Protein AF-0000000086152468 (afdb_homodimer)

Foldseek 3Di:
DALQPFQQQPWDDQPPPQIFRGQEEADAAFAQQADQPQLAAAPLLLLQLLLQLLGSEYEYHEAELDLQQDAAGNHHYFPDDVNLQRLLSSLCSSVVSPGAYAYEYFRQAQNGFLQSHPVSAGEAQDQDHQDDDWGAHSVRDTDRGDRHHHDDPVCLVVVLVSLLNRLLSCVVSPHQAYEYELEARTRLVLLLAPVNHPDDDQSDDDLNNSNVSVVSSVVSNCVRPPQSRYEYEYELFFCHSNDHHLCSLVSVLVNLLVQLVRSHSEYEYAQDDDDPVVVGGPPNYDGHHLQSSCVRNVHAYEYEDDDDLVNQSVCVVVVSHVHYHDYQQCLLESPRSVCSNRVNDGDPTDDPCSRHDNVCNSVSRNPRDHDDDVVD/DALQPFQQQPWDDQPPPQIFRGQEEADAAFAQQADQPVLAAAPLLLLQLLLQLLGSEYEYHEAELDLQQDAAGNHHYFPDDRNLQRLLSSLCSSVVSPGAYAYEYFRQAQNGFLQSHPVSAGEAQDQDHQDDDWGAHSVRDTDRGDRHHHDDPVCLVVVLVSLLNRLLSCVVSPHQAYEYELEARTRLVLLLAPVNHPDDDQSDDDLNNSNVSVVSSVVSNCVRPPQSRYEYEYELFFCHSNDHHLCSLVSVLVNLLVQLVRSHSEYEYAQDPDDPVVVGGPPNYDGQHLQSSCVRNVHAYEYEDDDDLVNQSVCVVVVSHVHYHDYQQCLLESPRSVCSNRVNDGDPTDDPCSRHDNVCNSVSRNPRDHDDDVVD

Nearest PDB structures (foldseek):
  6s32-assembly3_C  TM=9.749E-01  e=6.928E-45  Chroococcidiopsis thermalis
  6s32-assembly1_A  TM=9.705E-01  e=8.797E-45  Chroococcidiopsis thermalis
  6s32-assembly4_D  TM=9.602E-01  e=5.274E-44  Chroococcidiopsis thermalis
  1ics-assembly1_A  TM=9.367E-01  e=3.624E-40  Solanum lycopersicum
  1icq-assembly2_B  TM=9.373E-01  e=9.420E-40  Solanum lycopersicum

Secondary structure (DSSP, 8-state):
--GGG-GGGS-EE-STT-EESSSEEE-------S-TTT----HHHHHHHHTTTTSSEEEEEEEESSTTT--STT--B-SSHHHHHHHHHHHHHHHTTT--EEEEEE--GGGS-GGGSTT---EESS-PPP-SS-EE-TTS-EEPPP-PEEPPGGGHHHHHHHHHHHHHHHHHHT-SEEEEEESTT-HHHHHHSTTT----STTSSSHHHHHHHHHHHHHHHTTTS-GGGEEEEE-TTB-GGG---TTHHHHHHHHHHHHHTTT-SEEEEE----TT-GGGB--SSPPP-HHHHHHHH-S-EEEESS--HHHHHHHHHTTS-SEEEESHHHHH-TTHHHHHHHTPPPPPPPPGGGSS-GGGTTTTTT-SPPP--TT-/--GGG-GGGS-EE-STT-EESSSEEE-------S-TTT----HHHHHHHHTTTTSSEEEEEEEESSTTT--STT--B-SSHHHHHHHHHHHHHHHTTT--EEEEEE--GGGS-GGGSTT---EESS-PPP-SS-EE-TTS-EEPPP-PEEPPGGGHHHHHHHHHHHHHHHHHHT-SEEEEEESTT-HHHHHHSTTT----STTSSSHHHHHHHHHHHHHHHTTTS-GGGEEEEE-TTB-GGG---TTHHHHHHHHHHHHHTTT-SEEEEE----TT-GGGB--SSPPP-HHHHHHHH-S-EEEESS--HHHHHHHHHTTS-SEEEESHHHHH-TTHHHHHHHTPPPPPPPPGGGSS-GGGTTTTTT-SPPP--TT-

Organism: Pythium oligandrum (NCBI:txid41045)

Solvent-accessible surface area (backbone atoms only — not comparable to full-atom values): 36466 Å² total; per-residue (Å²): 129,70,55,62,52,36,71,46,60,38,65,38,76,39,52,88,92,36,69,22,68,19,23,37,28,36,36,59,47,71,41,18,68,25,40,67,81,78,17,24,46,46,71,66,52,18,50,39,54,39,51,34,34,61,23,21,32,34,37,37,38,60,21,14,28,37,60,79,25,33,32,55,58,17,31,37,37,34,66,50,70,68,23,25,55,30,42,23,54,29,38,49,44,20,44,75,65,74,25,43,42,26,45,24,38,32,35,26,27,39,60,25,37,29,70,56,21,96,83,55,50,38,39,27,56,48,32,60,48,44,77,66,74,71,37,44,32,68,85,67,43,80,35,71,56,45,76,21,43,48,58,54,82,81,54,51,61,58,53,32,49,32,46,28,55,19,46,46,40,42,53,71,25,56,43,73,30,38,27,45,44,33,28,70,61,17,33,53,24,34,29,55,32,63,73,41,23,73,37,82,54,78,54,14,76,48,66,68,20,16,41,38,62,54,51,50,34,51,56,41,33,45,76,70,36,63,41,37,36,32,29,37,33,37,34,67,33,39,24,60,66,74,36,52,31,66,54,26,48,61,45,46,46,52,50,34,35,58,50,32,76,59,54,41,28,31,40,34,33,44,38,44,59,32,63,85,36,57,84,41,44,48,80,57,46,65,80,53,31,38,32,53,48,29,71,38,24,71,53,48,25,30,39,30,55,81,65,50,74,47,26,39,34,14,22,38,64,25,60,33,21,66,28,38,31,40,43,71,67,43,55,31,22,40,40,42,46,54,26,51,45,68,67,46,84,77,60,68,78,61,59,75,79,36,53,48,39,48,91,46,57,53,54,57,55,64,62,52,65,66,89,76,54,89,88,103,128,70,58,63,52,37,70,46,61,37,66,40,78,40,50,86,92,37,69,23,67,20,24,38,28,36,36,59,48,73,42,19,69,26,42,66,81,79,16,24,45,48,72,67,52,19,50,38,54,39,52,32,33,63,22,22,33,35,35,38,38,60,22,14,28,37,59,77,24,34,31,57,57,17,33,37,38,33,65,50,68,68,23,25,56,30,43,24,53,27,39,49,44,20,44,75,65,74,26,45,42,28,45,25,39,31,35,25,25,39,62,27,35,30,68,56,20,94,81,56,50,37,39,28,56,47,35,62,48,43,76,67,73,68,38,44,30,67,85,67,44,80,36,73,58,46,74,19,44,48,57,54,82,79,55,49,60,56,54,30,48,32,47,28,54,20,46,46,40,40,53,72,24,56,42,70,30,38,26,45,45,33,28,69,62,17,32,54,26,33,29,56,32,65,72,41,22,72,39,83,53,79,54,14,77,48,65,68,20,15,42,38,62,54,52,51,33,51,55,41,32,47,76,70,37,63,41,36,33,33,29,38,32,36,34,64,28,41,24,60,64,75,37,52,30,67,55,26,48,61,44,45,46,52,50,34,36,58,49,32,75,58,54,42,27,32,40,34,33,42,41,42,63,30,62,84,37,60,84,41,44,48,79,55,45,67,81,53,32,38,32,55,48,29,70,37,25,71,53,47,24,29,39,28,54,82,65,50,73,48,25,39,34,13,22,38,64,24,59,33,22,67,28,36,31,41,44,70,67,43,55,29,22,40,40,43,46,54,26,51,46,68,68,46,84,77,61,70,80,61,61,76,79,35,52,49,40,49,90,44,56,52,54,55,53,63,62,52,65,67,90,75,55,87,90,104

InterPro domains:
  IPR001155 NADH:flavin oxidoreductase/NADH oxidase, N-terminal [PF00724] (7-344)
  IPR013785 Aldolase-type TIM barrel [G3DSA:3.20.20.70] (6-376)
  IPR045247 Oxidoreductase Oye-like [PTHR22893] (5-369)

Sequence (752 aa):
MTTASYKLFTPLALGEGLTLKNRVILSPLTRARCDPVTRKADDLTATYYAQRVGAGLIISEGCAMSEQGYGWYATPALYNREQMEAWKKVVDAVHSKDGKIFLQMVHWGRQGHSSFNSKNELVSPSGIPAINGRIRNAQGEHSPHEVPRALETDEIAGIVEDYRKSAALAKEAGFDGIEVHASGIALLNEFLQSVTNKRNDKYGGSFENRARFLFEVLEAVQTVWPADRIGVRVSPNHSYSDMGSEDNDEMFTYVMEELGKLKLSYLAILDGLATGYEDKYHGKCRVLTILDAKNAFKGPVFATASYTRDIAEGAIRSGAADAVGFGLLYIANPDLAERFENDWPLAPHAEYDVWYNPAKGAEGYTTFPPYKTSEEMTTASYKLFTPLALGEGLTLKNRVILSPLTRARCDPVTRKADDLTATYYAQRVGAGLIISEGCAMSEQGYGWYATPALYNREQMEAWKKVVDAVHSKDGKIFLQMVHWGRQGHSSFNSKNELVSPSGIPAINGRIRNAQGEHSPHEVPRALETDEIAGIVEDYRKSAALAKEAGFDGIEVHASGIALLNEFLQSVTNKRNDKYGGSFENRARFLFEVLEAVQTVWPADRIGVRVSPNHSYSDMGSEDNDEMFTYVMEELGKLKLSYLAILDGLATGYEDKYHGKCRVLTILDAKNAFKGPVFATASYTRDIAEGAIRSGAADAVGFGLLYIANPDLAERFENDWPLAPHAEYDVWYNPAKGAEGYTTFPPYKTSEE

pLDDT: mean 94.54, std 8.95, range [41.25, 98.94]

Radius of gyration: 29.33 Å; Cα contacts (8 Å, |Δi|>4): 1870; chains: 2; bounding box: 45×85×67 Å

Structure (mmCIF, N/CA/C/O backbone):
data_AF-0000000086152468-model_v1
#
loop_
_entity.id
_entity.type
_entity.pdbx_description
1 polymer 'NADH:flavin oxidoreductase/NADH oxidase N-terminal domain-containing protein'
#
loop_
_atom_site.group_PDB
_atom_site.id
_atom_site.type_symbol
_atom_site.label_atom_id
_atom_site.label_alt_id
_atom_site.label_comp_id
_atom_site.label_asym_id
_atom_site.label_entity_id
_atom_site.label_seq_id
_atom_site.pdbx_PDB_ins_code
_atom_site.Cartn_x
_atom_site.Cartn_y
_atom_site.Cartn_z
_atom_site.occupancy
_atom_site.B_iso_or_equiv
_atom_site.auth_seq_id
_atom_site.auth_comp_id
_atom_site.auth_asym_id
_atom_site.auth_atom_id
_atom_site.pdbx_PDB_model_num
ATOM 1 N N . MET A 1 1 ? -6.117 -1.901 18.375 1 50 1 MET A N 1
ATOM 2 C CA . MET A 1 1 ? -7.055 -2.027 17.25 1 50 1 MET A CA 1
ATOM 3 C C . MET A 1 1 ? -7.25 -3.49 16.875 1 50 1 MET A C 1
ATOM 5 O O . MET A 1 1 ? -6.293 -4.262 16.844 1 50 1 MET A O 1
ATOM 9 N N . THR A 1 2 ? -8.477 -3.879 16.969 1 66.5 2 THR A N 1
ATOM 10 C CA . THR A 1 2 ? -8.742 -5.281 16.672 1 66.5 2 THR A CA 1
ATOM 11 C C . THR A 1 2 ? -8.523 -5.559 15.18 1 66.5 2 THR A C 1
ATOM 13 O O . THR A 1 2 ? -8.766 -4.684 14.344 1 66.5 2 THR A O 1
ATOM 16 N N . THR A 1 3 ? -7.672 -6.551 14.812 1 80.12 3 THR A N 1
ATOM 17 C CA . THR A 1 3 ? -7.316 -6.906 13.445 1 80.12 3 THR A CA 1
ATOM 18 C C . THR A 1 3 ? -8.562 -7.227 12.625 1 80.12 3 THR A C 1
ATOM 20 O O . THR A 1 3 ? -8.531 -7.184 11.398 1 80.12 3 THR A O 1
ATOM 23 N N . ALA A 1 4 ? -9.711 -7.301 13.344 1 77 4 ALA A N 1
ATOM 24 C CA . ALA A 1 4 ? -10.945 -7.691 12.664 1 77 4 ALA A CA 1
ATOM 25 C C . ALA A 1 4 ? -11.469 -6.559 11.781 1 77 4 ALA A C 1
ATOM 27 O O . ALA A 1 4 ? -12.242 -6.797 10.852 1 77 4 ALA A O 1
ATOM 28 N N . SER A 1 5 ? -11.039 -5.398 12.023 1 83.5 5 SER A N 1
ATOM 29 C CA . SER A 1 5 ? -11.531 -4.246 11.273 1 83.5 5 SER A CA 1
ATOM 30 C C . SER A 1 5 ? -10.703 -4.008 10.016 1 83.5 5 SER A C 1
ATOM 32 O O . SER A 1 5 ? -11 -3.107 9.234 1 83.5 5 SER A O 1
ATOM 34 N N . TYR A 1 6 ? -9.727 -4.902 9.836 1 91.19 6 TYR A N 1
ATOM 35 C CA . TYR A 1 6 ? -8.859 -4.754 8.672 1 91.19 6 TYR A CA 1
ATOM 36 C C . TYR A 1 6 ? -9.641 -4.973 7.379 1 91.19 6 TYR A C 1
ATOM 38 O O . TYR A 1 6 ? -10.508 -5.848 7.312 1 91.19 6 TYR A O 1
ATOM 46 N N . LYS A 1 7 ? -9.32 -4.203 6.34 1 92.94 7 LYS A N 1
ATOM 47 C CA . LYS A 1 7 ? -9.867 -4.426 5.004 1 92.94 7 LYS A CA 1
ATOM 48 C C . LYS A 1 7 ? -9.477 -5.809 4.477 1 92.94 7 LYS A C 1
ATOM 50 O O . LYS A 1 7 ? -10.211 -6.406 3.688 1 92.94 7 LYS A O 1
ATOM 55 N N . LEU A 1 8 ? -8.391 -6.352 4.957 1 96.56 8 LEU A N 1
ATOM 56 C CA . LEU A 1 8 ? -7.887 -7.676 4.602 1 96.56 8 LEU A CA 1
ATOM 57 C C . LEU A 1 8 ? -8.969 -8.734 4.785 1 96.56 8 LEU A C 1
ATOM 59 O O . LEU A 1 8 ? -8.984 -9.734 4.066 1 96.56 8 LEU A O 1
ATOM 63 N N . PHE A 1 9 ? -9.93 -8.445 5.695 1 96.75 9 PHE A N 1
ATOM 64 C CA . PHE A 1 9 ? -10.906 -9.469 6.043 1 96.75 9 PHE A CA 1
ATOM 65 C C . PHE A 1 9 ? -12.273 -9.141 5.465 1 96.75 9 PHE A C 1
ATOM 67 O O . PHE A 1 9 ? -13.273 -9.781 5.805 1 96.75 9 PHE A O 1
ATOM 74 N N . THR A 1 10 ? -12.375 -8.164 4.586 1 96.06 10 THR A N 1
ATOM 75 C CA . THR A 1 10 ? -13.617 -7.816 3.912 1 96.06 10 THR A CA 1
ATOM 76 C C . THR A 1 10 ? -13.75 -8.57 2.59 1 96.06 10 THR A C 1
ATOM 78 O O . THR A 1 10 ? -12.75 -8.961 1.993 1 96.06 10 THR A O 1
ATOM 81 N N . PRO A 1 11 ? -14.945 -8.773 2.1 1 97.5 11 PRO A N 1
ATOM 82 C CA . PRO A 1 11 ? -15.156 -9.508 0.851 1 97.5 11 PRO A CA 1
ATOM 83 C C . PRO A 1 11 ? -14.594 -8.781 -0.366 1 97.5 11 PRO A C 1
ATOM 85 O O . PRO A 1 11 ? -14.406 -7.559 -0.327 1 97.5 11 PRO A O 1
ATOM 88 N N . LEU A 1 12 ? -14.273 -9.508 -1.362 1 98 12 LEU A N 1
ATOM 89 C CA . LEU A 1 12 ? -13.797 -8.984 -2.639 1 98 12 LEU A CA 1
ATOM 90 C C . LEU A 1 12 ? -14.578 -9.594 -3.799 1 98 12 LEU A C 1
ATOM 92 O O . LEU A 1 12 ? -14.578 -10.812 -3.975 1 98 12 LEU A O 1
ATOM 96 N N . ALA A 1 13 ? -15.211 -8.805 -4.539 1 96.5 13 ALA A N 1
ATOM 97 C CA . ALA A 1 13 ? -15.844 -9.266 -5.773 1 96.5 13 ALA A CA 1
ATOM 98 C C . ALA A 1 13 ? -14.805 -9.477 -6.871 1 96.5 13 ALA A C 1
ATOM 100 O O . ALA A 1 13 ? -14.008 -8.578 -7.16 1 96.5 13 ALA A O 1
ATOM 101 N N . LEU A 1 14 ? -14.773 -10.648 -7.43 1 94.94 14 LEU A N 1
ATOM 102 C CA . LEU A 1 14 ? -13.883 -11 -8.531 1 94.94 14 LEU A CA 1
ATOM 103 C C . LEU A 1 14 ? -14.68 -11.383 -9.773 1 94.94 14 LEU A C 1
ATOM 105 O O . LEU A 1 14 ? -14.953 -12.562 -10.008 1 94.94 14 LEU A O 1
ATOM 109 N N . GLY A 1 15 ? -14.984 -10.453 -10.648 1 90.19 15 GLY A N 1
ATOM 110 C CA . GLY A 1 15 ? -15.844 -10.695 -11.797 1 90.19 15 GLY A CA 1
ATOM 111 C C . GLY A 1 15 ? -17.297 -10.883 -11.414 1 90.19 15 GLY A C 1
ATOM 112 O O . GLY A 1 15 ? -17.719 -10.516 -10.312 1 90.19 15 GLY A O 1
ATOM 113 N N . GLU A 1 16 ? -18.031 -11.391 -12.383 1 89.75 16 GLU A N 1
ATOM 114 C CA . GLU A 1 16 ? -19.453 -11.594 -12.164 1 89.75 16 GLU A CA 1
ATOM 115 C C . GLU A 1 16 ? -19.719 -12.938 -11.484 1 89.75 16 GLU A C 1
ATOM 117 O O . GLU A 1 16 ? -19.25 -13.977 -11.945 1 89.75 16 GLU A O 1
ATOM 122 N N . GLY A 1 17 ? -20.281 -12.852 -10.312 1 92.19 17 GLY A N 1
ATOM 123 C CA . GLY A 1 17 ? -20.781 -14.07 -9.695 1 92.19 17 GLY A CA 1
ATOM 124 C C . GLY A 1 17 ? -19.781 -14.711 -8.758 1 92.19 17 GLY A C 1
ATOM 125 O O . GLY A 1 17 ? -20.016 -15.812 -8.25 1 92.19 17 GLY A O 1
ATOM 126 N N . LEU A 1 18 ? -18.641 -14.156 -8.578 1 96.81 18 LEU A N 1
ATOM 127 C CA . LEU A 1 18 ? -17.656 -14.711 -7.652 1 96.81 18 LEU A CA 1
ATOM 128 C C . LEU A 1 18 ? -17.25 -13.68 -6.609 1 96.81 18 LEU A C 1
ATOM 130 O O . LEU A 1 18 ? -16.719 -12.625 -6.949 1 96.81 18 LEU A O 1
ATOM 134 N N . THR A 1 19 ? -17.562 -13.961 -5.387 1 97.94 19 THR A N 1
ATOM 135 C CA . THR A 1 19 ? -17.172 -13.109 -4.266 1 97.94 19 THR A CA 1
ATOM 136 C C . THR A 1 19 ? -16.297 -13.891 -3.281 1 97.94 19 THR A C 1
ATOM 138 O O . THR A 1 19 ? -16.688 -14.969 -2.824 1 97.94 19 THR A O 1
ATOM 141 N N . LEU A 1 20 ? -15.172 -13.406 -3.035 1 98.56 20 LEU A N 1
ATOM 142 C CA . LEU A 1 20 ? -14.297 -13.969 -2.012 1 98.56 20 LEU A CA 1
ATOM 143 C C . LEU A 1 20 ? -14.695 -13.469 -0.625 1 98.56 20 LEU A C 1
ATOM 145 O O . LEU A 1 20 ? -15.047 -12.305 -0.457 1 98.56 20 LEU A O 1
ATOM 149 N N . LYS A 1 21 ? -14.578 -14.289 0.354 1 98.25 21 LYS A N 1
ATOM 150 C CA . LYS A 1 21 ? -15.031 -13.945 1.698 1 98.25 21 LYS A CA 1
ATOM 151 C C . LYS A 1 21 ? -14.031 -13.016 2.391 1 98.25 21 LYS A C 1
ATOM 153 O O . LYS A 1 21 ? -14.367 -12.367 3.385 1 98.25 21 LYS A O 1
ATOM 158 N N . ASN A 1 22 ? -12.844 -13.016 1.939 1 98.31 22 ASN A N 1
ATOM 159 C CA . ASN A 1 22 ? -11.789 -12.109 2.398 1 98.31 22 ASN A CA 1
ATOM 160 C C . ASN A 1 22 ? -10.719 -11.914 1.333 1 98.31 22 ASN A C 1
ATOM 162 O O . ASN A 1 22 ? -10.836 -12.43 0.22 1 98.31 22 ASN A O 1
ATOM 166 N N . ARG A 1 23 ? -9.727 -11.18 1.664 1 98.62 23 ARG A N 1
ATOM 167 C CA . ARG A 1 23 ? -8.711 -10.781 0.697 1 98.62 23 ARG A CA 1
ATOM 168 C C . ARG A 1 23 ? -7.387 -11.477 0.967 1 98.62 23 ARG A C 1
ATOM 170 O O . ARG A 1 23 ? -6.324 -10.977 0.6 1 98.62 23 ARG A O 1
ATOM 177 N N . VAL A 1 24 ? -7.434 -12.617 1.655 1 98.81 24 VAL A N 1
ATOM 178 C CA . VAL A 1 24 ? -6.305 -13.5 1.917 1 98.81 24 VAL A CA 1
ATOM 179 C C . VAL A 1 24 ? -6.285 -14.633 0.89 1 98.81 24 VAL A C 1
ATOM 181 O O . VAL A 1 24 ? -7.234 -15.414 0.8 1 98.81 24 VAL A O 1
ATOM 184 N N . ILE A 1 25 ? -5.184 -14.719 0.142 1 98.88 25 ILE A N 1
ATOM 185 C CA . ILE A 1 25 ? -5.07 -15.719 -0.91 1 98.88 25 ILE A CA 1
ATOM 186 C C . ILE A 1 25 ? -4.027 -16.766 -0.519 1 98.88 25 ILE A C 1
ATOM 188 O O . ILE A 1 25 ? -2.943 -16.422 -0.041 1 98.88 25 ILE A O 1
ATOM 192 N N . LEU A 1 26 ? -4.391 -18.047 -0.615 1 98.81 26 LEU A N 1
ATOM 193 C CA . LEU A 1 26 ? -3.344 -19.062 -0.643 1 98.81 26 LEU A CA 1
ATOM 194 C C . LEU A 1 26 ? -2.625 -19.062 -1.988 1 98.81 26 LEU A C 1
ATOM 196 O O . LEU A 1 26 ? -3.186 -19.5 -2.994 1 98.81 26 LEU A O 1
ATOM 200 N N . SER A 1 27 ? -1.436 -18.531 -1.964 1 97.44 27 SER A N 1
ATOM 201 C CA . SER A 1 27 ? -0.628 -18.516 -3.18 1 97.44 27 SER A CA 1
ATOM 202 C C . SER A 1 27 ? -0.226 -19.938 -3.586 1 97.44 27 SER A C 1
ATOM 204 O O . SER A 1 27 ? -0.128 -20.828 -2.74 1 97.44 27 SER A O 1
ATOM 206 N N . PRO A 1 28 ? -0.061 -20.094 -4.902 1 97.12 28 PRO A N 1
ATOM 207 C CA . PRO A 1 28 ? 0.403 -21.422 -5.312 1 97.12 28 PRO A CA 1
ATOM 208 C C . PRO A 1 28 ? 1.746 -21.797 -4.691 1 97.12 28 PRO A C 1
ATOM 210 O O . PRO A 1 28 ? 2.66 -20.969 -4.641 1 97.12 28 PRO A O 1
ATOM 213 N N . LEU A 1 29 ? 1.799 -23.016 -4.168 1 95.88 29 LEU A N 1
ATOM 214 C CA . LEU A 1 29 ? 2.994 -23.594 -3.578 1 95.88 29 LEU A CA 1
ATOM 215 C C . LEU A 1 29 ? 3.223 -25.016 -4.109 1 95.88 29 LEU A C 1
ATOM 217 O O . LEU A 1 29 ? 2.336 -25.859 -4.02 1 95.88 29 LEU A O 1
ATOM 221 N N . THR A 1 30 ? 4.387 -25.156 -4.648 1 94.5 30 THR A N 1
ATOM 222 C CA . THR A 1 30 ? 4.73 -26.531 -4.988 1 94.5 30 THR A CA 1
ATOM 223 C C . THR A 1 30 ? 4.914 -27.375 -3.727 1 94.5 30 THR A C 1
ATOM 225 O O . THR A 1 30 ? 5.793 -27.094 -2.91 1 94.5 30 THR A O 1
ATOM 228 N N . ARG A 1 31 ? 4.121 -28.359 -3.629 1 96.94 31 ARG A N 1
ATOM 229 C CA . ARG A 1 31 ? 4.18 -29.188 -2.434 1 96.94 31 ARG A CA 1
ATOM 230 C C . ARG A 1 31 ? 4.656 -30.594 -2.775 1 96.94 31 ARG A C 1
ATOM 232 O O . ARG A 1 31 ? 5.16 -31.312 -1.907 1 96.94 31 ARG A O 1
ATOM 239 N N . ALA A 1 32 ? 4.453 -31.109 -3.924 1 96.5 32 ALA A N 1
ATOM 240 C CA . ALA A 1 32 ? 5.004 -32.344 -4.484 1 96.5 32 ALA A CA 1
ATOM 241 C C . ALA A 1 32 ? 4.59 -33.531 -3.652 1 96.5 32 ALA A C 1
ATOM 243 O O . ALA A 1 32 ? 5.438 -34.344 -3.232 1 96.5 32 ALA A O 1
ATOM 244 N N . ARG A 1 33 ? 3.264 -33.781 -3.543 1 97.19 33 ARG A N 1
ATOM 245 C CA . ARG A 1 33 ? 2.791 -34.906 -2.77 1 97.19 33 ARG A CA 1
ATOM 246 C C . ARG A 1 33 ? 1.868 -35.812 -3.604 1 97.19 33 ARG A C 1
ATOM 248 O O . ARG A 1 33 ? 1.223 -36.719 -3.076 1 97.19 33 ARG A O 1
ATOM 255 N N . CYS A 1 34 ? 1.793 -35.562 -4.895 1 96.75 34 CYS A N 1
ATOM 256 C CA . CYS A 1 34 ? 0.95 -36.375 -5.77 1 96.75 34 CYS A CA 1
ATOM 257 C C . CYS A 1 34 ? 1.686 -37.625 -6.23 1 96.75 34 CYS A C 1
ATOM 259 O O . CYS A 1 34 ? 2.885 -37.75 -5.988 1 96.75 34 CYS A O 1
ATOM 261 N N . ASP A 1 35 ? 0.884 -38.5 -6.812 1 95.38 35 ASP A N 1
ATOM 262 C CA . ASP A 1 35 ? 1.48 -39.719 -7.363 1 95.38 35 ASP A CA 1
ATOM 263 C C . ASP A 1 35 ? 2.475 -39.375 -8.477 1 95.38 35 ASP A C 1
ATOM 265 O O . ASP A 1 35 ? 2.117 -38.719 -9.461 1 95.38 35 ASP A O 1
ATOM 269 N N . PRO A 1 36 ? 3.732 -39.844 -8.336 1 94.75 36 PRO A N 1
ATOM 270 C CA . PRO A 1 36 ? 4.742 -39.438 -9.305 1 94.75 36 PRO A CA 1
ATOM 271 C C . PRO A 1 36 ? 4.578 -40.094 -10.664 1 94.75 36 PRO A C 1
ATOM 273 O O . PRO A 1 36 ? 5.195 -39.688 -11.648 1 94.75 36 PRO A O 1
ATOM 276 N N . VAL A 1 37 ? 3.768 -41.125 -10.711 1 93.94 37 VAL A N 1
ATOM 277 C CA . VAL A 1 37 ? 3.602 -41.875 -11.961 1 93.94 37 VAL A CA 1
ATOM 278 C C . VAL A 1 37 ? 2.344 -41.406 -12.68 1 93.94 37 VAL A C 1
ATOM 280 O O . VAL A 1 37 ? 2.416 -40.906 -13.812 1 93.94 37 VAL A O 1
ATOM 283 N N . THR A 1 38 ? 1.234 -41.438 -11.977 1 96.62 38 THR A N 1
ATOM 284 C CA . THR A 1 38 ? -0.033 -41.062 -12.602 1 96.62 38 THR A CA 1
ATOM 285 C C . THR A 1 38 ? -0.233 -39.562 -12.57 1 96.62 38 THR A C 1
ATOM 287 O O . THR A 1 38 ? -1.078 -39.031 -13.289 1 96.62 38 THR A O 1
ATOM 290 N N . ARG A 1 39 ? 0.522 -38.906 -11.695 1 97.69 39 ARG A N 1
ATOM 291 C CA . ARG A 1 39 ? 0.485 -37.469 -11.531 1 97.69 39 ARG A CA 1
ATOM 292 C C . ARG A 1 39 ? -0.905 -37 -11.117 1 97.69 39 ARG A C 1
ATOM 294 O O . ARG A 1 39 ? -1.308 -35.875 -11.43 1 97.69 39 ARG A O 1
ATOM 301 N N . LYS A 1 40 ? -1.696 -37.875 -10.453 1 98.25 40 LYS A N 1
ATOM 302 C CA . LYS A 1 40 ? -3.037 -37.562 -9.961 1 98.25 40 LYS A CA 1
ATOM 303 C C . LYS A 1 40 ? -2.984 -36.969 -8.555 1 98.25 40 LYS A C 1
ATOM 305 O O . LYS A 1 40 ? -2.18 -37.406 -7.723 1 98.25 40 LYS A O 1
ATOM 310 N N . ALA A 1 41 ? -3.826 -35.969 -8.406 1 97.5 41 ALA A N 1
ATOM 311 C CA . ALA A 1 41 ? -4.145 -35.625 -7.023 1 97.5 41 ALA A CA 1
ATOM 312 C C . ALA A 1 41 ? -4.812 -36.781 -6.293 1 97.5 41 ALA A C 1
ATOM 314 O O . ALA A 1 41 ? -5.305 -37.719 -6.922 1 97.5 41 ALA A O 1
ATOM 315 N N . ASP A 1 42 ? -4.754 -36.719 -4.965 1 95.94 42 ASP A N 1
ATOM 316 C CA . ASP A 1 42 ? -5.336 -37.812 -4.207 1 95.94 42 ASP A CA 1
ATOM 317 C C . ASP A 1 42 ? -6.039 -37.312 -2.949 1 95.94 42 ASP A C 1
ATOM 319 O O . ASP A 1 42 ? -6.363 -36.125 -2.854 1 95.94 42 ASP A O 1
ATOM 323 N N . ASP A 1 43 ? -6.32 -38.219 -2.057 1 97.06 43 ASP A N 1
ATOM 324 C CA . ASP A 1 43 ? -7.078 -37.875 -0.86 1 97.06 43 ASP A CA 1
ATOM 325 C C . ASP A 1 43 ? -6.293 -36.906 0.023 1 97.06 43 ASP A C 1
ATOM 327 O O . ASP A 1 43 ? -6.875 -36.062 0.685 1 97.06 43 ASP A O 1
ATOM 331 N N . LEU A 1 44 ? -5.02 -37.094 0.015 1 97.5 44 LEU A N 1
ATOM 332 C CA . LEU A 1 44 ? -4.176 -36.156 0.776 1 97.5 44 LEU A CA 1
ATOM 333 C C . LEU A 1 44 ? -4.27 -34.75 0.219 1 97.5 44 LEU A C 1
ATOM 335 O O . LEU A 1 44 ? -4.309 -33.781 0.979 1 97.5 44 LEU A O 1
ATOM 339 N N . THR A 1 45 ? -4.25 -34.688 -1.064 1 98.38 45 THR A N 1
ATOM 340 C CA . THR A 1 45 ? -4.387 -33.406 -1.723 1 98.38 45 THR A CA 1
ATOM 341 C C . THR A 1 45 ? -5.723 -32.75 -1.362 1 98.38 45 THR A C 1
ATOM 343 O O . THR A 1 45 ? -5.777 -31.547 -1.082 1 98.38 45 THR A O 1
ATOM 346 N N . ALA A 1 46 ? -6.793 -33.5 -1.375 1 98.69 46 ALA A N 1
ATOM 347 C CA . ALA A 1 46 ? -8.117 -33 -1.016 1 98.69 46 ALA A CA 1
ATOM 348 C C . ALA A 1 46 ? -8.133 -32.469 0.413 1 98.69 46 ALA A C 1
ATOM 350 O O . ALA A 1 46 ? -8.664 -31.391 0.67 1 98.69 46 ALA A O 1
ATOM 351 N N . THR A 1 47 ? -7.543 -33.25 1.289 1 98.56 47 THR A N 1
ATOM 352 C CA . THR A 1 47 ? -7.469 -32.812 2.684 1 98.56 47 THR A CA 1
ATOM 353 C C . THR A 1 47 ? -6.668 -31.531 2.814 1 98.56 47 THR A C 1
ATOM 355 O O . THR A 1 47 ? -7.07 -30.625 3.539 1 98.56 47 THR A O 1
ATOM 358 N N . TYR A 1 48 ? -5.586 -31.469 2.123 1 98.62 48 TYR A N 1
ATOM 359 C CA . TYR A 1 48 ? -4.688 -30.312 2.178 1 98.62 48 TYR A CA 1
ATOM 360 C C . TYR A 1 48 ? -5.422 -29.031 1.827 1 98.62 48 TYR A C 1
ATOM 362 O O . TYR A 1 48 ? -5.398 -28.062 2.594 1 98.62 48 TYR A O 1
ATOM 370 N N . TYR A 1 49 ? -6.07 -28.984 0.723 1 98.81 49 TYR A N 1
ATOM 371 C CA . TYR A 1 49 ? -6.727 -27.766 0.28 1 98.81 49 TYR A CA 1
ATOM 372 C C . TYR A 1 49 ? -7.977 -27.484 1.11 1 98.81 49 TYR A C 1
ATOM 374 O O . TYR A 1 49 ? -8.289 -26.328 1.403 1 98.81 49 TYR A O 1
ATOM 382 N N . ALA A 1 50 ? -8.68 -28.516 1.564 1 98.69 50 ALA A N 1
ATOM 383 C CA . ALA A 1 50 ? -9.875 -28.328 2.383 1 98.69 50 ALA A CA 1
ATOM 384 C C . ALA A 1 50 ? -9.516 -27.734 3.738 1 98.69 50 ALA A C 1
ATOM 386 O O . ALA A 1 50 ? -10.32 -27 4.332 1 98.69 50 ALA A O 1
ATOM 387 N N . GLN A 1 51 ? -8.328 -28.016 4.207 1 98.44 51 GLN A N 1
ATOM 388 C CA . GLN A 1 51 ? -7.859 -27.453 5.473 1 98.44 51 GLN A CA 1
ATOM 389 C C . GLN A 1 51 ? -7.648 -25.953 5.371 1 98.44 51 GLN A C 1
ATOM 391 O O . GLN A 1 51 ? -7.562 -25.25 6.387 1 98.44 51 GLN A O 1
ATOM 396 N N . ARG A 1 52 ? -7.617 -25.453 4.184 1 98.69 52 ARG A N 1
ATOM 397 C CA . ARG A 1 52 ? -7.129 -24.094 3.992 1 98.69 52 ARG A CA 1
ATOM 398 C C . ARG A 1 52 ? -8.203 -23.203 3.377 1 98.69 52 ARG A C 1
ATOM 400 O O . ARG A 1 52 ? -7.902 -22.141 2.838 1 98.69 52 ARG A O 1
ATOM 407 N N . VAL A 1 53 ? -9.461 -23.594 3.529 1 98.5 53 VAL A N 1
ATOM 408 C CA . VAL A 1 53 ? -10.594 -22.922 2.908 1 98.5 53 VAL A CA 1
ATOM 409 C C . VAL A 1 53 ? -10.859 -21.594 3.613 1 98.5 53 VAL A C 1
ATOM 411 O O . VAL A 1 53 ? -11.688 -20.797 3.156 1 98.5 53 VAL A O 1
ATOM 414 N N . GLY A 1 54 ? -10.125 -21.328 4.727 1 98.44 54 GLY A N 1
ATOM 415 C CA . GLY A 1 54 ? -10.242 -20.016 5.336 1 98.44 54 GLY A CA 1
ATOM 416 C C . GLY A 1 54 ? -9.789 -18.891 4.426 1 98.44 54 GLY A C 1
ATOM 417 O O . GLY A 1 54 ? -10.203 -17.734 4.594 1 98.44 54 GLY A O 1
ATOM 418 N N . ALA A 1 55 ? -8.906 -19.172 3.469 1 98.81 55 ALA A N 1
ATOM 419 C CA . ALA A 1 55 ? -8.492 -18.219 2.449 1 98.81 55 ALA A CA 1
ATOM 420 C C . ALA A 1 55 ? -9.672 -17.797 1.572 1 98.81 55 ALA A C 1
ATOM 422 O O . ALA A 1 55 ? -10.555 -18.609 1.292 1 98.81 55 ALA A O 1
ATOM 423 N N . GLY A 1 56 ? -9.703 -16.516 1.149 1 98.81 56 GLY A N 1
ATOM 424 C CA . GLY A 1 56 ? -10.711 -16.078 0.202 1 98.81 56 GLY A CA 1
ATOM 425 C C . GLY A 1 56 ? -10.648 -16.828 -1.121 1 98.81 56 GLY A C 1
ATOM 426 O O . GLY A 1 56 ? -11.68 -17.047 -1.763 1 98.81 56 GLY A O 1
ATOM 427 N N . LEU A 1 57 ? -9.438 -17.172 -1.479 1 98.88 57 LEU A N 1
ATOM 428 C CA . LEU A 1 57 ? -9.195 -17.938 -2.693 1 98.88 57 LEU A CA 1
ATOM 429 C C . LEU A 1 57 ? -7.98 -18.859 -2.523 1 98.88 57 LEU A C 1
ATOM 431 O O . LEU A 1 57 ? -6.953 -18.438 -1.98 1 98.88 57 LEU A O 1
ATOM 435 N N . ILE A 1 58 ? -8.188 -20.062 -2.898 1 98.94 58 ILE A N 1
ATOM 436 C CA . ILE A 1 58 ? -7.09 -21.016 -2.99 1 98.94 58 ILE A CA 1
ATOM 437 C C . ILE A 1 58 ? -6.621 -21.125 -4.438 1 98.94 58 ILE A C 1
ATOM 439 O O . ILE A 1 58 ? -7.434 -21.312 -5.348 1 98.94 58 ILE A O 1
ATOM 443 N N . ILE A 1 59 ? -5.352 -20.938 -4.652 1 98.88 59 ILE A N 1
ATOM 444 C CA . ILE A 1 59 ? -4.754 -21.266 -5.941 1 98.88 59 ILE A CA 1
ATOM 445 C C . ILE A 1 59 ? -3.92 -22.547 -5.809 1 98.88 59 ILE A C 1
ATOM 447 O O . ILE A 1 59 ? -3.031 -22.625 -4.957 1 98.88 59 ILE A O 1
ATOM 451 N N . SER A 1 60 ? -4.172 -23.5 -6.574 1 98.75 60 SER A N 1
ATOM 452 C CA . SER A 1 60 ? -3.5 -24.797 -6.48 1 98.75 60 SER A CA 1
ATOM 453 C C . SER A 1 60 ? -2.01 -24.672 -6.785 1 98.75 60 SER A C 1
ATOM 455 O O . SER A 1 60 ? -1.563 -23.641 -7.309 1 98.75 60 SER A O 1
ATOM 457 N N . GLU A 1 61 ? -1.277 -25.734 -6.375 1 98.12 61 GLU A N 1
ATOM 458 C CA . GLU A 1 61 ? 0.084 -25.828 -6.895 1 98.12 61 GLU A CA 1
ATOM 459 C C . GLU A 1 61 ? 0.086 -25.953 -8.414 1 98.12 61 GLU A C 1
ATOM 461 O O . GLU A 1 61 ? -0.95 -26.234 -9.023 1 98.12 61 GLU A O 1
ATOM 466 N N . GLY A 1 62 ? 1.191 -25.641 -9 1 97.88 62 GLY A N 1
ATOM 467 C CA . GLY A 1 62 ? 1.307 -25.719 -10.445 1 97.88 62 GLY A CA 1
ATOM 468 C C . GLY A 1 62 ? 0.938 -27.078 -11.008 1 97.88 62 GLY A C 1
ATOM 469 O O . GLY A 1 62 ? 1.459 -28.094 -10.555 1 97.88 62 GLY A O 1
ATOM 470 N N . CYS A 1 63 ? 0.028 -27.047 -11.945 1 98.06 63 CYS A N 1
ATOM 471 C CA . CYS A 1 63 ? -0.464 -28.25 -12.586 1 98.06 63 CYS A CA 1
ATOM 472 C C . CYS A 1 63 ? -0.096 -28.281 -14.062 1 98.06 63 CYS A C 1
ATOM 474 O O . CYS A 1 63 ? -0.496 -27.391 -14.82 1 98.06 63 CYS A O 1
ATOM 476 N N . ALA A 1 64 ? 0.67 -29.297 -14.438 1 97.94 64 ALA A N 1
ATOM 477 C CA . ALA A 1 64 ? 1.103 -29.391 -15.828 1 97.94 64 ALA A CA 1
ATOM 478 C C . ALA A 1 64 ? -0.068 -29.75 -16.75 1 97.94 64 ALA A C 1
ATOM 480 O O . ALA A 1 64 ? -0.917 -30.562 -16.391 1 97.94 64 ALA A O 1
ATOM 481 N N . MET A 1 65 ? -0.088 -29.203 -17.906 1 97.25 65 MET A N 1
ATOM 482 C CA . MET A 1 65 ? -1.218 -29.344 -18.812 1 97.25 65 MET A CA 1
ATOM 483 C C . MET A 1 65 ? -0.934 -30.406 -19.875 1 97.25 65 MET A C 1
ATOM 485 O O . MET A 1 65 ? -1.809 -30.734 -20.672 1 97.25 65 MET A O 1
ATOM 489 N N . SER A 1 66 ? 0.228 -30.906 -19.906 1 97.5 66 SER A N 1
ATOM 490 C CA . SER A 1 66 ? 0.677 -31.922 -20.844 1 97.5 66 SER A CA 1
ATOM 491 C C . SER A 1 66 ? 1.899 -32.656 -20.312 1 97.5 66 SER A C 1
ATOM 493 O O . SER A 1 66 ? 2.527 -32.219 -19.344 1 97.5 66 SER A O 1
ATOM 495 N N . GLU A 1 67 ? 2.092 -33.812 -20.938 1 96.44 67 GLU A N 1
ATOM 496 C CA . GLU A 1 67 ? 3.309 -34.531 -20.594 1 96.44 67 GLU A CA 1
ATOM 497 C C . GLU A 1 67 ? 4.551 -33.688 -20.859 1 96.44 67 GLU A C 1
ATOM 499 O O . GLU A 1 67 ? 5.492 -33.688 -20.062 1 96.44 67 GLU A O 1
ATOM 504 N N . GLN A 1 68 ? 4.57 -32.969 -21.922 1 96.38 68 GLN A N 1
ATOM 505 C CA . GLN A 1 68 ? 5.711 -32.125 -22.266 1 96.38 68 GLN A CA 1
ATOM 506 C C . GLN A 1 68 ? 5.914 -31.016 -21.234 1 96.38 68 GLN A C 1
ATOM 508 O O . GLN A 1 68 ? 7.047 -30.656 -20.906 1 96.38 68 GLN A O 1
ATOM 513 N N . GLY A 1 69 ? 4.832 -30.469 -20.75 1 97 69 GLY A N 1
ATOM 514 C CA . GLY A 1 69 ? 4.895 -29.359 -19.812 1 97 69 GLY A CA 1
ATOM 515 C C . GLY A 1 69 ? 5.188 -29.797 -18.391 1 97 69 G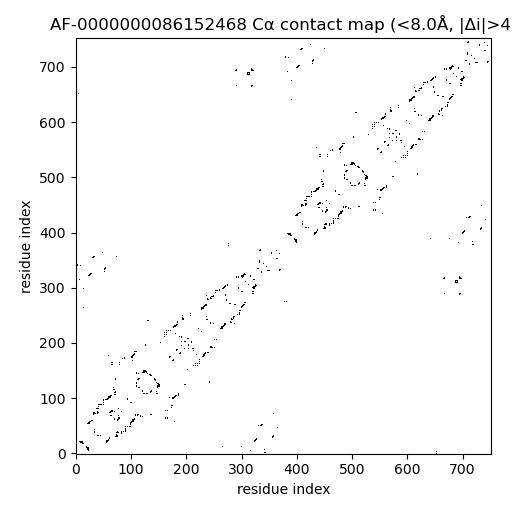LY A C 1
ATOM 516 O O . GLY A 1 69 ? 5.434 -28.953 -17.516 1 97 69 GLY A O 1
ATOM 517 N N . TYR A 1 70 ? 5.141 -31.125 -18.125 1 97.12 70 TYR A N 1
ATOM 518 C CA . TYR A 1 70 ? 5.422 -31.656 -16.797 1 97.12 70 TYR A CA 1
ATOM 519 C C . TYR A 1 70 ? 6.906 -31.547 -16.469 1 97.12 70 TYR A C 1
ATOM 521 O O . TYR A 1 70 ? 7.758 -31.859 -17.312 1 97.12 70 TYR A O 1
ATOM 529 N N . GLY A 1 71 ? 7.223 -31.094 -15.234 1 94.31 71 GLY A N 1
ATOM 530 C CA . GLY A 1 71 ? 8.641 -30.844 -15.008 1 94.31 71 GLY A CA 1
ATOM 531 C C . GLY A 1 71 ? 9.039 -30.938 -13.547 1 94.31 71 GLY A C 1
ATOM 532 O O . GLY A 1 71 ? 10.211 -30.766 -13.211 1 94.31 71 GLY A O 1
ATOM 533 N N . TRP A 1 72 ? 8.125 -31.281 -12.68 1 94.12 72 TRP A N 1
ATOM 534 C CA . TRP A 1 72 ? 8.422 -31.359 -11.25 1 94.12 72 TRP A CA 1
ATOM 535 C C . TRP A 1 72 ? 7.918 -32.656 -10.648 1 94.12 72 TRP A C 1
ATOM 537 O O . TRP A 1 72 ? 6.715 -32.906 -10.633 1 94.12 72 TRP A O 1
ATOM 547 N N . TYR A 1 73 ? 8.859 -33.406 -10.078 1 96 73 TYR A N 1
ATOM 548 C CA . TYR A 1 73 ? 8.594 -34.719 -9.547 1 96 73 TYR A CA 1
ATOM 549 C C . TYR A 1 73 ? 7.492 -34.688 -8.492 1 96 73 TYR A C 1
ATOM 551 O O . TYR A 1 73 ? 7.535 -33.875 -7.574 1 96 73 TYR A O 1
ATOM 559 N N . ALA A 1 74 ? 6.441 -35.5 -8.68 1 97.38 74 ALA A N 1
ATOM 560 C CA . ALA A 1 74 ? 5.367 -35.75 -7.719 1 97.38 74 ALA A CA 1
ATOM 561 C C . ALA A 1 74 ? 4.41 -34.562 -7.641 1 97.38 74 ALA A C 1
ATOM 563 O O . ALA A 1 74 ? 3.684 -34.406 -6.656 1 97.38 74 ALA A O 1
ATOM 564 N N . THR A 1 75 ? 4.434 -33.688 -8.617 1 97.31 75 THR A N 1
ATOM 565 C CA . THR A 1 75 ? 3.434 -32.625 -8.727 1 97.31 75 THR A CA 1
ATOM 566 C C . THR A 1 75 ? 2.26 -33.062 -9.594 1 97.31 75 THR A C 1
ATOM 568 O O . THR A 1 75 ? 2.363 -34.062 -10.32 1 97.31 75 THR A O 1
ATOM 571 N N . PRO A 1 76 ? 1.132 -32.375 -9.477 1 98.25 76 PRO A N 1
ATOM 572 C CA . PRO A 1 76 ? -0.046 -32.844 -10.219 1 98.25 76 PRO A CA 1
ATOM 573 C C . PRO A 1 76 ? -0.038 -32.344 -11.672 1 98.25 76 PRO A C 1
ATOM 575 O O . PRO A 1 76 ? 0.705 -31.438 -12.016 1 98.25 76 PRO A O 1
ATOM 578 N N . ALA A 1 77 ? -0.835 -33.062 -12.453 1 98.56 77 ALA A N 1
ATOM 579 C CA . ALA A 1 77 ? -1.116 -32.688 -13.836 1 98.56 77 ALA A CA 1
ATOM 580 C C . ALA A 1 77 ? -2.611 -32.75 -14.133 1 98.56 77 ALA A C 1
ATOM 582 O O . ALA A 1 77 ? -3.385 -33.281 -13.32 1 98.56 77 ALA A O 1
ATOM 583 N N . LEU A 1 78 ? -3.002 -32.188 -15.219 1 98.81 78 LEU A N 1
ATOM 584 C CA . LEU A 1 78 ? -4.383 -32.25 -15.688 1 98.81 78 LEU A CA 1
ATOM 585 C C . LEU A 1 78 ? -4.445 -32.219 -17.203 1 98.81 78 LEU A C 1
ATOM 587 O O . LEU A 1 78 ? -4.727 -31.188 -17.812 1 98.81 78 LEU A O 1
ATOM 591 N N . TYR A 1 79 ? -4.262 -33.406 -17.812 1 98.38 79 TYR A N 1
ATOM 592 C CA . TYR A 1 79 ? -4.305 -33.469 -19.266 1 98.38 79 TYR A CA 1
ATOM 593 C C . TYR A 1 79 ? -4.996 -34.75 -19.734 1 98.38 79 TYR A C 1
ATOM 595 O O . TYR A 1 79 ? -4.941 -35.125 -20.906 1 98.38 79 TYR A O 1
ATOM 603 N N . ASN A 1 80 ? -5.625 -35.5 -18.734 1 98.06 80 ASN A N 1
ATOM 604 C CA . ASN A 1 80 ? -6.453 -36.656 -19.094 1 98.06 80 ASN A CA 1
ATOM 605 C C . ASN A 1 80 ? -7.621 -36.812 -18.125 1 98.06 80 ASN A C 1
ATOM 607 O O . ASN A 1 80 ? -7.719 -36.094 -17.125 1 98.06 80 ASN A O 1
ATOM 611 N N . ARG A 1 81 ? -8.5 -37.719 -18.422 1 98.38 81 ARG A N 1
ATOM 612 C CA . ARG A 1 81 ? -9.758 -37.875 -17.688 1 98.38 81 ARG A CA 1
ATOM 613 C C . ARG A 1 81 ? -9.508 -38.375 -16.266 1 98.38 81 ARG A C 1
ATOM 615 O O . ARG A 1 81 ? -10.18 -37.969 -15.328 1 98.38 81 ARG A O 1
ATOM 622 N N . GLU A 1 82 ? -8.578 -39.25 -16.078 1 98.31 82 GLU A N 1
ATOM 623 C CA . GLU A 1 82 ? -8.289 -39.781 -14.75 1 98.31 82 GLU A CA 1
ATOM 624 C C . GLU A 1 82 ? -7.801 -38.656 -13.812 1 98.31 82 GLU A C 1
ATOM 626 O O . GLU A 1 82 ? -8.203 -38.625 -12.648 1 98.31 82 GLU A O 1
ATOM 631 N N . GLN A 1 83 ? -6.977 -37.875 -14.367 1 98.75 83 GLN A N 1
ATOM 632 C CA . GLN A 1 83 ? -6.496 -36.75 -13.609 1 98.75 83 GLN A CA 1
ATOM 633 C C . GLN A 1 83 ? -7.633 -35.781 -13.297 1 98.75 83 GLN A C 1
ATOM 635 O O . GLN A 1 83 ? -7.719 -35.25 -12.188 1 98.75 83 GLN A O 1
ATOM 640 N N . MET A 1 84 ? -8.508 -35.562 -14.227 1 98.81 84 MET A N 1
ATOM 641 C CA . MET A 1 84 ? -9.68 -34.719 -14.023 1 98.81 84 MET A CA 1
ATOM 642 C C . MET A 1 84 ? -10.555 -35.25 -12.891 1 98.81 84 MET A C 1
ATOM 644 O O . MET A 1 84 ? -10.961 -34.5 -12.008 1 98.81 84 MET A O 1
ATOM 648 N N . GLU A 1 85 ? -10.773 -36.5 -12.875 1 98.75 85 GLU A N 1
ATOM 649 C CA . GLU A 1 85 ? -11.594 -37.125 -11.836 1 98.75 85 GLU A CA 1
ATOM 650 C C . GLU A 1 85 ? -10.938 -36.969 -10.461 1 98.75 85 GLU A C 1
ATOM 652 O O . GLU A 1 85 ? -11.633 -36.781 -9.461 1 98.75 85 GLU A O 1
ATOM 657 N N . ALA A 1 86 ? -9.664 -37.062 -10.43 1 98.75 86 ALA A N 1
ATOM 658 C CA . ALA A 1 86 ? -8.93 -36.906 -9.18 1 98.75 86 ALA A CA 1
ATOM 659 C C . ALA A 1 86 ? -9.078 -35.469 -8.664 1 98.75 86 ALA A C 1
ATOM 661 O O . ALA A 1 86 ? -9.336 -35.25 -7.473 1 98.75 86 ALA A O 1
ATOM 662 N N . TRP A 1 87 ? -8.945 -34.5 -9.508 1 98.88 87 TRP A N 1
ATOM 663 C CA . TRP A 1 87 ? -9.086 -33.094 -9.109 1 98.88 87 TRP A CA 1
ATOM 664 C C . TRP A 1 87 ? -10.523 -32.781 -8.703 1 98.88 87 TRP A C 1
ATOM 666 O O . TRP A 1 87 ? -10.758 -31.969 -7.82 1 98.88 87 TRP A O 1
ATOM 676 N N . LYS A 1 88 ? -11.492 -33.438 -9.375 1 98.88 88 LYS A N 1
ATOM 677 C CA . LYS A 1 88 ? -12.891 -33.219 -9 1 98.88 88 LYS A CA 1
ATOM 678 C C . LYS A 1 88 ? -13.102 -33.5 -7.516 1 98.88 88 LYS A C 1
ATOM 680 O O . LYS A 1 88 ? -13.836 -32.781 -6.844 1 98.88 88 LYS A O 1
ATOM 685 N N . LYS A 1 89 ? -12.438 -34.531 -7.031 1 98.75 89 LYS A N 1
ATOM 686 C CA . LYS A 1 89 ? -12.547 -34.844 -5.613 1 98.75 89 LYS A CA 1
ATOM 687 C C . LYS A 1 89 ? -11.984 -33.719 -4.742 1 98.75 89 LYS A C 1
ATOM 689 O O . LYS A 1 89 ? -12.531 -33.438 -3.68 1 98.75 89 LYS A O 1
ATOM 694 N N . VAL A 1 90 ? -10.922 -33.156 -5.152 1 98.88 90 VAL A N 1
ATOM 695 C CA . VAL A 1 90 ? -10.297 -32.062 -4.418 1 98.88 90 VAL A CA 1
ATOM 696 C C . VAL A 1 90 ? -11.227 -30.859 -4.418 1 98.88 90 VAL A C 1
ATOM 698 O O . VAL A 1 90 ? -11.477 -30.266 -3.367 1 98.88 90 VAL A O 1
ATOM 701 N N . VAL A 1 91 ? -11.789 -30.5 -5.574 1 98.94 91 VAL A N 1
ATOM 702 C CA . VAL A 1 91 ? -12.68 -29.344 -5.719 1 98.94 91 VAL A CA 1
ATOM 703 C C . VAL A 1 91 ? -13.93 -29.547 -4.863 1 98.94 91 VAL A C 1
ATOM 705 O O . VAL A 1 91 ? -14.359 -28.625 -4.164 1 98.94 91 VAL A O 1
ATOM 708 N N . ASP A 1 92 ? -14.453 -30.75 -4.914 1 98.88 92 ASP A N 1
ATOM 709 C CA . ASP A 1 92 ? -15.625 -31.062 -4.109 1 98.88 92 ASP A CA 1
ATOM 710 C C . ASP A 1 92 ? -15.344 -30.875 -2.621 1 98.88 92 ASP A C 1
ATOM 712 O O . ASP A 1 92 ? -16.188 -30.359 -1.884 1 98.88 92 ASP A O 1
ATOM 716 N N . ALA A 1 93 ? -14.188 -31.312 -2.193 1 98.88 93 ALA A N 1
ATOM 717 C CA . ALA A 1 93 ? -13.805 -31.188 -0.79 1 98.88 93 ALA A CA 1
ATOM 718 C C . ALA A 1 93 ? -13.719 -29.719 -0.385 1 98.88 93 ALA A C 1
ATOM 720 O O . ALA A 1 93 ? -14.18 -29.328 0.694 1 98.88 93 ALA A O 1
ATOM 721 N N . VAL A 1 94 ? -13.164 -28.891 -1.208 1 98.88 94 VAL A N 1
ATOM 722 C CA . VAL A 1 94 ? -13.031 -27.453 -0.949 1 98.88 94 VAL A CA 1
ATOM 723 C C . VAL A 1 94 ? -14.414 -26.797 -0.943 1 98.88 94 VAL A C 1
ATOM 725 O O . VAL A 1 94 ? -14.742 -26.031 -0.032 1 98.88 94 VAL A O 1
ATOM 728 N N . HIS A 1 95 ? -15.266 -27.156 -1.931 1 98.81 95 HIS A N 1
ATOM 729 C CA . HIS A 1 95 ? -16.594 -26.578 -2.064 1 98.81 95 HIS A CA 1
ATOM 730 C C . HIS A 1 95 ? -17.5 -26.984 -0.904 1 98.81 95 HIS A C 1
ATOM 732 O O . HIS A 1 95 ? -18.359 -26.219 -0.469 1 98.81 95 HIS A O 1
ATOM 738 N N . SER A 1 96 ? -17.312 -28.156 -0.453 1 98.69 96 SER A N 1
ATOM 739 C CA . SER A 1 96 ? -18.125 -28.656 0.65 1 98.69 96 SER A CA 1
ATOM 740 C C . SER A 1 96 ? -17.938 -27.797 1.903 1 98.69 96 SER A C 1
ATOM 742 O O . SER A 1 96 ? -18.781 -27.812 2.803 1 98.69 96 SER A O 1
ATOM 744 N N . LYS A 1 97 ? -16.844 -27.125 1.904 1 98.38 97 LYS A N 1
ATOM 745 C CA . LYS A 1 97 ? -16.562 -26.25 3.039 1 98.38 97 LYS A CA 1
ATOM 746 C C . LYS A 1 97 ? -16.656 -24.781 2.641 1 98.38 97 LYS A C 1
ATOM 748 O O . LYS A 1 97 ? -16.047 -23.922 3.273 1 98.38 97 LYS A O 1
ATOM 753 N N . ASP A 1 98 ? -17.281 -24.5 1.499 1 97.62 98 ASP A N 1
ATOM 754 C CA . ASP A 1 98 ? -17.625 -23.172 0.986 1 97.62 98 ASP A CA 1
ATOM 755 C C . ASP A 1 98 ? -16.359 -22.422 0.556 1 97.62 98 ASP A C 1
ATOM 757 O O . ASP A 1 98 ? -16.297 -21.203 0.657 1 97.62 98 ASP A O 1
ATOM 761 N N . GLY A 1 99 ? -15.312 -23.188 0.191 1 98.62 99 GLY A N 1
ATOM 762 C CA . GLY A 1 99 ? -14.094 -22.578 -0.344 1 98.62 99 GLY A CA 1
ATOM 763 C C . GLY A 1 99 ? -14.156 -22.344 -1.841 1 98.62 99 GLY A C 1
ATOM 764 O O . GLY A 1 99 ? -15.047 -22.859 -2.52 1 98.62 99 GLY A O 1
ATOM 765 N N . LYS A 1 100 ? -13.305 -21.422 -2.312 1 98.88 100 LYS A N 1
ATOM 766 C CA . LYS A 1 100 ? -13.094 -21.172 -3.736 1 98.88 100 LYS A CA 1
ATOM 767 C C . LYS A 1 100 ? -11.68 -21.578 -4.16 1 98.88 100 LYS A C 1
ATOM 769 O O . LYS A 1 100 ? -10.719 -21.312 -3.436 1 98.88 100 LYS A O 1
ATOM 774 N N . ILE A 1 101 ? -11.57 -22.234 -5.328 1 98.94 101 ILE A N 1
ATOM 775 C CA . ILE A 1 101 ? -10.266 -22.734 -5.723 1 98.94 101 ILE A CA 1
ATOM 776 C C . ILE A 1 101 ? -10.07 -22.562 -7.227 1 98.94 101 ILE A C 1
ATOM 778 O O . ILE A 1 101 ? -10.961 -22.875 -8.016 1 98.94 101 ILE A O 1
ATOM 782 N N . PHE A 1 102 ? -8.953 -21.938 -7.617 1 98.94 102 PHE A N 1
ATOM 783 C CA . PHE A 1 102 ? -8.484 -21.844 -8.992 1 98.94 102 PHE A CA 1
ATOM 784 C C . PHE A 1 102 ? -7.371 -22.844 -9.258 1 98.94 102 PHE A C 1
ATOM 786 O O . PHE A 1 102 ? -6.551 -23.109 -8.375 1 98.94 102 PHE A O 1
ATOM 793 N N . LEU A 1 103 ? -7.305 -23.359 -10.477 1 98.94 103 LEU A N 1
ATOM 794 C CA . LEU A 1 103 ? -6.211 -24.219 -10.914 1 98.94 103 LEU A CA 1
ATOM 795 C C . LEU A 1 103 ? -5.082 -23.391 -11.523 1 98.94 103 LEU A C 1
ATOM 797 O O . LEU A 1 103 ? -5.309 -22.609 -12.453 1 98.94 103 LEU A O 1
ATOM 801 N N . GLN A 1 104 ? -3.906 -23.547 -11.008 1 98.88 104 GLN A N 1
ATOM 802 C CA . GLN A 1 104 ? -2.771 -22.938 -11.68 1 98.88 104 GLN A CA 1
ATOM 803 C C . GLN A 1 104 ? -2.229 -23.828 -12.781 1 98.88 104 GLN A C 1
ATOM 805 O O . GLN A 1 104 ? -1.834 -24.969 -12.523 1 98.88 104 GLN A O 1
ATOM 810 N N . MET A 1 105 ? -2.176 -23.312 -13.977 1 98.81 105 MET A N 1
ATOM 811 C CA . MET A 1 105 ? -1.685 -24.031 -15.141 1 98.81 105 MET A CA 1
ATOM 812 C C . MET A 1 105 ? -0.243 -23.656 -15.453 1 98.81 105 MET A C 1
ATOM 814 O O . MET A 1 105 ? 0.074 -22.469 -15.578 1 98.81 105 MET A O 1
ATOM 818 N N . VAL A 1 106 ? 0.586 -24.734 -15.695 1 98.38 106 VAL A N 1
ATOM 819 C CA . VAL A 1 106 ? 1.988 -24.375 -15.875 1 98.38 106 VAL A CA 1
ATOM 820 C C . VAL A 1 106 ? 2.639 -25.297 -16.891 1 98.38 106 VAL A C 1
ATOM 822 O O . VAL A 1 106 ? 2.246 -26.469 -17.031 1 98.38 106 VAL A O 1
ATOM 825 N N . HIS A 1 107 ? 3.467 -24.797 -17.719 1 98.44 107 HIS A N 1
ATOM 826 C CA . HIS A 1 107 ? 4.531 -25.469 -18.453 1 98.44 107 HIS A CA 1
ATOM 827 C C . HIS A 1 107 ? 5.902 -25.125 -17.891 1 98.44 107 HIS A C 1
ATOM 829 O O . HIS A 1 107 ? 6.293 -23.953 -17.891 1 98.44 107 HIS A O 1
ATOM 835 N N . TRP A 1 108 ? 6.715 -26.109 -17.469 1 96.19 108 TRP A N 1
ATOM 836 C CA . TRP A 1 108 ? 7.895 -25.844 -16.656 1 96.19 108 TRP A CA 1
ATOM 837 C C . TRP A 1 108 ? 9.094 -25.516 -17.531 1 96.19 108 TRP A C 1
ATOM 839 O O . TRP A 1 108 ? 10.125 -25.047 -17.047 1 96.19 108 TRP A O 1
ATOM 849 N N . GLY A 1 109 ? 9.016 -25.703 -18.828 1 95.88 109 GLY A N 1
ATOM 850 C CA . GLY A 1 109 ? 10.078 -25.312 -19.734 1 95.88 109 GLY A CA 1
ATOM 851 C C . GLY A 1 109 ? 11.438 -25.859 -19.344 1 95.88 109 GLY A C 1
ATOM 852 O O . GLY A 1 109 ? 11.586 -27.062 -19.094 1 95.88 109 GLY A O 1
ATOM 853 N N . ARG A 1 110 ? 12.383 -25.016 -19.266 1 94.19 110 ARG A N 1
ATOM 854 C CA . ARG A 1 110 ? 13.773 -25.422 -19.078 1 94.19 110 ARG A CA 1
ATOM 855 C C . ARG A 1 110 ? 14.008 -25.938 -17.656 1 94.19 110 ARG A C 1
ATOM 857 O O . ARG A 1 110 ? 15.07 -26.484 -17.359 1 94.19 110 ARG A O 1
ATOM 864 N N . GLN A 1 111 ? 13.094 -25.75 -16.766 1 90.38 111 GLN A N 1
ATOM 865 C CA . GLN A 1 111 ? 13.211 -26.219 -15.383 1 90.38 111 GLN A CA 1
ATOM 866 C C . GLN A 1 111 ? 12.766 -27.656 -15.242 1 90.38 111 GLN A C 1
ATOM 868 O O . GLN A 1 111 ? 12.891 -28.266 -14.172 1 90.38 111 GLN A O 1
ATOM 873 N N . GLY A 1 112 ? 12.398 -28.328 -16.172 1 92.88 112 GLY A N 1
ATOM 874 C CA . GLY A 1 112 ? 12 -29.719 -16.141 1 92.88 112 GLY A CA 1
ATOM 875 C C . GLY A 1 112 ? 13.148 -30.672 -16.406 1 92.88 112 GLY A C 1
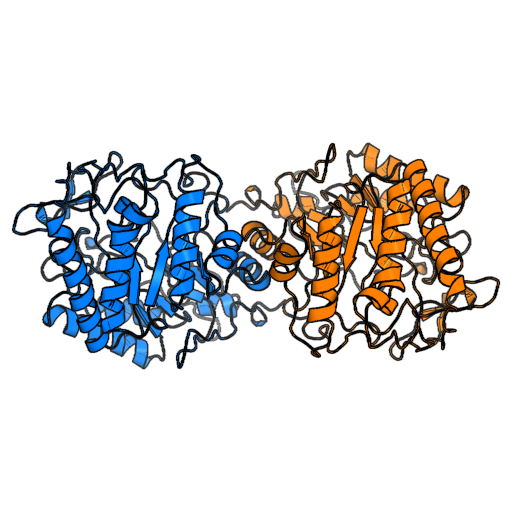ATOM 876 O O . GLY A 1 112 ? 14.312 -30.328 -16.219 1 92.88 112 GLY A O 1
ATOM 877 N N . HIS A 1 113 ? 12.828 -31.875 -16.578 1 95.19 113 HIS A N 1
ATOM 878 C CA . HIS A 1 113 ? 13.75 -32.938 -16.922 1 95.19 113 HIS A CA 1
ATOM 879 C C . HIS A 1 113 ? 13.195 -33.812 -18.031 1 95.19 113 HIS A C 1
ATOM 881 O O . HIS A 1 113 ? 12 -34.125 -18.047 1 95.19 113 HIS A O 1
ATOM 887 N N . SER A 1 114 ? 14.102 -34.219 -18.906 1 96.25 114 SER A N 1
ATOM 888 C CA . SER A 1 114 ? 13.68 -34.969 -20.094 1 96.25 114 SER A CA 1
ATOM 889 C C . SER A 1 114 ? 13.07 -36.312 -19.719 1 96.25 114 SER A C 1
ATOM 891 O O . SER A 1 114 ? 12.242 -36.844 -20.453 1 96.25 114 SER A O 1
ATOM 893 N N . SER A 1 115 ? 13.414 -36.844 -18.547 1 95.94 115 SER A N 1
ATOM 894 C CA . SER A 1 115 ? 12.977 -38.156 -18.109 1 95.94 115 SER A CA 1
ATOM 895 C C . SER A 1 115 ? 11.469 -38.188 -17.844 1 95.94 115 SER A C 1
ATOM 897 O O . SER A 1 115 ? 10.875 -39.25 -17.719 1 95.94 115 SER A O 1
ATOM 899 N N . PHE A 1 116 ? 10.797 -37.031 -17.734 1 95.44 116 PHE A N 1
ATOM 900 C CA . PHE A 1 116 ? 9.367 -36.969 -17.469 1 95.44 116 PHE A CA 1
ATOM 901 C C . PHE A 1 116 ? 8.57 -37.188 -18.75 1 95.44 116 PHE A C 1
ATOM 903 O O . PHE A 1 116 ? 7.355 -37.406 -18.703 1 95.44 116 PHE A O 1
ATOM 910 N N . ASN A 1 117 ? 9.234 -37.094 -19.812 1 92.19 117 ASN A N 1
ATOM 911 C CA . ASN A 1 117 ? 8.617 -37.125 -21.125 1 92.19 117 ASN A CA 1
ATOM 912 C C . ASN A 1 117 ? 8.945 -38.438 -21.859 1 92.19 117 ASN A C 1
ATOM 914 O O . ASN A 1 117 ? 10.109 -38.844 -21.891 1 92.19 117 ASN A O 1
ATOM 918 N N . SER A 1 118 ? 7.953 -39 -22.484 1 92.62 118 SER A N 1
ATOM 919 C CA . SER A 1 118 ? 8.141 -40.25 -23.188 1 92.62 118 SER A CA 1
ATOM 920 C C . SER A 1 118 ? 9.109 -40.094 -24.359 1 92.62 118 SER A C 1
ATOM 922 O O . SER A 1 118 ? 9.75 -41.062 -24.781 1 92.62 118 SER A O 1
ATOM 924 N N . LYS A 1 119 ? 9.227 -38.938 -24.922 1 93.81 119 LYS A N 1
ATOM 925 C CA . LYS A 1 119 ? 10.141 -38.688 -26.031 1 93.81 119 LYS A CA 1
ATOM 926 C C . LYS A 1 119 ? 11.508 -38.219 -25.531 1 93.81 119 LYS A C 1
ATOM 928 O O . LYS A 1 119 ? 12.383 -37.875 -26.312 1 93.81 119 LYS A O 1
ATOM 933 N N . ASN A 1 120 ? 11.633 -38.188 -24.25 1 94.31 120 ASN A N 1
ATOM 934 C CA . ASN A 1 120 ? 12.859 -37.75 -23.609 1 94.31 120 ASN A CA 1
ATOM 935 C C . ASN A 1 120 ? 13.273 -36.344 -24.062 1 94.31 120 ASN A C 1
ATOM 937 O O . ASN A 1 120 ? 14.422 -36.125 -24.453 1 94.31 120 ASN A O 1
ATOM 941 N N . GLU A 1 121 ? 12.305 -35.469 -24 1 93.94 121 GLU A N 1
ATOM 942 C CA . GLU A 1 121 ? 12.594 -34.094 -24.484 1 93.94 121 GLU A CA 1
ATOM 943 C C . GLU A 1 121 ? 12.375 -33.062 -23.391 1 93.94 121 GLU A C 1
ATOM 945 O O . GLU A 1 121 ? 11.523 -33.25 -22.516 1 93.94 121 GLU A O 1
ATOM 950 N N . LEU A 1 122 ? 13.148 -32.094 -23.391 1 96.06 122 LEU A N 1
ATOM 951 C CA . LEU A 1 122 ? 13.055 -30.844 -22.641 1 96.06 122 LEU A CA 1
ATOM 952 C C . LEU A 1 122 ? 13.125 -29.641 -23.578 1 96.06 122 LEU A C 1
ATOM 954 O O . LEU A 1 122 ? 14.016 -29.562 -24.438 1 96.06 122 LEU A O 1
ATOM 958 N N . VAL A 1 123 ? 12.164 -28.672 -23.438 1 97.75 123 VAL A N 1
ATOM 959 C CA . VAL A 1 123 ? 12.102 -27.625 -24.453 1 97.75 123 VAL A CA 1
ATOM 960 C C . VAL A 1 123 ? 12.188 -26.25 -23.797 1 97.75 123 VAL A C 1
ATOM 962 O O . VAL A 1 123 ? 11.93 -26.109 -22.594 1 97.75 123 VAL A O 1
ATOM 965 N N . SER A 1 124 ? 12.609 -25.297 -24.531 1 98 124 SER A N 1
ATOM 966 C CA . SER A 1 124 ? 12.695 -23.891 -24.141 1 98 124 SER A CA 1
ATOM 967 C C . SER A 1 124 ? 12.617 -22.969 -25.359 1 98 124 SER A C 1
ATOM 969 O O . SER A 1 124 ? 12.555 -23.438 -26.484 1 98 124 SER A O 1
ATOM 971 N N . PRO A 1 125 ? 12.539 -21.656 -25.109 1 98.44 125 PRO A N 1
ATOM 972 C CA . PRO A 1 125 ? 12.461 -20.734 -26.25 1 98.44 125 PRO A CA 1
ATOM 973 C C . PRO A 1 125 ? 13.719 -20.781 -27.125 1 98.44 125 PRO A C 1
ATOM 975 O O . PRO A 1 125 ? 13.633 -20.719 -28.344 1 98.44 125 PRO A O 1
ATOM 978 N N . SER A 1 126 ? 14.914 -20.891 -26.469 1 98.12 126 SER A N 1
ATOM 979 C CA . SER A 1 126 ? 16.125 -20.672 -27.25 1 98.12 126 SER A CA 1
ATOM 980 C C . SER A 1 126 ? 17.234 -21.641 -26.844 1 98.12 126 SER A C 1
ATOM 982 O O . SER A 1 126 ? 18.422 -21.375 -27.062 1 98.12 126 SER A O 1
ATOM 984 N N . GLY A 1 127 ? 16.906 -22.688 -26.172 1 97.31 127 GLY A N 1
ATOM 985 C CA . GLY A 1 127 ? 17.875 -23.719 -25.844 1 97.31 127 GLY A CA 1
ATOM 986 C C . GLY A 1 127 ? 18.875 -23.281 -24.797 1 97.31 127 GLY A C 1
ATOM 987 O O . GLY A 1 127 ? 19.984 -23.812 -24.734 1 97.31 127 GLY A O 1
ATOM 988 N N . ILE A 1 128 ? 18.578 -22.375 -23.969 1 96.12 128 ILE A N 1
ATOM 989 C CA . ILE A 1 128 ? 19.438 -21.875 -22.906 1 96.12 128 ILE A CA 1
ATOM 990 C C . ILE A 1 128 ? 19.141 -22.625 -21.609 1 96.12 128 ILE A C 1
ATOM 992 O O . ILE A 1 128 ? 18.016 -22.578 -21.109 1 96.12 128 ILE A O 1
ATOM 996 N N . PRO A 1 129 ? 20.062 -23.312 -21.047 1 93.81 129 PRO A N 1
ATOM 997 C CA . PRO A 1 129 ? 19.812 -24.062 -19.812 1 93.81 129 PRO A CA 1
ATOM 998 C C . PRO A 1 129 ? 19.781 -23.172 -18.578 1 93.81 129 PRO A C 1
ATOM 1000 O O . PRO A 1 129 ? 20.328 -22.062 -18.594 1 93.81 129 PRO A O 1
ATOM 1003 N N . ALA A 1 130 ? 19.094 -23.688 -17.594 1 89.75 130 ALA A N 1
ATOM 1004 C CA . ALA A 1 130 ? 19.312 -23.125 -16.266 1 89.75 130 ALA A CA 1
ATOM 1005 C C . ALA A 1 130 ? 20.688 -23.516 -15.711 1 89.75 130 ALA A C 1
ATOM 1007 O O . ALA A 1 130 ? 21.156 -24.641 -15.945 1 89.75 130 ALA A O 1
ATOM 1008 N N . ILE A 1 131 ? 21.297 -22.609 -15.117 1 82.81 131 ILE A N 1
ATOM 1009 C CA . ILE A 1 131 ? 22.688 -22.859 -14.719 1 82.81 131 ILE A CA 1
ATOM 1010 C C . ILE A 1 131 ? 22.734 -23.219 -13.242 1 82.81 131 ILE A C 1
ATOM 1012 O O . ILE A 1 131 ? 23.422 -24.172 -12.859 1 82.81 131 ILE A O 1
ATOM 1016 N N . ASN A 1 132 ? 22 -22.562 -12.477 1 76.75 132 ASN A N 1
ATOM 1017 C CA . ASN A 1 132 ? 22.125 -22.75 -11.039 1 76.75 132 ASN A CA 1
ATOM 1018 C C . ASN A 1 132 ? 21.047 -23.688 -10.5 1 76.75 132 ASN A C 1
ATOM 1020 O O . ASN A 1 132 ? 19.922 -23.688 -10.992 1 76.75 132 ASN A O 1
ATOM 1024 N N . GLY A 1 133 ? 21.516 -24.656 -9.688 1 78.81 133 GLY A N 1
ATOM 1025 C CA . GLY A 1 133 ? 20.578 -25.5 -8.953 1 78.81 133 GLY A CA 1
ATOM 1026 C C . GLY A 1 133 ? 20.484 -26.906 -9.5 1 78.81 133 GLY A C 1
ATOM 1027 O O . GLY A 1 133 ? 21.391 -27.375 -10.203 1 78.81 133 GLY A O 1
ATOM 1028 N N . ARG A 1 134 ? 19.672 -27.75 -8.977 1 83.88 134 ARG A N 1
ATOM 1029 C CA . ARG A 1 134 ? 19.391 -29.141 -9.336 1 83.88 134 ARG A CA 1
ATOM 1030 C C . ARG A 1 134 ? 17.891 -29.391 -9.445 1 83.88 134 ARG A C 1
ATOM 1032 O O . ARG A 1 134 ? 17.078 -28.578 -8.961 1 83.88 134 ARG A O 1
ATOM 1039 N N . ILE A 1 135 ? 17.562 -30.391 -10.109 1 88.88 135 ILE A N 1
ATOM 1040 C CA . ILE A 1 135 ? 16.172 -30.812 -10.242 1 88.88 135 ILE A CA 1
ATOM 1041 C C . ILE A 1 135 ? 16.047 -32.312 -9.922 1 88.88 135 ILE A C 1
ATOM 1043 O O . ILE A 1 135 ? 17.031 -33.062 -10.016 1 88.88 135 ILE A O 1
ATOM 1047 N N . ARG A 1 136 ? 14.859 -32.75 -9.547 1 93 136 ARG A N 1
ATOM 1048 C CA . ARG A 1 136 ? 14.586 -34.188 -9.438 1 93 136 ARG A CA 1
ATOM 1049 C C . ARG A 1 136 ? 14.062 -34.75 -10.75 1 93 136 ARG A C 1
ATOM 1051 O O . ARG A 1 136 ? 13.164 -34.156 -11.367 1 93 136 ARG A O 1
ATOM 1058 N N . ASN A 1 137 ? 14.602 -35.875 -11.117 1 94.88 137 ASN A N 1
ATOM 1059 C CA . ASN A 1 137 ? 14.133 -36.531 -12.328 1 94.88 137 ASN A CA 1
ATOM 1060 C C . ASN A 1 137 ? 12.953 -37.469 -12.039 1 94.88 137 ASN A C 1
ATOM 1062 O O . ASN A 1 137 ? 12.406 -37.469 -10.938 1 94.88 137 ASN A O 1
ATOM 1066 N N . ALA A 1 138 ? 12.5 -38.219 -13.094 1 94.88 138 ALA A N 1
ATOM 1067 C CA . ALA A 1 138 ? 11.281 -39.031 -12.992 1 94.88 138 ALA A CA 1
ATOM 1068 C C . ALA A 1 138 ? 11.445 -40.156 -11.969 1 94.88 138 ALA A C 1
ATOM 1070 O O . ALA A 1 138 ? 10.453 -40.75 -11.523 1 94.88 138 ALA A O 1
ATOM 1071 N N . GLN A 1 139 ? 12.672 -40.469 -11.594 1 93.5 139 GLN A N 1
ATOM 1072 C CA . GLN A 1 139 ? 12.945 -41.5 -10.594 1 93.5 139 GLN A CA 1
ATOM 1073 C C . GLN A 1 139 ? 13.094 -40.875 -9.203 1 93.5 139 GLN A C 1
ATOM 1075 O O . GLN A 1 139 ? 13.336 -41.594 -8.227 1 93.5 139 GLN A O 1
ATOM 1080 N N . GLY A 1 140 ? 12.992 -39.625 -9.117 1 93 140 GLY A N 1
ATOM 1081 C CA . GLY A 1 140 ? 13.086 -38.938 -7.84 1 93 140 GLY A CA 1
ATOM 1082 C C . GLY A 1 140 ? 14.508 -38.594 -7.441 1 93 140 GLY A C 1
ATOM 1083 O O . GLY A 1 140 ? 14.766 -38.219 -6.301 1 93 140 GLY A O 1
ATOM 1084 N N . GLU A 1 141 ? 15.406 -38.75 -8.391 1 93.75 141 GLU A N 1
ATOM 1085 C CA . GLU A 1 141 ? 16.828 -38.5 -8.117 1 93.75 141 GLU A CA 1
ATOM 1086 C C . GLU A 1 141 ? 17.234 -37.094 -8.523 1 93.75 141 GLU A C 1
ATOM 1088 O O . GLU A 1 141 ? 16.75 -36.562 -9.539 1 93.75 141 GLU A O 1
ATOM 1093 N N . HIS A 1 142 ? 18.094 -36.531 -7.742 1 92.38 142 HIS A N 1
ATOM 1094 C CA . HIS A 1 142 ? 18.625 -35.219 -8.109 1 92.38 142 HIS A CA 1
ATOM 1095 C C . HIS A 1 142 ? 19.5 -35.312 -9.352 1 92.38 142 HIS A C 1
ATOM 1097 O O . HIS A 1 142 ? 20.281 -36.25 -9.492 1 92.38 142 HIS A O 1
ATOM 1103 N N . SER A 1 143 ? 19.312 -34.406 -10.195 1 92.19 143 SER A N 1
ATOM 1104 C CA . SER A 1 143 ? 20.047 -34.312 -11.445 1 92.19 143 SER A CA 1
ATOM 1105 C C . SER A 1 143 ? 20.375 -32.875 -11.797 1 92.19 143 SER A C 1
ATOM 1107 O O . SER A 1 143 ? 19.656 -31.953 -11.391 1 92.19 143 SER A O 1
ATOM 1109 N N . PRO A 1 144 ? 21.5 -32.688 -12.461 1 91.75 144 PRO A N 1
ATOM 1110 C CA . PRO A 1 144 ? 21.734 -31.328 -12.977 1 91.75 144 PRO A CA 1
ATOM 1111 C C . PRO A 1 144 ? 20.703 -30.891 -14.016 1 91.75 144 PRO A C 1
ATOM 1113 O O . PRO A 1 144 ? 20.016 -31.734 -14.594 1 91.75 144 PRO A O 1
ATOM 1116 N N . HIS A 1 145 ? 20.609 -29.641 -14.234 1 92.81 145 HIS A N 1
ATOM 1117 C CA . HIS A 1 145 ? 19.75 -29.125 -15.305 1 92.81 145 HIS A CA 1
ATOM 1118 C C . HIS A 1 145 ? 20.281 -29.562 -16.672 1 92.81 145 HIS A C 1
ATOM 1120 O O . HIS A 1 145 ? 21.484 -29.688 -16.859 1 92.81 145 HIS A O 1
ATOM 1126 N N . GLU A 1 146 ? 19.406 -29.719 -17.484 1 94.38 146 GLU A N 1
ATOM 1127 C CA . GLU A 1 146 ? 19.734 -30.125 -18.844 1 94.38 146 GLU A CA 1
ATOM 1128 C C . GLU A 1 146 ? 19.703 -28.953 -19.812 1 94.38 146 GLU A C 1
ATOM 1130 O O . GLU A 1 146 ? 19.125 -27.906 -19.5 1 94.38 146 GLU A O 1
ATOM 1135 N N . VAL A 1 147 ? 20.438 -29.125 -20.953 1 95.75 147 VAL A N 1
ATOM 1136 C CA . VAL A 1 147 ? 20.25 -28.172 -22.047 1 95.75 147 VAL A CA 1
ATOM 1137 C C . VAL A 1 147 ? 18.953 -28.484 -22.797 1 95.75 147 VAL A C 1
ATOM 1139 O O . VAL A 1 147 ? 18.812 -29.562 -23.375 1 95.75 147 VAL A O 1
ATOM 1142 N N . PRO A 1 148 ? 17.984 -27.625 -22.766 1 97.12 148 PRO A N 1
ATOM 1143 C CA . PRO A 1 148 ? 16.719 -27.875 -23.469 1 97.12 148 PRO A CA 1
ATOM 1144 C C . PRO A 1 148 ? 16.844 -27.688 -24.984 1 97.12 148 PRO A C 1
ATOM 1146 O O . PRO A 1 148 ? 17.75 -27 -25.453 1 97.12 148 PRO A O 1
ATOM 1149 N N . ARG A 1 149 ? 16.016 -28.344 -25.672 1 97.88 149 ARG A N 1
ATOM 1150 C CA . ARG A 1 149 ? 15.898 -28.078 -27.094 1 97.88 149 ARG A CA 1
ATOM 1151 C C . ARG A 1 149 ? 15.086 -26.812 -27.359 1 97.88 149 ARG A C 1
ATOM 1153 O O . ARG A 1 149 ? 14.047 -26.594 -26.719 1 97.88 149 ARG A O 1
ATOM 1160 N N . ALA A 1 150 ? 15.523 -25.969 -28.234 1 98.44 150 ALA A N 1
ATOM 1161 C CA . ALA A 1 150 ? 14.727 -24.812 -28.641 1 98.44 150 ALA A CA 1
ATOM 1162 C C . ALA A 1 150 ? 13.469 -25.234 -29.391 1 98.44 150 ALA A C 1
ATOM 1164 O O . ALA A 1 150 ? 13.539 -26.031 -30.328 1 98.44 150 ALA A O 1
ATOM 1165 N N . LEU A 1 151 ? 12.359 -24.719 -29 1 98.69 151 LEU A N 1
ATOM 1166 C CA . LEU A 1 151 ? 11.117 -24.984 -29.703 1 98.69 151 LEU A CA 1
ATOM 1167 C C . LEU A 1 151 ? 11.172 -24.438 -31.125 1 98.69 151 LEU A C 1
ATOM 1169 O O . LEU A 1 151 ? 11.664 -23.344 -31.359 1 98.69 151 LEU A O 1
ATOM 1173 N N . GLU A 1 152 ? 10.617 -25.266 -32 1 98.19 152 GLU A N 1
ATOM 1174 C CA . GLU A 1 152 ? 10.367 -24.734 -33.344 1 98.19 152 GLU A CA 1
ATOM 1175 C C . GLU A 1 152 ? 9.109 -23.875 -33.375 1 98.19 152 GLU A C 1
ATOM 1177 O O . GLU A 1 152 ? 8.211 -24.062 -32.531 1 98.19 152 GLU A O 1
ATOM 1182 N N . THR A 1 153 ? 9.078 -22.969 -34.344 1 98.56 153 THR A N 1
ATOM 1183 C CA . THR A 1 153 ? 7.977 -22.016 -34.406 1 98.56 153 THR A CA 1
ATOM 1184 C C . THR A 1 153 ? 6.633 -22.734 -34.5 1 98.56 153 THR A C 1
ATOM 1186 O O . THR A 1 153 ? 5.68 -22.359 -33.812 1 98.56 153 THR A O 1
ATOM 1189 N N . ASP A 1 154 ? 6.539 -23.766 -35.219 1 98.06 154 ASP A N 1
ATOM 1190 C CA . ASP A 1 154 ? 5.266 -24.438 -35.5 1 98.06 154 ASP A CA 1
ATOM 1191 C C . ASP A 1 154 ? 4.855 -25.344 -34.344 1 98.06 154 ASP A C 1
ATOM 1193 O O . ASP A 1 154 ? 3.717 -25.812 -34.281 1 98.06 154 ASP A O 1
ATOM 1197 N N . GLU A 1 155 ? 5.75 -25.594 -33.375 1 98.25 155 GLU A N 1
ATOM 1198 C CA . GLU A 1 155 ? 5.449 -26.438 -32.219 1 98.25 155 GLU A CA 1
ATOM 1199 C C . GLU A 1 155 ? 4.621 -25.672 -31.188 1 98.25 155 GLU A C 1
ATOM 1201 O O . GLU A 1 155 ? 3.951 -26.281 -30.344 1 98.25 155 GLU A O 1
ATOM 1206 N N . ILE A 1 156 ? 4.629 -24.375 -31.234 1 98.62 156 ILE A N 1
ATOM 1207 C CA . ILE A 1 156 ? 4.055 -23.547 -30.172 1 98.62 156 ILE A CA 1
ATOM 1208 C C . ILE A 1 156 ? 2.529 -23.656 -30.219 1 98.62 156 ILE A C 1
ATOM 1210 O O . ILE A 1 156 ? 1.88 -23.688 -29.172 1 98.62 156 ILE A O 1
ATOM 1214 N N . ALA A 1 157 ? 1.995 -23.797 -31.359 1 98.56 157 ALA A N 1
ATOM 1215 C CA . ALA A 1 157 ? 0.547 -23.938 -31.484 1 98.56 157 ALA A CA 1
ATOM 1216 C C . ALA A 1 157 ? 0.043 -25.172 -30.734 1 98.56 157 ALA A C 1
ATOM 1218 O O . ALA A 1 157 ? -1.06 -25.156 -30.188 1 98.56 157 ALA A O 1
ATOM 1219 N N . GLY A 1 158 ? 0.78 -26.25 -30.781 1 98.62 158 GLY A N 1
ATOM 1220 C CA . GLY A 1 158 ? 0.414 -27.438 -30.047 1 98.62 158 GLY A CA 1
ATOM 1221 C C . GLY A 1 158 ? 0.38 -27.234 -28.547 1 98.62 158 GLY A C 1
ATOM 1222 O O . GLY A 1 158 ? -0.493 -27.766 -27.859 1 98.62 158 GLY A O 1
ATOM 1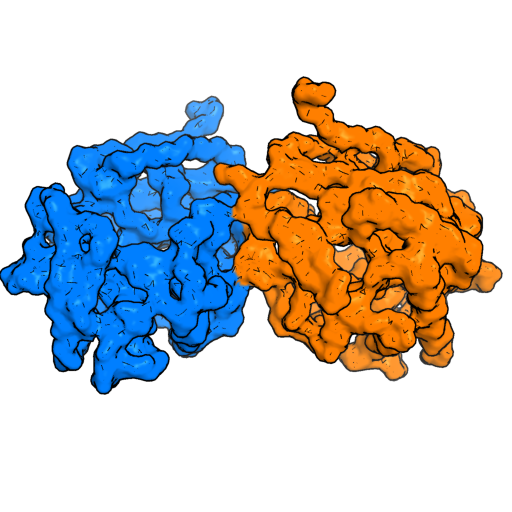223 N N . ILE A 1 159 ? 1.295 -26.469 -28.047 1 98.69 159 ILE A N 1
ATOM 1224 C CA . ILE A 1 159 ? 1.332 -26.172 -26.625 1 98.69 159 ILE A CA 1
ATOM 1225 C C . ILE A 1 159 ? 0.123 -25.312 -26.25 1 98.69 159 ILE A C 1
ATOM 1227 O O . ILE A 1 159 ? -0.504 -25.531 -25.203 1 98.69 159 ILE A O 1
ATOM 1231 N N . VAL A 1 160 ? -0.238 -24.359 -27.062 1 98.88 160 VAL A N 1
ATOM 1232 C CA . VAL A 1 160 ? -1.42 -23.531 -26.859 1 98.88 160 VAL A CA 1
ATOM 1233 C C . VAL A 1 160 ? -2.66 -24.422 -26.75 1 98.88 160 VAL A C 1
ATOM 1235 O O . VAL A 1 160 ? -3.496 -24.219 -25.859 1 98.88 160 VAL A O 1
ATOM 1238 N N . GLU A 1 161 ? -2.709 -25.359 -27.594 1 98.81 161 GLU A N 1
ATOM 1239 C CA . GLU A 1 161 ? -3.84 -26.281 -27.594 1 98.81 161 GLU A CA 1
ATOM 1240 C C . GLU A 1 161 ? -3.857 -27.109 -26.312 1 98.81 161 GLU A C 1
ATOM 1242 O O . GLU A 1 161 ? -4.926 -27.438 -25.797 1 98.81 161 GLU A O 1
ATOM 1247 N N . ASP A 1 162 ? -2.699 -27.516 -25.859 1 98.75 162 ASP A N 1
ATOM 1248 C CA . ASP A 1 162 ? -2.619 -28.25 -24.609 1 98.75 162 ASP A CA 1
ATOM 1249 C C . ASP A 1 162 ? -3.225 -27.438 -23.453 1 98.75 162 ASP A C 1
ATOM 1251 O O . ASP A 1 162 ? -3.949 -27.969 -22.625 1 98.75 162 ASP A O 1
ATOM 1255 N N . TYR A 1 163 ? -2.926 -26.141 -23.422 1 98.88 163 TYR A N 1
ATOM 1256 C CA . TYR A 1 163 ? -3.529 -25.266 -22.422 1 98.88 163 TYR A CA 1
ATOM 1257 C C . TYR A 1 163 ? -5.047 -25.266 -22.547 1 98.88 163 TYR A C 1
ATOM 1259 O O . TYR A 1 163 ? -5.754 -25.375 -21.531 1 98.88 163 TYR A O 1
ATOM 1267 N N . ARG A 1 164 ? -5.539 -25.125 -23.734 1 98.88 164 ARG A N 1
ATOM 1268 C CA . ARG A 1 164 ? -6.984 -25.094 -23.953 1 98.88 164 ARG A CA 1
ATOM 1269 C C . ARG A 1 164 ? -7.648 -26.375 -23.453 1 98.88 164 ARG A C 1
ATOM 1271 O O . ARG A 1 164 ? -8.664 -26.312 -22.766 1 98.88 164 ARG A O 1
ATOM 1278 N N . LYS A 1 165 ? -7.082 -27.516 -23.812 1 98.88 165 LYS A N 1
ATOM 1279 C CA . LYS A 1 165 ? -7.641 -28.797 -23.406 1 98.88 165 LYS A CA 1
ATOM 1280 C C . LYS A 1 165 ? -7.641 -28.969 -21.891 1 98.88 165 LYS A C 1
ATOM 1282 O O . LYS A 1 165 ? -8.617 -29.438 -21.312 1 98.88 165 LYS A O 1
ATOM 1287 N N . SER A 1 166 ? -6.57 -28.625 -21.328 1 98.88 166 SER A N 1
ATOM 1288 C CA . SER A 1 166 ? -6.473 -28.719 -19.875 1 98.88 166 SER A CA 1
ATOM 1289 C C . SER A 1 166 ? -7.469 -27.781 -19.203 1 98.88 166 SER A C 1
ATOM 1291 O O . SER A 1 166 ? -8.055 -28.125 -18.172 1 98.88 166 SER A O 1
ATOM 1293 N N . ALA A 1 167 ? -7.648 -26.562 -19.734 1 98.94 167 ALA A N 1
ATOM 1294 C CA . ALA A 1 167 ? -8.625 -25.625 -19.203 1 98.94 167 ALA A CA 1
ATOM 1295 C C . ALA A 1 167 ? -10.031 -26.219 -19.234 1 98.94 167 ALA A C 1
ATOM 1297 O O . ALA A 1 167 ? -10.82 -26.016 -18.312 1 98.94 167 ALA A O 1
ATOM 1298 N N . ALA A 1 168 ? -10.328 -26.891 -20.281 1 98.94 168 ALA A N 1
ATOM 1299 C CA . ALA A 1 168 ? -11.633 -27.547 -20.391 1 98.94 168 ALA A CA 1
ATOM 1300 C C . ALA A 1 168 ? -11.805 -28.609 -19.312 1 98.94 168 ALA A C 1
ATOM 1302 O O . ALA A 1 168 ? -12.875 -28.734 -18.719 1 98.94 168 ALA A O 1
ATOM 1303 N N . LEU A 1 169 ? -10.734 -29.391 -19.078 1 98.94 169 LEU A N 1
ATOM 1304 C CA . LEU A 1 169 ? -10.773 -30.406 -18.047 1 98.94 169 LEU A CA 1
ATOM 1305 C C . LEU A 1 169 ? -10.945 -29.781 -16.672 1 98.94 169 LEU A C 1
ATOM 1307 O O . LEU A 1 169 ? -11.633 -30.328 -15.805 1 98.94 169 LEU A O 1
ATOM 1311 N N . ALA A 1 170 ? -10.305 -28.641 -16.453 1 98.94 170 ALA A N 1
ATOM 1312 C CA . ALA A 1 170 ? -10.445 -27.922 -15.18 1 98.94 170 ALA A CA 1
ATOM 1313 C C . ALA A 1 170 ? -11.898 -27.516 -14.945 1 98.94 170 ALA A C 1
ATOM 1315 O O . ALA A 1 170 ? -12.398 -27.594 -13.82 1 98.94 170 ALA A O 1
ATOM 1316 N N . LYS A 1 171 ? -12.516 -27.016 -15.984 1 98.88 171 LYS A N 1
ATOM 1317 C CA . LYS A 1 171 ? -13.93 -26.641 -15.898 1 98.88 171 LYS A CA 1
ATOM 1318 C C . LYS A 1 171 ? -14.797 -27.844 -15.555 1 98.88 171 LYS A C 1
ATOM 1320 O O . LYS A 1 171 ? -15.688 -27.75 -14.703 1 98.88 171 LYS A O 1
ATOM 1325 N N . GLU A 1 172 ? -14.508 -28.938 -16.188 1 98.81 172 GLU A N 1
ATOM 1326 C CA . GLU A 1 172 ? -15.25 -30.172 -15.922 1 98.81 172 GLU A CA 1
ATOM 1327 C C . GLU A 1 172 ? -15.039 -30.656 -14.492 1 98.81 172 GLU A C 1
ATOM 1329 O O . GLU A 1 172 ? -15.945 -31.203 -13.875 1 98.81 172 GLU A O 1
ATOM 1334 N N . ALA A 1 173 ? -13.812 -30.484 -13.984 1 98.88 173 ALA A N 1
ATOM 1335 C CA . ALA A 1 173 ? -13.484 -30.891 -12.625 1 98.88 173 ALA A CA 1
ATOM 1336 C C . ALA A 1 173 ? -14.211 -30.031 -11.602 1 98.88 173 ALA A C 1
ATOM 1338 O O . ALA A 1 173 ? -14.289 -30.391 -10.422 1 98.88 173 ALA A O 1
ATOM 1339 N N . GLY A 1 174 ? -14.68 -28.797 -12 1 98.88 174 GLY A N 1
ATOM 1340 C CA . GLY A 1 174 ? -15.5 -27.969 -11.133 1 98.88 174 GLY A CA 1
ATOM 1341 C C . GLY A 1 174 ? -14.742 -26.797 -10.523 1 98.88 174 GLY A C 1
ATOM 1342 O O . GLY A 1 174 ? -15.234 -26.141 -9.609 1 98.88 174 GLY A O 1
ATOM 1343 N N . PHE A 1 175 ? -13.562 -26.531 -10.992 1 98.88 175 PHE A N 1
ATOM 1344 C CA . PHE A 1 175 ? -12.82 -25.391 -10.484 1 98.88 175 PHE A CA 1
ATOM 1345 C C . PHE A 1 175 ? -13.617 -24.094 -10.68 1 98.88 175 PHE A C 1
ATOM 1347 O O . PHE A 1 175 ? -14.445 -24 -11.586 1 98.88 175 PHE A O 1
ATOM 1354 N N . ASP A 1 176 ? -13.352 -23.062 -9.812 1 98.81 176 ASP A N 1
ATOM 1355 C CA . ASP A 1 176 ? -14.023 -21.766 -9.906 1 98.81 176 ASP A CA 1
ATOM 1356 C C . ASP A 1 176 ? -13.367 -20.891 -10.969 1 98.81 176 ASP A C 1
ATOM 1358 O O . ASP A 1 176 ? -13.953 -19.906 -11.414 1 98.81 176 ASP A O 1
ATOM 1362 N N . GLY A 1 177 ? -12.203 -21.203 -11.352 1 98.81 177 GLY A N 1
ATOM 1363 C CA . GLY A 1 177 ? -11.406 -20.516 -12.352 1 98.81 177 GLY A CA 1
ATOM 1364 C C . GLY A 1 177 ? -10.031 -21.109 -12.555 1 98.81 177 GLY A C 1
ATOM 1365 O O . GLY A 1 177 ? -9.734 -22.188 -12.023 1 98.81 177 GLY A O 1
ATOM 1366 N N . ILE A 1 178 ? -9.195 -20.438 -13.383 1 98.94 178 ILE A N 1
ATOM 1367 C CA . ILE A 1 178 ? -7.836 -20.891 -13.656 1 98.94 178 ILE A CA 1
ATOM 1368 C C . ILE A 1 178 ? -6.863 -19.719 -13.555 1 98.94 178 ILE A C 1
ATOM 1370 O O . ILE A 1 178 ? -7.266 -18.562 -13.672 1 98.94 178 ILE A O 1
ATOM 1374 N N . GLU A 1 179 ? -5.637 -20.031 -13.219 1 98.94 179 GLU A N 1
ATOM 1375 C CA . GLU A 1 179 ? -4.527 -19.078 -13.273 1 98.94 179 GLU A CA 1
ATOM 1376 C C . GLU A 1 179 ? -3.453 -19.547 -14.258 1 98.94 179 GLU A C 1
ATOM 1378 O O . GLU A 1 179 ? -2.979 -20.672 -14.172 1 98.94 179 GLU A O 1
ATOM 1383 N N . VAL A 1 180 ? -3.096 -18.688 -15.18 1 98.94 180 VAL A N 1
ATOM 1384 C CA . VAL A 1 180 ? -1.986 -18.969 -16.094 1 98.94 180 VAL A CA 1
ATOM 1385 C C . VAL A 1 180 ? -0.676 -18.5 -15.453 1 98.94 180 VAL A C 1
ATOM 1387 O O . VAL A 1 180 ? -0.508 -17.312 -15.148 1 98.94 180 VAL A O 1
ATOM 1390 N N . HIS A 1 181 ? 0.201 -19.453 -15.266 1 98.5 181 HIS A N 1
ATOM 1391 C CA . HIS A 1 181 ? 1.475 -19.203 -14.602 1 98.5 181 HIS A CA 1
ATOM 1392 C C . HIS A 1 181 ? 2.518 -18.688 -15.586 1 98.5 181 HIS A C 1
ATOM 1394 O O . HIS A 1 181 ? 3.145 -19.469 -16.297 1 98.5 181 HIS A O 1
ATOM 1400 N N . ALA A 1 182 ? 2.758 -17.391 -15.594 1 98.25 182 ALA A N 1
ATOM 1401 C CA . ALA A 1 182 ? 3.787 -16.75 -16.406 1 98.25 182 ALA A CA 1
ATOM 1402 C C . ALA A 1 182 ? 4.844 -16.094 -15.531 1 98.25 182 ALA A C 1
ATOM 1404 O O . ALA A 1 182 ? 5.215 -14.938 -15.766 1 98.25 182 ALA A O 1
ATOM 1405 N N . SER A 1 183 ? 5.301 -16.797 -14.531 1 94.62 183 SER A N 1
ATOM 1406 C CA . SER A 1 183 ? 6.234 -16.266 -13.539 1 94.62 183 SER A CA 1
ATOM 1407 C C . SER A 1 183 ? 7.348 -17.266 -13.25 1 94.62 183 SER A C 1
ATOM 1409 O O . SER A 1 183 ? 7.27 -18.422 -13.656 1 94.62 183 SER A O 1
ATOM 1411 N N . GLY A 1 184 ? 8.359 -16.734 -12.633 1 89.62 184 GLY A N 1
ATOM 1412 C CA . GLY A 1 184 ? 9.43 -17.594 -12.18 1 89.62 184 GLY A CA 1
ATOM 1413 C C . GLY A 1 184 ? 10.125 -18.328 -13.312 1 89.62 184 GLY A C 1
ATOM 1414 O O . GLY A 1 184 ? 10.586 -17.719 -14.273 1 89.62 184 GLY A O 1
ATOM 1415 N N . ILE A 1 185 ? 9.969 -19.656 -13.25 1 85.75 185 ILE A N 1
ATOM 1416 C CA . ILE A 1 185 ? 10.75 -20.516 -14.141 1 85.75 185 ILE A CA 1
ATOM 1417 C C . ILE A 1 185 ? 9.828 -21.141 -15.188 1 85.75 185 ILE A C 1
ATOM 1419 O O . ILE A 1 185 ? 10.234 -22.062 -15.898 1 85.75 185 ILE A O 1
ATOM 1423 N N . ALA A 1 186 ? 8.641 -20.688 -15.273 1 94.25 186 ALA A N 1
ATOM 1424 C CA . ALA A 1 186 ? 7.676 -21.234 -16.219 1 94.25 186 ALA A CA 1
ATOM 1425 C C . ALA A 1 186 ? 8.039 -20.859 -17.656 1 94.25 186 ALA A C 1
ATOM 1427 O O . ALA A 1 186 ? 8.594 -19.797 -17.906 1 94.25 186 ALA A O 1
ATOM 1428 N N . LEU A 1 187 ? 7.641 -21.719 -18.547 1 98.25 187 LEU A N 1
ATOM 1429 C CA . LEU A 1 187 ? 7.969 -21.547 -19.953 1 98.25 187 LEU A CA 1
ATOM 1430 C C . LEU A 1 187 ? 7.457 -20.203 -20.484 1 98.25 187 LEU A C 1
ATOM 1432 O O . LEU A 1 187 ? 8.164 -19.516 -21.219 1 98.25 187 LEU A O 1
ATOM 1436 N N . LEU A 1 188 ? 6.238 -19.844 -20.141 1 98.81 188 LEU A N 1
ATOM 1437 C CA . LEU A 1 188 ? 5.668 -18.578 -20.609 1 98.81 188 LEU A CA 1
ATOM 1438 C C . LEU A 1 188 ? 6.539 -17.406 -20.188 1 98.81 188 LEU A C 1
ATOM 1440 O O . LEU A 1 188 ? 6.727 -16.453 -20.953 1 98.81 188 LEU A O 1
ATOM 1444 N N . ASN A 1 189 ? 7.074 -17.453 -19 1 98.06 189 ASN A N 1
ATOM 1445 C CA . ASN A 1 189 ? 7.973 -16.406 -18.531 1 98.06 189 ASN A CA 1
ATOM 1446 C C . ASN A 1 189 ? 9.305 -16.438 -19.281 1 98.06 189 ASN A C 1
ATOM 1448 O O . ASN A 1 189 ? 9.922 -15.398 -19.5 1 98.06 189 ASN A O 1
ATOM 1452 N N . GLU A 1 190 ? 9.758 -17.641 -19.641 1 97.94 190 GLU A N 1
ATOM 1453 C CA . GLU A 1 190 ? 10.977 -17.781 -20.438 1 97.94 190 GLU A CA 1
ATOM 1454 C C . GLU A 1 190 ? 10.844 -17.078 -21.781 1 97.94 190 GLU A C 1
ATOM 1456 O O . GLU A 1 190 ? 11.82 -16.547 -22.312 1 97.94 190 GLU A O 1
ATOM 1461 N N . PHE A 1 191 ? 9.656 -17.109 -22.312 1 98.81 191 PHE A N 1
ATOM 1462 C CA . PHE A 1 191 ? 9.422 -16.422 -23.578 1 98.81 191 PHE A CA 1
ATOM 1463 C C . PHE A 1 191 ? 9.383 -14.914 -23.359 1 98.81 191 PHE A C 1
ATOM 1465 O O . PHE A 1 191 ? 9.789 -14.148 -24.25 1 98.81 191 PHE A O 1
ATOM 1472 N N . LEU A 1 192 ? 8.898 -14.438 -22.266 1 98.69 192 LEU A N 1
ATOM 1473 C CA . LEU A 1 192 ? 8.727 -13.008 -22.016 1 98.69 192 LEU A CA 1
ATOM 1474 C C . LEU A 1 192 ? 10.078 -12.328 -21.828 1 98.69 192 LEU A C 1
ATOM 1476 O O . LEU A 1 192 ? 10.25 -11.164 -22.203 1 98.69 192 LEU A O 1
ATOM 1480 N N . GLN A 1 193 ? 11.055 -13.016 -21.281 1 98.12 193 GLN A N 1
ATOM 1481 C CA . GLN A 1 193 ? 12.273 -12.328 -20.859 1 98.12 193 GLN A CA 1
ATOM 1482 C C . GLN A 1 193 ? 13.391 -12.516 -21.891 1 98.12 193 GLN A C 1
ATOM 1484 O O . GLN A 1 193 ? 13.562 -13.609 -22.422 1 98.12 193 GLN A O 1
ATOM 1489 N N . SER A 1 194 ? 14.188 -11.484 -22.047 1 97.94 194 SER A N 1
ATOM 1490 C CA . SER A 1 194 ? 15.242 -11.492 -23.047 1 97.94 194 SER A CA 1
ATOM 1491 C C . SER A 1 194 ? 16.406 -12.367 -22.625 1 97.94 194 SER A C 1
ATOM 1493 O O . SER A 1 194 ? 17.203 -12.812 -23.469 1 97.94 194 SER A O 1
ATOM 1495 N N . VAL A 1 195 ? 16.562 -12.695 -21.391 1 96.5 195 VAL A N 1
ATOM 1496 C CA . VAL A 1 195 ? 17.688 -13.492 -20.906 1 96.5 195 VAL A CA 1
ATOM 1497 C C . VAL A 1 195 ? 17.547 -14.938 -21.391 1 96.5 195 VAL A C 1
ATOM 1499 O O . VAL A 1 195 ? 18.547 -15.617 -21.625 1 96.5 195 VAL A O 1
ATOM 1502 N N . THR A 1 196 ? 16.281 -15.375 -21.703 1 97.19 196 THR A N 1
ATOM 1503 C CA . THR A 1 196 ? 16.047 -16.766 -22.078 1 97.19 196 THR A CA 1
ATOM 1504 C C . THR A 1 196 ? 15.477 -16.844 -23.5 1 97.19 196 THR A C 1
ATOM 1506 O O . THR A 1 196 ? 15.469 -17.922 -24.109 1 97.19 196 THR A O 1
ATOM 1509 N N . ASN A 1 197 ? 14.953 -15.812 -24 1 98.56 197 ASN A N 1
ATOM 1510 C CA . ASN A 1 197 ? 14.383 -15.781 -25.344 1 98.56 197 ASN A CA 1
ATOM 1511 C C . ASN A 1 197 ? 15.273 -15 -26.312 1 98.56 197 ASN A C 1
ATOM 1513 O O . ASN A 1 197 ? 15.242 -13.766 -26.328 1 98.56 197 ASN A O 1
ATOM 1517 N N . LYS A 1 198 ? 15.945 -15.773 -27.156 1 98.38 198 LYS A N 1
ATOM 1518 C CA . LYS A 1 198 ? 16.859 -15.188 -28.141 1 98.38 198 LYS A CA 1
ATOM 1519 C C . LYS A 1 198 ? 16.359 -15.445 -29.562 1 98.38 198 LYS A C 1
ATOM 1521 O O . LYS A 1 198 ? 17.141 -15.414 -30.516 1 98.38 198 LYS A O 1
ATOM 1526 N N . ARG A 1 199 ? 15.125 -15.68 -29.656 1 98.56 199 ARG A N 1
ATOM 1527 C CA . ARG A 1 199 ? 14.523 -16.016 -30.938 1 98.56 199 ARG A CA 1
ATOM 1528 C C . ARG A 1 199 ? 14.477 -14.805 -31.859 1 98.56 199 ARG A C 1
ATOM 1530 O O . ARG A 1 199 ? 14.523 -13.664 -31.406 1 98.56 199 ARG A O 1
ATOM 1537 N N . ASN A 1 200 ? 14.367 -15.102 -33.094 1 97.69 200 ASN A N 1
ATOM 1538 C CA . ASN A 1 200 ? 14.25 -14.055 -34.125 1 97.69 200 ASN A CA 1
ATOM 1539 C C . ASN A 1 200 ? 13 -14.227 -34.969 1 97.69 200 ASN A C 1
ATOM 1541 O O . ASN A 1 200 ? 12.844 -13.57 -36 1 97.69 200 ASN A O 1
ATOM 1545 N N . ASP A 1 201 ? 12.117 -15.062 -34.594 1 98.38 201 ASP A N 1
ATOM 1546 C CA . ASP A 1 201 ? 10.852 -15.266 -35.281 1 98.38 201 ASP A CA 1
ATOM 1547 C C . ASP A 1 201 ? 9.727 -14.484 -34.625 1 98.38 201 ASP A C 1
ATOM 1549 O O . ASP A 1 201 ? 9.969 -13.484 -33.938 1 98.38 201 ASP A O 1
ATOM 1553 N N . LYS A 1 202 ? 8.484 -14.891 -34.844 1 98.69 202 LYS A N 1
ATOM 1554 C CA . LYS A 1 202 ? 7.332 -14.125 -34.375 1 98.69 202 LYS A CA 1
ATOM 1555 C C . LYS A 1 202 ? 7.156 -14.258 -32.875 1 98.69 202 LYS A C 1
ATOM 1557 O O . LYS A 1 202 ? 6.277 -13.625 -32.281 1 98.69 202 LYS A O 1
ATOM 1562 N N . TYR A 1 203 ? 8.023 -15 -32.219 1 98.81 203 TYR A N 1
ATOM 1563 C CA . TYR A 1 203 ? 7.91 -15.195 -30.781 1 98.81 203 TYR A CA 1
ATOM 1564 C C . TYR A 1 203 ? 9.117 -14.617 -30.047 1 98.81 203 TYR A C 1
ATOM 1566 O O . TYR A 1 203 ? 9.32 -14.875 -28.859 1 98.81 203 TYR A O 1
ATOM 1574 N N . GLY A 1 204 ? 9.992 -13.797 -30.734 1 98.44 204 GLY A N 1
ATOM 1575 C CA . GLY A 1 204 ? 11.156 -13.203 -30.094 1 98.44 204 GLY A CA 1
ATOM 1576 C C . GLY A 1 204 ? 11.461 -11.805 -30.594 1 98.44 204 GLY A C 1
ATOM 1577 O O . GLY A 1 204 ? 10.867 -11.352 -31.578 1 98.44 204 GLY A O 1
ATOM 1578 N N . GLY A 1 205 ? 12.359 -11.102 -29.922 1 97.75 205 GLY A N 1
ATOM 1579 C CA . GLY A 1 205 ? 12.781 -9.766 -30.312 1 97.75 205 GLY A CA 1
ATOM 1580 C C . GLY A 1 205 ? 11.945 -8.672 -29.688 1 97.75 205 GLY A C 1
ATOM 1581 O O . GLY A 1 205 ? 12.195 -8.281 -28.531 1 97.75 205 GLY A O 1
ATOM 1582 N N . SER A 1 206 ? 10.852 -8.273 -30.344 1 98.44 206 SER A N 1
ATOM 1583 C CA . SER A 1 206 ? 10.023 -7.18 -29.844 1 98.44 206 SER A CA 1
ATOM 1584 C C . SER A 1 206 ? 9.188 -7.609 -28.656 1 98.44 206 SER A C 1
ATOM 1586 O O . SER A 1 206 ? 8.992 -8.805 -28.422 1 98.44 206 SER A O 1
ATOM 1588 N N . PHE A 1 207 ? 8.695 -6.645 -27.922 1 98.69 207 PHE A N 1
ATOM 1589 C CA . PHE A 1 207 ? 7.812 -6.938 -26.797 1 98.69 207 PHE A CA 1
ATOM 1590 C C . PHE A 1 207 ? 6.574 -7.695 -27.266 1 98.69 207 PHE A C 1
ATOM 1592 O O . PHE A 1 207 ? 6.164 -8.672 -26.625 1 98.69 207 PHE A O 1
ATOM 1599 N N . GLU A 1 208 ? 6.039 -7.242 -28.344 1 98.75 208 GLU A N 1
ATOM 1600 C CA . GLU A 1 208 ? 4.855 -7.887 -28.906 1 98.75 208 GLU A CA 1
ATOM 1601 C C . GLU A 1 208 ? 5.129 -9.352 -29.234 1 98.75 208 GLU A C 1
ATOM 1603 O O . GLU A 1 208 ? 4.324 -10.227 -28.922 1 98.75 208 GLU A O 1
ATOM 1608 N N . ASN A 1 209 ? 6.27 -9.625 -29.844 1 98.88 209 ASN A N 1
ATOM 1609 C CA . ASN A 1 209 ? 6.617 -10.984 -30.25 1 98.88 209 ASN A CA 1
ATOM 1610 C C . ASN A 1 209 ? 6.887 -11.875 -29.031 1 98.88 209 ASN A C 1
ATOM 1612 O O . ASN A 1 209 ? 6.41 -13.016 -28.984 1 98.88 209 ASN A O 1
ATOM 1616 N N . ARG A 1 210 ? 7.566 -11.391 -28.109 1 98.88 210 ARG A N 1
ATOM 1617 C CA . ARG A 1 210 ? 7.902 -12.18 -26.922 1 98.88 210 ARG A CA 1
ATOM 1618 C C . ARG A 1 210 ? 6.656 -12.469 -26.094 1 98.88 210 ARG A C 1
ATOM 1620 O O . ARG A 1 210 ? 6.57 -13.516 -25.438 1 98.88 210 ARG A O 1
ATOM 1627 N N . ALA A 1 211 ? 5.676 -11.531 -26.172 1 98.88 211 ALA A N 1
ATOM 1628 C CA . ALA A 1 211 ? 4.453 -11.695 -25.391 1 98.88 211 ALA A CA 1
ATOM 1629 C C . ALA A 1 211 ? 3.439 -12.562 -26.141 1 98.88 211 ALA A C 1
ATOM 1631 O O . ALA A 1 211 ? 2.457 -13.023 -25.547 1 98.88 211 ALA A O 1
ATOM 1632 N N . ARG A 1 212 ? 3.619 -12.812 -27.344 1 98.94 212 ARG A N 1
ATOM 1633 C CA . ARG A 1 212 ? 2.629 -13.414 -28.234 1 98.94 212 ARG A CA 1
ATOM 1634 C C . ARG A 1 212 ? 2.184 -14.781 -27.703 1 98.94 212 ARG A C 1
ATOM 1636 O O . ARG A 1 212 ? 0.991 -15.086 -27.703 1 98.94 212 ARG A O 1
ATOM 1643 N N . PHE A 1 213 ? 3.141 -15.594 -27.297 1 98.88 213 PHE A N 1
ATOM 1644 C CA . PHE A 1 213 ? 2.83 -16.938 -26.812 1 98.88 213 PHE A CA 1
ATOM 1645 C C . PHE A 1 213 ? 1.855 -16.875 -25.641 1 98.88 213 PHE A C 1
ATOM 1647 O O . PHE A 1 213 ? 0.856 -17.594 -25.625 1 98.88 213 PHE A O 1
ATOM 1654 N N . LEU A 1 214 ? 2.088 -15.992 -24.656 1 98.94 214 LEU A N 1
ATOM 1655 C CA . LEU A 1 214 ? 1.192 -15.812 -23.531 1 98.94 214 LEU A CA 1
ATOM 1656 C C . LEU A 1 214 ? -0.208 -15.43 -23.984 1 98.94 214 LEU A C 1
ATOM 1658 O O . LEU A 1 214 ? -1.197 -16.016 -23.547 1 98.94 214 LEU A O 1
ATOM 1662 N N . PHE A 1 215 ? -0.301 -14.531 -24.875 1 98.94 215 PHE A N 1
ATOM 1663 C CA . PHE A 1 215 ? -1.602 -14.016 -25.281 1 98.94 215 PHE A CA 1
ATOM 1664 C C . PHE A 1 215 ? -2.33 -15.008 -26.172 1 98.94 215 PHE A C 1
ATOM 1666 O O . PHE A 1 215 ? -3.562 -15.078 -26.156 1 98.94 215 PHE A O 1
ATOM 1673 N N . GLU A 1 216 ? -1.548 -15.828 -26.938 1 98.94 216 GLU A N 1
ATOM 1674 C CA . GLU A 1 216 ? -2.18 -16.938 -27.656 1 98.94 216 GLU A CA 1
ATOM 1675 C C . GLU A 1 216 ? -2.77 -17.953 -26.688 1 98.94 216 GLU A C 1
ATOM 1677 O O . GLU A 1 216 ? -3.863 -18.469 -26.922 1 98.94 216 GLU A O 1
ATOM 1682 N N . VAL A 1 217 ? -2.082 -18.234 -25.625 1 98.94 217 VAL A N 1
ATOM 1683 C CA . VAL A 1 217 ? -2.596 -19.125 -24.594 1 98.94 217 VAL A CA 1
ATOM 1684 C C . VAL A 1 217 ? -3.869 -18.531 -23.984 1 98.94 217 VAL A C 1
ATOM 1686 O O . VAL A 1 217 ? -4.875 -19.234 -23.844 1 98.94 217 VAL A O 1
ATOM 1689 N N . LEU A 1 218 ? -3.857 -17.266 -23.672 1 98.94 218 LEU A N 1
ATOM 1690 C CA . LEU A 1 218 ? -5.008 -16.609 -23.062 1 98.94 218 LEU A CA 1
ATOM 1691 C C . LEU A 1 218 ? -6.199 -16.609 -24.016 1 98.94 218 LEU A C 1
ATOM 1693 O O . LEU A 1 218 ? -7.34 -16.797 -23.594 1 98.94 218 LEU A O 1
ATOM 1697 N N . GLU A 1 219 ? -5.922 -16.328 -25.25 1 98.81 219 GLU A N 1
ATOM 1698 C CA . GLU A 1 219 ? -6.992 -16.406 -26.234 1 98.81 219 GLU A CA 1
ATOM 1699 C C . GLU A 1 219 ? -7.613 -17.797 -26.281 1 98.81 219 GLU A C 1
ATOM 1701 O O . GLU A 1 219 ? -8.836 -17.938 -26.328 1 98.81 219 GLU A O 1
ATOM 1706 N N . ALA A 1 220 ? -6.82 -18.812 -26.25 1 98.88 220 ALA A N 1
ATOM 1707 C CA . ALA A 1 220 ? -7.289 -20.188 -26.312 1 98.88 220 ALA A CA 1
ATOM 1708 C C . ALA A 1 220 ? -8.117 -20.547 -25.078 1 98.88 220 ALA A C 1
ATOM 1710 O O . ALA A 1 220 ? -9.203 -21.125 -25.203 1 98.88 220 ALA A O 1
ATOM 1711 N N . VAL A 1 221 ? -7.637 -20.234 -23.922 1 98.88 221 VAL A N 1
ATOM 1712 C CA . VAL A 1 221 ? -8.336 -20.641 -22.703 1 98.88 221 VAL A CA 1
ATOM 1713 C C . VAL A 1 221 ? -9.609 -19.812 -22.547 1 98.88 221 VAL A C 1
ATOM 1715 O O . VAL A 1 221 ? -10.57 -20.266 -21.906 1 98.88 221 VAL A O 1
ATOM 1718 N N . GLN A 1 222 ? -9.68 -18.625 -23.141 1 98.75 222 GLN A N 1
ATOM 1719 C CA . GLN A 1 222 ? -10.875 -17.781 -23.078 1 98.75 222 GLN A CA 1
ATOM 1720 C C . GLN A 1 222 ? -12.008 -18.391 -23.906 1 98.75 222 GLN A C 1
ATOM 1722 O O . GLN A 1 222 ? -13.164 -17.984 -23.781 1 98.75 222 GLN A O 1
ATOM 1727 N N . THR A 1 223 ? -11.695 -19.312 -24.797 1 98.75 223 THR A N 1
ATOM 1728 C CA . THR A 1 223 ? -12.758 -20.016 -25.5 1 98.75 223 THR A CA 1
ATOM 1729 C C . THR A 1 223 ? -13.477 -20.984 -24.562 1 98.75 223 THR A C 1
ATOM 1731 O O . THR A 1 223 ? -14.578 -21.438 -24.875 1 98.75 223 THR A O 1
ATOM 1734 N N . VAL A 1 224 ? -12.891 -21.297 -23.469 1 98.75 224 VAL A N 1
ATOM 1735 C CA . VAL A 1 224 ? -13.438 -22.266 -22.516 1 98.75 224 VAL A CA 1
ATOM 1736 C C . VAL A 1 224 ? -13.992 -21.531 -21.297 1 98.75 224 VAL A C 1
ATOM 1738 O O . VAL A 1 224 ? -15.078 -21.859 -20.812 1 98.75 224 VAL A O 1
ATOM 1741 N N . TRP A 1 225 ? -13.227 -20.562 -20.812 1 98.62 225 TRP A N 1
ATOM 1742 C CA . TRP A 1 225 ? -13.555 -19.797 -19.609 1 98.62 225 TRP A CA 1
ATOM 1743 C C . TRP A 1 225 ? -13.852 -18.344 -19.938 1 98.62 225 TRP A C 1
ATOM 1745 O O . TRP A 1 225 ? -13.164 -17.734 -20.766 1 98.62 225 TRP A O 1
ATOM 1755 N N . PRO A 1 226 ? -14.945 -17.766 -19.266 1 98.31 226 PRO A N 1
ATOM 1756 C CA . PRO A 1 226 ? -15.031 -16.297 -19.375 1 98.31 226 PRO A CA 1
ATOM 1757 C C . PRO A 1 226 ? -13.82 -15.594 -18.766 1 98.31 226 PRO A C 1
ATOM 1759 O O . PRO A 1 226 ? -13.195 -16.109 -17.844 1 98.31 226 PRO A O 1
ATOM 1762 N N . ALA A 1 227 ? -13.422 -14.43 -19.25 1 98.25 227 ALA A N 1
ATOM 1763 C CA . ALA A 1 227 ? -12.211 -13.695 -18.891 1 98.25 227 ALA A CA 1
ATOM 1764 C C . ALA A 1 227 ? -12.148 -13.453 -17.391 1 98.25 227 ALA A C 1
ATOM 1766 O O . ALA A 1 227 ? -11.078 -13.516 -16.781 1 98.25 227 ALA A O 1
ATOM 1767 N N . ASP A 1 228 ? -13.289 -13.211 -16.766 1 97.81 228 ASP A N 1
ATOM 1768 C CA . ASP A 1 228 ? -13.328 -12.836 -15.359 1 97.81 228 ASP A CA 1
ATOM 1769 C C . ASP A 1 228 ? -13.172 -14.055 -14.461 1 97.81 228 ASP A C 1
ATOM 1771 O O . ASP A 1 228 ? -13.406 -13.977 -13.25 1 97.81 228 ASP A O 1
ATOM 1775 N N . ARG A 1 229 ? -12.812 -15.258 -15.023 1 98.69 229 ARG A N 1
ATOM 1776 C CA . ARG A 1 229 ? -12.461 -16.469 -14.281 1 98.69 229 ARG A CA 1
ATOM 1777 C C . ARG A 1 229 ? -11.031 -16.891 -14.578 1 98.69 229 ARG A C 1
ATOM 1779 O O . ARG A 1 229 ? -10.633 -18.016 -14.25 1 98.69 229 ARG A O 1
ATOM 1786 N N . ILE A 1 230 ? -10.266 -16.031 -15.219 1 98.88 230 ILE A N 1
ATOM 1787 C CA . ILE A 1 230 ? -8.883 -16.297 -15.586 1 98.88 230 ILE A CA 1
ATOM 1788 C C . ILE A 1 230 ? -7.965 -15.305 -14.875 1 98.88 230 ILE A C 1
ATOM 1790 O O . ILE A 1 230 ? -8.148 -14.086 -15 1 98.88 230 ILE A O 1
ATOM 1794 N N . GLY A 1 231 ? -7.082 -15.812 -14.062 1 98.75 231 GLY A N 1
ATOM 1795 C CA . GLY A 1 231 ? -5.996 -15.016 -13.516 1 98.75 231 GLY A CA 1
ATOM 1796 C C . GLY A 1 231 ? -4.668 -15.258 -14.211 1 98.75 231 GLY A C 1
ATOM 1797 O O . GLY A 1 231 ? -4.496 -16.266 -14.891 1 98.75 231 GLY A O 1
ATOM 1798 N N . VAL A 1 232 ? -3.744 -14.328 -14.094 1 98.88 232 VAL A N 1
ATOM 1799 C CA . VAL A 1 232 ? -2.383 -14.461 -14.602 1 98.88 232 VAL A CA 1
ATOM 1800 C C . VAL A 1 232 ? -1.386 -14.07 -13.516 1 98.88 232 VAL A C 1
ATOM 1802 O O . VAL A 1 232 ? -1.611 -13.109 -12.773 1 98.88 232 VAL A O 1
ATOM 1805 N N . ARG A 1 233 ? -0.361 -14.781 -13.391 1 98.38 233 ARG A N 1
ATOM 1806 C CA . ARG A 1 233 ? 0.716 -14.477 -12.453 1 98.38 233 ARG A CA 1
ATOM 1807 C C . ARG A 1 233 ? 2.002 -14.125 -13.188 1 98.38 233 ARG A C 1
ATOM 1809 O O . ARG A 1 233 ? 2.42 -14.844 -14.102 1 98.38 233 ARG A O 1
ATOM 1816 N N . VAL A 1 234 ? 2.641 -13.023 -12.805 1 97.44 234 VAL A N 1
ATOM 1817 C CA . VAL A 1 234 ? 3.895 -12.602 -13.414 1 97.44 234 VAL A CA 1
ATOM 1818 C C . VAL A 1 234 ? 4.93 -12.312 -12.328 1 97.44 234 VAL A C 1
ATOM 1820 O O . VAL A 1 234 ? 4.582 -12.148 -11.156 1 97.44 234 VAL A O 1
ATOM 1823 N N . SER A 1 235 ? 6.223 -12.273 -12.703 1 94.69 235 SER A N 1
ATOM 1824 C CA . SER A 1 235 ? 7.309 -12.016 -11.766 1 94.69 235 SER A CA 1
ATOM 1825 C C . SER A 1 235 ? 8.398 -11.164 -12.406 1 94.69 235 SER A C 1
ATOM 1827 O O . SER A 1 235 ? 9.516 -11.641 -12.633 1 94.69 235 SER A O 1
ATOM 1829 N N . PRO A 1 236 ? 8.172 -9.898 -12.57 1 94.94 236 PRO A N 1
ATOM 1830 C CA . PRO A 1 236 ? 9.125 -9.023 -13.258 1 94.94 236 PRO A CA 1
ATOM 1831 C C . PRO A 1 236 ? 10.438 -8.875 -12.492 1 94.94 236 PRO A C 1
ATOM 1833 O O . PRO A 1 236 ? 11.477 -8.578 -13.086 1 94.94 236 PRO A O 1
ATOM 1836 N N . ASN A 1 237 ? 10.406 -9.102 -11.172 1 92.94 237 ASN A N 1
ATOM 1837 C CA . ASN A 1 237 ? 11.523 -8.695 -10.328 1 92.94 237 ASN A CA 1
ATOM 1838 C C . ASN A 1 237 ? 12.406 -9.883 -9.953 1 92.94 237 ASN A C 1
ATOM 1840 O O . ASN A 1 237 ? 13.516 -9.703 -9.445 1 92.94 237 ASN A O 1
ATOM 1844 N N . HIS A 1 238 ? 12.062 -11.078 -10.195 1 88.81 238 HIS A N 1
ATOM 1845 C CA . HIS A 1 238 ? 12.664 -12.266 -9.586 1 88.81 238 HIS A CA 1
ATOM 1846 C C . HIS A 1 238 ? 13.859 -12.75 -10.391 1 88.81 238 HIS A C 1
ATOM 1848 O O . HIS A 1 238 ? 13.844 -12.711 -11.625 1 88.81 238 HIS A O 1
ATOM 1854 N N . SER A 1 239 ? 14.844 -13.258 -9.594 1 88.06 239 SER A N 1
ATOM 1855 C CA . SER A 1 239 ? 16.078 -13.727 -10.211 1 88.06 239 SER A CA 1
ATOM 1856 C C . SER A 1 239 ? 16.141 -15.25 -10.25 1 88.06 239 SER A C 1
ATOM 1858 O O . SER A 1 239 ? 17.109 -15.828 -10.742 1 88.06 239 SER A O 1
ATOM 1860 N N . TYR A 1 240 ? 15.18 -15.914 -9.805 1 83.5 240 TYR A N 1
ATOM 1861 C CA . TYR A 1 240 ? 15.219 -17.359 -9.656 1 83.5 240 TYR A CA 1
ATOM 1862 C C . TYR A 1 240 ? 15.609 -18.031 -10.969 1 83.5 240 TYR A C 1
ATOM 1864 O O . TYR A 1 240 ? 15.133 -17.641 -12.039 1 83.5 240 TYR A O 1
ATOM 1872 N N . SER A 1 241 ? 16.562 -19 -10.914 1 84.56 241 SER A N 1
ATOM 1873 C CA . SER A 1 241 ? 17.031 -19.797 -12.047 1 84.56 241 SER A CA 1
ATOM 1874 C C . SER A 1 241 ? 17.609 -18.906 -13.141 1 84.56 241 SER A C 1
ATOM 1876 O O . SER A 1 241 ? 17.281 -19.078 -14.32 1 84.56 241 SER A O 1
ATOM 1878 N N . ASP A 1 242 ? 18.266 -17.891 -12.734 1 87.88 242 ASP A N 1
ATOM 1879 C CA . ASP A 1 242 ? 19.031 -17 -13.609 1 87.88 242 ASP A CA 1
ATOM 1880 C C . ASP A 1 242 ? 18.109 -16.125 -14.453 1 87.88 242 ASP A C 1
ATOM 1882 O O . ASP A 1 242 ? 18.469 -15.727 -15.562 1 87.88 242 ASP A O 1
ATOM 1886 N N . MET A 1 243 ? 16.938 -15.961 -14 1 91.69 243 MET A N 1
ATOM 1887 C CA . MET A 1 243 ? 16.016 -15.055 -14.68 1 91.69 243 MET A CA 1
ATOM 1888 C C . MET A 1 243 ? 16.328 -13.602 -14.344 1 91.69 243 MET A C 1
ATOM 1890 O O . MET A 1 243 ? 17.125 -13.328 -13.453 1 91.69 243 MET A O 1
ATOM 1894 N N . GLY A 1 244 ? 15.703 -12.719 -15.055 1 93.44 244 GLY A N 1
ATOM 1895 C CA . GLY A 1 244 ? 15.953 -11.297 -14.906 1 93.44 244 GLY A CA 1
ATOM 1896 C C . GLY A 1 244 ? 16.625 -10.688 -16.125 1 93.44 244 GLY A C 1
ATOM 1897 O O . GLY A 1 244 ? 17.656 -11.172 -16.594 1 93.44 244 GLY A O 1
ATOM 1898 N N . SER A 1 245 ? 15.977 -9.703 -16.641 1 96.31 245 SER A N 1
ATOM 1899 C CA . SER A 1 245 ? 16.484 -9.031 -17.828 1 96.31 245 SER A CA 1
ATOM 1900 C C . SER A 1 245 ? 16.547 -7.52 -17.625 1 96.31 245 SER A C 1
ATOM 1902 O O . SER A 1 245 ? 15.789 -6.969 -16.828 1 96.31 245 SER A O 1
ATOM 1904 N N . GLU A 1 246 ? 17.422 -6.859 -18.375 1 97 246 GLU A N 1
ATOM 1905 C CA . GLU A 1 246 ? 17.609 -5.414 -18.266 1 97 246 GLU A CA 1
ATOM 1906 C C . GLU A 1 246 ? 16.344 -4.672 -18.719 1 97 246 GLU A C 1
ATOM 1908 O O . GLU A 1 246 ? 16.109 -3.533 -18.312 1 97 246 GLU A O 1
ATOM 1913 N N . ASP A 1 247 ? 15.492 -5.328 -19.5 1 98.12 247 ASP A N 1
ATOM 1914 C CA . ASP A 1 247 ? 14.328 -4.641 -20.031 1 98.12 247 ASP A CA 1
ATOM 1915 C C . ASP A 1 247 ? 13.047 -5.137 -19.375 1 98.12 247 ASP A C 1
ATOM 1917 O O . ASP A 1 247 ? 11.945 -4.941 -19.891 1 98.12 247 ASP A O 1
ATOM 1921 N N . ASN A 1 248 ? 13.156 -5.812 -18.234 1 97.31 248 ASN A N 1
ATOM 1922 C CA . ASN A 1 248 ? 11.992 -6.391 -17.578 1 97.31 248 ASN A CA 1
ATOM 1923 C C . ASN A 1 248 ? 10.977 -5.32 -17.188 1 97.31 248 ASN A C 1
ATOM 1925 O O . ASN A 1 248 ? 9.773 -5.531 -17.312 1 97.31 248 ASN A O 1
ATOM 1929 N N . ASP A 1 249 ? 11.477 -4.211 -16.656 1 96.25 249 ASP A N 1
ATOM 1930 C CA . ASP A 1 249 ? 10.547 -3.178 -16.219 1 96.25 249 ASP A CA 1
ATOM 1931 C C . ASP A 1 249 ? 9.695 -2.682 -17.375 1 96.25 249 ASP A C 1
ATOM 1933 O O . ASP A 1 249 ? 8.477 -2.525 -17.234 1 96.25 249 ASP A O 1
ATOM 1937 N N . GLU A 1 250 ? 10.258 -2.496 -18.578 1 98.31 250 GLU A N 1
ATOM 1938 C CA . GLU A 1 250 ? 9.508 -2.072 -19.75 1 98.31 250 GLU A CA 1
ATOM 1939 C C . GLU A 1 250 ? 8.648 -3.209 -20.297 1 98.31 250 GLU A C 1
ATOM 1941 O O . GLU A 1 250 ? 7.477 -3.008 -20.625 1 98.31 250 GLU A O 1
ATOM 1946 N N . MET A 1 251 ? 9.211 -4.395 -20.359 1 98.56 251 MET A N 1
ATOM 1947 C CA . MET A 1 251 ? 8.531 -5.57 -20.922 1 98.56 251 MET A CA 1
ATOM 1948 C C . MET A 1 251 ? 7.293 -5.91 -20.094 1 98.56 251 MET A C 1
ATOM 1950 O O . MET A 1 251 ? 6.207 -6.094 -20.656 1 98.56 251 MET A O 1
ATOM 1954 N N . PHE A 1 252 ? 7.441 -5.949 -18.859 1 98.44 252 PHE A N 1
ATOM 1955 C CA . PHE A 1 252 ? 6.32 -6.375 -18.016 1 98.44 252 PHE A CA 1
ATOM 1956 C C . PHE A 1 252 ? 5.297 -5.258 -17.891 1 98.44 252 PHE A C 1
ATOM 1958 O O . PHE A 1 252 ? 4.102 -5.52 -17.719 1 98.44 252 PHE A O 1
ATOM 1965 N N . THR A 1 253 ? 5.746 -4 -17.906 1 98.5 253 THR A N 1
ATOM 1966 C CA . THR A 1 253 ? 4.766 -2.928 -18.016 1 98.5 253 THR A CA 1
ATOM 1967 C C . THR A 1 253 ? 3.898 -3.1 -19.25 1 98.5 253 THR A C 1
ATOM 1969 O O . THR A 1 253 ? 2.67 -3.035 -19.172 1 98.5 253 THR A O 1
ATOM 1972 N N . TYR A 1 254 ? 4.543 -3.385 -20.391 1 98.81 254 TYR A N 1
ATOM 1973 C CA . TYR A 1 254 ? 3.824 -3.643 -21.641 1 98.81 254 TYR A CA 1
ATOM 1974 C C . TYR A 1 254 ? 2.852 -4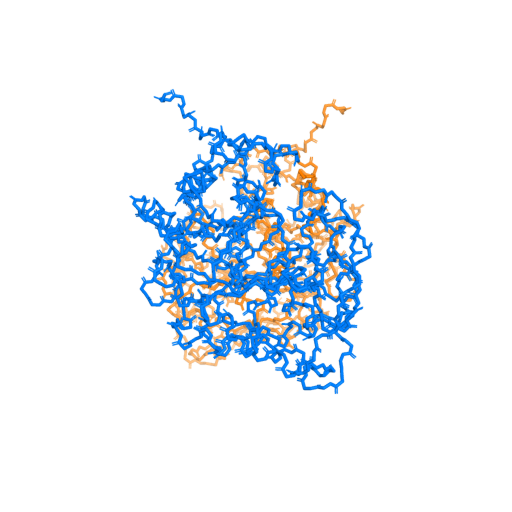.805 -21.469 1 98.81 254 TYR A C 1
ATOM 1976 O O . TYR A 1 254 ? 1.681 -4.699 -21.844 1 98.81 254 TYR A O 1
ATOM 1984 N N . VAL A 1 255 ? 3.299 -5.879 -20.906 1 98.88 255 VAL A N 1
ATOM 1985 C CA . VAL A 1 255 ? 2.502 -7.09 -20.75 1 98.88 255 VAL A CA 1
ATOM 1986 C C . VAL A 1 255 ? 1.293 -6.797 -19.859 1 98.88 255 VAL A C 1
ATOM 1988 O O . VAL A 1 255 ? 0.167 -7.176 -20.188 1 98.88 255 VAL A O 1
ATOM 1991 N N . MET A 1 256 ? 1.52 -6.109 -18.781 1 98.81 256 MET A N 1
ATOM 1992 C CA . MET A 1 256 ? 0.437 -5.836 -17.844 1 98.81 256 MET A CA 1
ATOM 1993 C C . MET A 1 256 ? -0.601 -4.902 -18.469 1 98.81 256 MET A C 1
ATOM 1995 O O . MET A 1 256 ? -1.8 -5.062 -18.234 1 98.81 256 MET A O 1
ATOM 1999 N N . GLU A 1 257 ? -0.153 -3.928 -19.25 1 98.81 257 GLU A N 1
ATOM 2000 C CA . GLU A 1 257 ? -1.078 -3.053 -19.969 1 98.81 257 GLU A CA 1
ATOM 2001 C C . GLU A 1 257 ? -1.945 -3.846 -20.938 1 98.81 257 GLU A C 1
ATOM 2003 O O . GLU A 1 257 ? -3.162 -3.652 -21 1 98.81 257 GLU A O 1
ATOM 2008 N N . GLU A 1 258 ? -1.289 -4.711 -21.688 1 98.88 258 GLU A N 1
ATOM 2009 C CA . GLU A 1 258 ? -2.027 -5.523 -22.641 1 98.88 258 GLU A CA 1
ATOM 2010 C C . GLU A 1 258 ? -2.986 -6.48 -21.938 1 98.88 258 GLU A C 1
ATOM 2012 O O . GLU A 1 258 ? -4.109 -6.691 -22.406 1 98.88 258 GLU A O 1
ATOM 2017 N N . LEU A 1 259 ? -2.578 -7.059 -20.828 1 98.88 259 LEU A N 1
ATOM 2018 C CA . LEU A 1 259 ? -3.447 -7.922 -20.047 1 98.88 259 LEU A CA 1
ATOM 2019 C C . LEU A 1 259 ? -4.676 -7.16 -19.547 1 98.88 259 LEU A C 1
ATOM 2021 O O . LEU A 1 259 ? -5.766 -7.727 -19.453 1 98.88 259 LEU A O 1
ATOM 2025 N N . GLY A 1 260 ? -4.461 -5.902 -19.25 1 98.62 260 GLY A N 1
ATOM 2026 C CA . GLY A 1 260 ? -5.543 -5.074 -18.734 1 98.62 260 GLY A CA 1
ATOM 2027 C C . GLY A 1 260 ? -6.707 -4.953 -19.703 1 98.62 260 GLY A C 1
ATOM 2028 O O . GLY A 1 260 ? -7.848 -4.742 -19.297 1 98.62 260 GLY A O 1
ATOM 2029 N N . LYS A 1 261 ? -6.441 -5.094 -20.969 1 98.44 261 LYS A N 1
ATOM 2030 C CA . LYS A 1 261 ? -7.457 -4.949 -22 1 98.44 261 LYS A CA 1
ATOM 2031 C C . LYS A 1 261 ? -8.375 -6.168 -22.047 1 98.44 261 LYS A C 1
ATOM 2033 O O . LYS A 1 261 ? -9.453 -6.121 -22.641 1 98.44 261 LYS A O 1
ATOM 2038 N N . LEU A 1 262 ? -7.992 -7.273 -21.344 1 98.38 262 LEU A N 1
ATOM 2039 C CA . LEU A 1 262 ? -8.703 -8.539 -21.484 1 98.38 262 LEU A CA 1
ATOM 2040 C C . LEU A 1 262 ? -9.766 -8.688 -20.391 1 98.38 262 LEU A C 1
ATOM 2042 O O . LEU A 1 262 ? -10.578 -9.609 -20.438 1 98.38 262 LEU A O 1
ATOM 2046 N N . LYS A 1 263 ? -9.781 -7.785 -19.359 1 96.62 263 LYS A N 1
ATOM 2047 C CA . LYS A 1 263 ? -10.742 -7.809 -18.25 1 96.62 263 LYS A CA 1
ATOM 2048 C C . LYS A 1 263 ? -10.695 -9.148 -17.516 1 96.62 263 LYS A C 1
ATOM 2050 O O . LYS A 1 263 ? -11.734 -9.758 -17.266 1 96.62 263 LYS A O 1
ATOM 2055 N N . LEU A 1 264 ? -9.492 -9.609 -17.25 1 98.44 264 LEU A N 1
ATOM 2056 C CA . LEU A 1 264 ? -9.242 -10.859 -16.547 1 98.44 264 LEU A CA 1
ATOM 2057 C C . LEU A 1 264 ? -9.68 -10.758 -15.086 1 98.44 264 LEU A C 1
ATOM 2059 O O . LEU A 1 264 ? -10.008 -9.672 -14.609 1 98.44 264 LEU A O 1
ATOM 2063 N N . SER A 1 265 ? -9.719 -11.867 -14.43 1 98.44 265 SER A N 1
ATOM 2064 C CA . SER A 1 265 ? -10.133 -11.945 -13.031 1 98.44 265 SER A CA 1
ATOM 2065 C C . SER A 1 265 ? -9.164 -11.195 -12.125 1 98.44 265 SER A C 1
ATOM 2067 O O . SER A 1 265 ? -9.586 -10.445 -11.25 1 98.44 265 SER A O 1
ATOM 2069 N N . TYR A 1 266 ? -7.871 -11.469 -12.359 1 98.69 266 TYR A N 1
ATOM 2070 C CA . TYR A 1 266 ? -6.867 -10.766 -11.57 1 98.69 266 TYR A CA 1
ATOM 2071 C C . TYR A 1 266 ? -5.488 -10.898 -12.203 1 98.69 266 TYR A C 1
ATOM 2073 O O . TYR A 1 266 ? -5.281 -11.734 -13.086 1 98.69 266 TYR A O 1
ATOM 2081 N N . LEU A 1 267 ? -4.621 -10.031 -11.828 1 98.69 267 LEU A N 1
ATOM 2082 C CA . LEU A 1 267 ? -3.18 -10.133 -12.023 1 98.69 267 LEU A CA 1
ATOM 2083 C C . LEU A 1 267 ? -2.469 -10.344 -10.688 1 98.69 267 LEU A C 1
ATOM 2085 O O . LEU A 1 267 ? -2.598 -9.531 -9.773 1 98.69 267 LEU A O 1
ATOM 2089 N N . ALA A 1 268 ? -1.853 -11.453 -10.523 1 98.19 268 ALA A N 1
ATOM 2090 C CA . ALA A 1 268 ? -0.968 -11.672 -9.383 1 98.19 268 ALA A CA 1
ATOM 2091 C C . ALA A 1 268 ? 0.479 -11.344 -9.742 1 98.19 268 ALA A C 1
ATOM 2093 O O . ALA A 1 268 ? 0.962 -11.711 -10.812 1 98.19 268 ALA A O 1
ATOM 2094 N N . ILE A 1 269 ? 1.175 -10.633 -8.875 1 95.81 269 ILE A N 1
ATOM 2095 C CA . ILE A 1 269 ? 2.547 -10.234 -9.164 1 95.81 269 ILE A CA 1
ATOM 2096 C C . ILE A 1 269 ? 3.447 -10.57 -7.98 1 95.81 269 ILE A C 1
ATOM 2098 O O . ILE A 1 269 ? 3.066 -10.367 -6.828 1 95.81 269 ILE A O 1
ATOM 2102 N N . LEU A 1 270 ? 4.484 -11.18 -8.32 1 90.81 270 LEU A N 1
ATOM 2103 C CA . LEU A 1 270 ? 5.555 -11.258 -7.332 1 90.81 270 LEU A CA 1
ATOM 2104 C C . LEU A 1 270 ? 6.32 -9.938 -7.262 1 90.81 270 LEU A C 1
ATOM 2106 O O . LEU A 1 270 ? 7.246 -9.711 -8.039 1 90.81 270 LEU A O 1
ATOM 2110 N N . ASP A 1 271 ? 5.75 -8.875 -6.594 1 74.69 271 ASP A N 1
ATOM 2111 C CA . ASP A 1 271 ? 6.156 -7.473 -6.629 1 74.69 271 ASP A CA 1
ATOM 2112 C C . ASP A 1 271 ? 7.449 -7.254 -5.844 1 74.69 271 ASP A C 1
ATOM 2114 O O . ASP A 1 271 ? 7.988 -6.145 -5.824 1 74.69 271 ASP A O 1
ATOM 2118 N N . GLY A 1 272 ? 8.094 -7.934 -5.539 1 59.44 272 GLY A N 1
ATOM 2119 C CA . GLY A 1 272 ? 9.406 -7.461 -5.141 1 59.44 272 GLY A CA 1
ATOM 2120 C C . GLY A 1 272 ? 9.93 -8.117 -3.877 1 59.44 272 GLY A C 1
ATOM 2121 O O . GLY A 1 272 ? 9.266 -8.992 -3.309 1 59.44 272 GLY A O 1
ATOM 2122 N N . LEU A 1 273 ? 10.906 -7.09 -3.363 1 53.12 273 LEU A N 1
ATOM 2123 C CA . LEU A 1 273 ? 12.047 -6.91 -2.469 1 53.12 273 LEU A CA 1
ATOM 2124 C C . LEU A 1 273 ? 11.594 -6.82 -1.018 1 53.12 273 LEU A C 1
ATOM 2126 O O . LEU A 1 273 ? 11.555 -5.73 -0.439 1 53.12 273 LEU A O 1
ATOM 2130 N N . ALA A 1 274 ? 10.477 -7.512 -0.926 1 46.38 274 ALA A N 1
ATOM 2131 C CA . ALA A 1 274 ? 10.305 -7.441 0.523 1 46.38 274 ALA A CA 1
ATOM 2132 C C . ALA A 1 274 ? 11.656 -7.41 1.231 1 46.38 274 ALA A C 1
ATOM 2134 O O . ALA A 1 274 ? 12.664 -7.859 0.68 1 46.38 274 ALA A O 1
ATOM 2135 N N . THR A 1 275 ? 11.641 -6.738 2.201 1 42.66 275 THR A N 1
ATOM 2136 C CA . THR A 1 275 ? 12.758 -6.734 3.135 1 42.66 275 THR A CA 1
ATOM 2137 C C . THR A 1 275 ? 13.219 -8.156 3.436 1 42.66 275 THR A C 1
ATOM 2139 O O . THR A 1 275 ? 12.406 -9.016 3.789 1 42.66 275 THR A O 1
ATOM 2142 N N . GLY A 1 276 ? 14.422 -8.523 3.072 1 44.19 276 GLY A N 1
ATOM 2143 C CA . GLY A 1 276 ? 15.078 -9.797 3.322 1 44.19 276 GLY A CA 1
ATOM 2144 C C . GLY A 1 276 ? 15.219 -10.656 2.078 1 44.19 276 GLY A C 1
ATOM 2145 O O . GLY A 1 276 ? 15.867 -11.703 2.109 1 44.19 276 GLY A O 1
ATOM 2146 N N . TYR A 1 277 ? 14.484 -10.18 1.164 1 50.91 277 TYR A N 1
ATOM 2147 C CA . TYR A 1 277 ? 14.695 -11.008 -0.014 1 50.91 277 TYR A CA 1
ATOM 2148 C C . TYR A 1 277 ? 15.406 -10.234 -1.113 1 50.91 277 TYR A C 1
ATOM 2150 O O . TYR A 1 277 ? 15.195 -10.484 -2.301 1 50.91 277 TYR A O 1
ATOM 2158 N N . GLU A 1 278 ? 15.914 -9.164 -0.684 1 54.12 278 GLU A N 1
ATOM 2159 C CA . GLU A 1 278 ? 16.766 -8.391 -1.582 1 54.12 278 GLU A CA 1
ATOM 2160 C C . GLU A 1 278 ? 17.672 -9.297 -2.406 1 54.12 278 GLU A C 1
ATOM 2162 O O . GLU A 1 278 ? 18.016 -8.977 -3.547 1 54.12 278 GLU A O 1
ATOM 2167 N N . ASP A 1 279 ? 17.828 -10.445 -1.777 1 57.94 279 ASP A N 1
ATOM 2168 C CA . ASP A 1 279 ? 18.719 -11.375 -2.455 1 57.94 279 ASP A CA 1
ATOM 2169 C C . ASP A 1 279 ? 18.016 -12.062 -3.623 1 57.94 279 ASP A C 1
ATOM 2171 O O . ASP A 1 279 ? 18.656 -12.719 -4.445 1 57.94 279 ASP A O 1
ATOM 2175 N N . LYS A 1 280 ? 16.672 -11.633 -3.744 1 69.19 280 LYS A N 1
ATOM 2176 C CA . LYS A 1 280 ? 15.969 -12.336 -4.812 1 69.19 280 LYS A CA 1
ATOM 2177 C C . LYS A 1 280 ? 15.617 -11.398 -5.961 1 69.19 280 LYS A C 1
ATOM 2179 O O . LYS A 1 280 ? 14.992 -11.812 -6.941 1 69.19 280 LYS A O 1
ATOM 2184 N N . TYR A 1 281 ? 16.078 -10.258 -5.812 1 80.88 281 TYR A N 1
ATOM 2185 C CA . TYR A 1 281 ? 15.922 -9.297 -6.902 1 80.88 281 TYR A CA 1
ATOM 2186 C C . TYR A 1 281 ? 17.078 -9.406 -7.883 1 80.88 281 TYR A C 1
ATOM 2188 O O . TYR A 1 281 ? 18.25 -9.477 -7.477 1 80.88 281 TYR A O 1
ATOM 2196 N N . HIS A 1 282 ? 16.781 -9.375 -9.133 1 86.75 282 HIS A N 1
ATOM 2197 C CA . HIS A 1 282 ? 17.828 -9.57 -10.125 1 86.75 282 HIS A CA 1
ATOM 2198 C C . HIS A 1 282 ? 18.688 -8.32 -10.273 1 86.75 282 HIS A C 1
ATOM 2200 O O . HIS A 1 282 ? 19.828 -8.398 -10.734 1 86.75 282 HIS A O 1
ATOM 2206 N N . GLY A 1 283 ? 18.188 -7.137 -9.938 1 87.94 283 GLY A N 1
ATOM 2207 C CA . GLY A 1 283 ? 18.969 -5.918 -9.828 1 87.94 283 GLY A CA 1
ATOM 2208 C C . GLY A 1 283 ? 19.359 -5.332 -11.172 1 87.94 283 GLY A C 1
ATOM 2209 O O . GLY A 1 283 ? 20.312 -4.539 -11.266 1 87.94 283 GLY A O 1
ATOM 2210 N N . LYS A 1 284 ? 18.672 -5.766 -12.273 1 93.06 284 LYS A N 1
ATOM 2211 C CA . LYS A 1 284 ? 19.109 -5.395 -13.617 1 93.06 284 LYS A CA 1
ATOM 2212 C C . LYS A 1 284 ? 18.297 -4.219 -14.148 1 93.06 284 LYS A C 1
ATOM 2214 O O . LYS A 1 284 ? 18.672 -3.592 -15.141 1 93.06 284 LYS A O 1
ATOM 2219 N N . CYS A 1 285 ? 17.203 -3.908 -13.57 1 93.44 285 CYS A N 1
ATOM 2220 C CA . CYS A 1 285 ? 16.359 -2.779 -13.945 1 93.44 285 CYS A CA 1
ATOM 2221 C C . CYS A 1 285 ? 15.562 -2.271 -12.758 1 93.44 285 CYS A C 1
ATOM 2223 O O . CYS A 1 285 ? 15.766 -2.723 -11.633 1 93.44 285 CYS A O 1
ATOM 2225 N N . ARG A 1 286 ? 14.766 -1.282 -13 1 91 286 ARG A N 1
ATOM 2226 C CA . ARG A 1 286 ? 13.93 -0.721 -11.938 1 91 286 ARG A CA 1
ATOM 2227 C C . ARG A 1 286 ? 12.953 -1.759 -11.406 1 91 286 ARG A C 1
ATOM 2229 O O . ARG A 1 286 ? 12.367 -2.525 -12.18 1 91 286 ARG A O 1
ATOM 2236 N N . VAL A 1 287 ? 12.742 -1.784 -10.102 1 90.88 287 VAL A N 1
ATOM 2237 C CA . VAL A 1 287 ? 11.789 -2.686 -9.461 1 90.88 287 VAL A CA 1
ATOM 2238 C C . VAL A 1 287 ? 10.367 -2.275 -9.836 1 90.88 287 VAL A C 1
ATOM 2240 O O . VAL A 1 287 ? 10.016 -1.096 -9.758 1 90.88 287 VAL A O 1
ATOM 2243 N N . LEU A 1 288 ? 9.562 -3.154 -10.305 1 94 288 LEU A N 1
ATOM 2244 C CA . LEU A 1 288 ? 8.141 -2.904 -10.508 1 94 288 LEU A CA 1
ATOM 2245 C C . LEU A 1 288 ? 7.352 -3.197 -9.234 1 94 288 LEU A C 1
ATOM 2247 O O . LEU A 1 288 ? 7.438 -4.301 -8.688 1 94 288 LEU A O 1
ATOM 2251 N N . THR A 1 289 ? 6.586 -2.205 -8.781 1 93.69 289 THR A N 1
ATOM 2252 C CA . THR A 1 289 ? 5.805 -2.289 -7.551 1 93.69 289 THR A CA 1
ATOM 2253 C C . THR A 1 289 ? 4.359 -2.68 -7.852 1 93.69 289 THR A C 1
ATOM 2255 O O . THR A 1 289 ? 3.973 -2.793 -9.016 1 93.69 289 THR A O 1
ATOM 2258 N N . ILE A 1 290 ? 3.59 -2.861 -6.77 1 95.31 290 ILE A N 1
ATOM 2259 C CA . ILE A 1 290 ? 2.172 -3.166 -6.91 1 95.31 290 ILE A CA 1
ATOM 2260 C C . ILE A 1 290 ? 1.445 -1.975 -7.527 1 95.31 290 ILE A C 1
ATOM 2262 O O . ILE A 1 290 ? 0.477 -2.146 -8.273 1 95.31 290 ILE A O 1
ATOM 2266 N N . LEU A 1 291 ? 1.946 -0.775 -7.25 1 96.12 291 LEU A N 1
ATOM 2267 C CA . LEU A 1 291 ? 1.417 0.43 -7.879 1 96.12 291 LEU A CA 1
ATOM 2268 C C . LEU A 1 291 ? 1.594 0.374 -9.391 1 96.12 291 LEU A C 1
ATOM 2270 O O . LEU A 1 291 ? 0.672 0.702 -10.141 1 96.12 291 LEU A O 1
ATOM 2274 N N . ASP A 1 292 ? 2.795 -0.009 -9.812 1 96.62 292 ASP A N 1
ATOM 2275 C CA . ASP A 1 292 ? 3.045 -0.144 -11.242 1 96.62 292 ASP A CA 1
ATOM 2276 C C . ASP A 1 292 ? 2.053 -1.111 -11.891 1 96.62 292 ASP A C 1
ATOM 2278 O O . ASP A 1 292 ? 1.509 -0.832 -12.961 1 96.62 292 ASP A O 1
ATOM 2282 N N . ALA A 1 293 ? 1.829 -2.219 -11.227 1 97.88 293 ALA A N 1
ATOM 2283 C CA . ALA A 1 293 ? 0.913 -3.234 -11.742 1 97.88 293 ALA A CA 1
ATOM 2284 C C . ALA A 1 293 ? -0.516 -2.703 -11.805 1 97.88 293 ALA A C 1
ATOM 2286 O O . ALA A 1 293 ? -1.213 -2.896 -12.805 1 97.88 293 ALA A O 1
ATOM 2287 N N . LYS A 1 294 ? -0.942 -2.055 -10.711 1 98.19 294 LYS A N 1
ATOM 2288 C CA . LYS A 1 294 ? -2.303 -1.529 -10.641 1 98.19 294 LYS A CA 1
ATOM 2289 C C . LYS A 1 294 ? -2.547 -0.484 -11.727 1 98.19 294 LYS A C 1
ATOM 2291 O O . LYS A 1 294 ? -3.594 -0.49 -12.375 1 98.19 294 LYS A O 1
ATOM 2296 N N . ASN A 1 295 ? -1.581 0.406 -11.969 1 97.81 295 ASN A N 1
ATOM 2297 C CA . ASN A 1 295 ? -1.691 1.46 -12.977 1 97.81 295 ASN A CA 1
ATOM 2298 C C . ASN A 1 295 ? -1.718 0.888 -14.391 1 97.81 295 ASN A C 1
ATOM 2300 O O . ASN A 1 295 ? -2.404 1.417 -15.266 1 97.81 295 ASN A O 1
ATOM 2304 N N . ALA A 1 296 ? -0.967 -0.154 -14.602 1 98.31 296 ALA A N 1
ATOM 2305 C CA . ALA A 1 296 ? -0.863 -0.731 -15.938 1 98.31 296 ALA A CA 1
ATOM 2306 C C . ALA A 1 296 ? -2.053 -1.639 -16.234 1 98.31 296 ALA A C 1
ATOM 2308 O O . ALA A 1 296 ? -2.674 -1.529 -17.297 1 98.31 296 ALA A O 1
ATOM 2309 N N . PHE A 1 297 ? -2.432 -2.547 -15.305 1 98.56 297 PHE A N 1
ATOM 2310 C CA . PHE A 1 297 ? -3.434 -3.588 -15.5 1 98.56 297 PHE A CA 1
ATOM 2311 C C . PHE A 1 297 ? -4.84 -3.014 -15.391 1 98.56 297 PHE A C 1
ATOM 2313 O O . PHE A 1 297 ? -5.742 -3.426 -16.125 1 98.56 297 PHE A O 1
ATOM 2320 N N . LYS A 1 298 ? -5.078 -2.139 -14.406 1 97.62 298 LYS A N 1
ATOM 2321 C CA . LYS A 1 298 ? -6.324 -1.413 -14.172 1 97.62 298 LYS A CA 1
ATOM 2322 C C . LYS A 1 298 ? -7.449 -2.365 -13.773 1 97.62 298 LYS A C 1
ATOM 2324 O O . LYS A 1 298 ? -8.625 -2.076 -14 1 97.62 298 LYS A O 1
ATOM 2329 N N . GLY A 1 299 ? -7.168 -3.562 -13.336 1 97.69 299 GLY A N 1
ATOM 2330 C CA . GLY A 1 299 ? -8.062 -4.547 -12.75 1 97.69 299 GLY A CA 1
ATOM 2331 C C . GLY A 1 299 ? -7.613 -5.016 -11.375 1 97.69 299 GLY A C 1
ATOM 2332 O O . GLY A 1 299 ? -6.746 -4.398 -10.758 1 97.69 299 GLY A O 1
ATOM 2333 N N . PRO A 1 300 ? -8.227 -6.043 -10.82 1 98.31 300 PRO A N 1
ATOM 2334 C CA . PRO A 1 300 ? -7.805 -6.566 -9.523 1 98.31 300 PRO A CA 1
ATOM 2335 C C . PRO A 1 300 ? -6.363 -7.07 -9.523 1 98.31 300 PRO A C 1
ATOM 2337 O O . PRO A 1 300 ? -5.973 -7.828 -10.414 1 98.31 300 PRO A O 1
ATOM 2340 N N . VAL A 1 301 ? -5.594 -6.633 -8.578 1 98.44 301 VAL A N 1
ATOM 2341 C CA . VAL A 1 301 ? -4.191 -7.02 -8.469 1 98.44 301 VAL A CA 1
ATOM 2342 C C . VAL A 1 301 ? -3.945 -7.695 -7.121 1 98.44 301 VAL A C 1
ATOM 2344 O O . VAL A 1 301 ? -4.379 -7.199 -6.082 1 98.44 301 VAL A O 1
ATOM 2347 N N . PHE A 1 302 ? -3.283 -8.883 -7.129 1 98.38 302 PHE A N 1
ATOM 2348 C CA . PHE A 1 302 ? -2.842 -9.602 -5.938 1 98.38 302 PHE A CA 1
ATOM 2349 C C . PHE A 1 302 ? -1.349 -9.406 -5.711 1 98.38 302 PHE A C 1
ATOM 2351 O O . PHE A 1 302 ? -0.534 -9.742 -6.57 1 98.38 302 PHE A O 1
ATOM 2358 N N . ALA A 1 303 ? -1.023 -8.812 -4.578 1 96.44 303 ALA A N 1
ATOM 2359 C CA . ALA A 1 303 ? 0.377 -8.703 -4.18 1 96.44 303 ALA A CA 1
ATOM 2360 C C . ALA A 1 303 ? 0.857 -9.984 -3.506 1 96.44 303 ALA A C 1
ATOM 2362 O O . ALA A 1 303 ? 0.098 -10.641 -2.787 1 96.44 303 ALA A O 1
ATOM 2363 N N . THR A 1 304 ? 2.102 -10.273 -3.809 1 92.31 304 THR A N 1
ATOM 2364 C CA . THR A 1 304 ? 2.664 -11.469 -3.188 1 92.31 304 THR A CA 1
ATOM 2365 C C . THR A 1 304 ? 4.137 -11.258 -2.854 1 92.31 304 THR A C 1
ATOM 2367 O O . THR A 1 304 ? 4.738 -10.258 -3.26 1 92.31 304 THR A O 1
ATOM 2370 N N . ALA A 1 305 ? 4.664 -12.117 -1.943 1 87.88 305 ALA A N 1
ATOM 2371 C CA . ALA A 1 305 ? 6.078 -12.242 -1.599 1 87.88 305 ALA A CA 1
ATOM 2372 C C . ALA A 1 305 ? 6.395 -11.5 -0.302 1 87.88 305 ALA A C 1
ATOM 2374 O O . ALA A 1 305 ? 6.633 -10.289 -0.311 1 87.88 305 ALA A O 1
ATOM 2375 N N . SER A 1 306 ? 6.422 -12.203 0.758 1 87.5 306 SER A N 1
ATOM 2376 C CA . SER A 1 306 ? 6.945 -11.781 2.053 1 87.5 306 SER A CA 1
ATOM 2377 C C . SER A 1 306 ? 6.023 -10.766 2.723 1 87.5 306 SER A C 1
ATOM 2379 O O . SER A 1 306 ? 6.484 -9.742 3.227 1 87.5 306 SER A O 1
ATOM 2381 N N . TYR A 1 307 ? 4.809 -11.008 2.682 1 92.38 307 TYR A N 1
ATOM 2382 C CA . TYR A 1 307 ? 3.838 -10.195 3.406 1 92.38 307 TYR A CA 1
ATOM 2383 C C . TYR A 1 307 ? 3.496 -10.82 4.75 1 92.38 307 TYR A C 1
ATOM 2385 O O . TYR A 1 307 ? 3.406 -12.047 4.867 1 92.38 307 TYR A O 1
ATOM 2393 N N . THR A 1 308 ? 3.396 -10.008 5.746 1 94.12 308 THR A N 1
ATOM 2394 C CA . THR A 1 308 ? 2.721 -10.336 6.996 1 94.12 308 THR A CA 1
ATOM 2395 C C . THR A 1 308 ? 1.31 -9.758 7.02 1 94.12 308 THR A C 1
ATOM 2397 O O . THR A 1 308 ? 0.911 -9.047 6.098 1 94.12 308 THR A O 1
ATOM 2400 N N . ARG A 1 309 ? 0.577 -10.148 8.047 1 96.25 309 ARG A N 1
ATOM 2401 C CA . ARG A 1 309 ? -0.802 -9.688 8.18 1 96.25 309 ARG A CA 1
ATOM 2402 C C . ARG A 1 309 ? -0.891 -8.172 8.039 1 96.25 309 ARG A C 1
ATOM 2404 O O . ARG A 1 309 ? -1.65 -7.664 7.215 1 96.25 309 ARG A O 1
ATOM 2411 N N . ASP A 1 310 ? -0.096 -7.441 8.82 1 95.19 310 ASP A N 1
ATOM 2412 C CA . ASP A 1 310 ? -0.227 -5.992 8.898 1 95.19 310 ASP A CA 1
ATOM 2413 C C . ASP A 1 310 ? 0.37 -5.32 7.66 1 95.19 310 ASP A C 1
ATOM 2415 O O . ASP A 1 310 ? -0.154 -4.312 7.18 1 95.19 310 ASP A O 1
ATOM 2419 N N . ILE A 1 311 ? 1.465 -5.832 7.141 1 94.69 311 ILE A N 1
ATOM 2420 C CA . ILE A 1 311 ? 2.025 -5.305 5.902 1 94.69 311 ILE A CA 1
ATOM 2421 C C . ILE A 1 311 ? 1.017 -5.469 4.77 1 94.69 311 ILE A C 1
ATOM 2423 O O . ILE A 1 311 ? 0.85 -4.57 3.943 1 94.69 311 ILE A O 1
ATOM 2427 N N . ALA A 1 312 ? 0.32 -6.625 4.742 1 96.31 312 ALA A N 1
ATOM 2428 C CA . ALA A 1 312 ? -0.729 -6.863 3.754 1 96.31 312 ALA A CA 1
ATOM 2429 C C . ALA A 1 312 ? -1.848 -5.832 3.883 1 96.31 312 ALA A C 1
ATOM 2431 O O . ALA A 1 312 ? -2.33 -5.301 2.881 1 96.31 312 ALA A O 1
ATOM 2432 N N . GLU A 1 313 ? -2.246 -5.582 5.098 1 95.44 313 GLU A N 1
ATOM 2433 C CA . GLU A 1 313 ? -3.268 -4.562 5.328 1 95.44 313 GLU A CA 1
ATOM 2434 C C . GLU A 1 313 ? -2.846 -3.219 4.746 1 95.44 313 GLU A C 1
ATOM 2436 O O . GLU A 1 313 ? -3.654 -2.52 4.133 1 95.44 313 GLU A O 1
ATOM 2441 N N . GLY A 1 314 ? -1.577 -2.844 4.957 1 94.56 314 GLY A N 1
ATOM 2442 C CA . GLY A 1 314 ? -1.078 -1.594 4.406 1 94.56 314 GLY A CA 1
ATOM 2443 C C . GLY A 1 314 ? -1.179 -1.526 2.895 1 94.56 314 GLY A C 1
ATOM 2444 O O . GLY A 1 314 ? -1.576 -0.5 2.338 1 94.56 314 GLY A O 1
ATOM 2445 N N . ALA A 1 315 ? -0.823 -2.6 2.24 1 95.12 315 ALA A N 1
ATOM 2446 C CA . ALA A 1 315 ? -0.885 -2.658 0.781 1 95.12 315 ALA A CA 1
ATOM 2447 C C . ALA A 1 315 ? -2.324 -2.527 0.288 1 95.12 315 ALA A C 1
ATOM 2449 O O . ALA A 1 315 ? -2.592 -1.805 -0.675 1 95.12 315 ALA A O 1
ATOM 2450 N N . ILE A 1 316 ? -3.26 -3.168 0.938 1 96.25 316 ILE A N 1
ATOM 2451 C CA . ILE A 1 316 ? -4.664 -3.148 0.54 1 96.25 316 ILE A CA 1
ATOM 2452 C C . ILE A 1 316 ? -5.266 -1.779 0.839 1 96.25 316 ILE A C 1
ATOM 2454 O O . ILE A 1 316 ? -5.961 -1.201 -0.002 1 96.25 316 ILE A O 1
ATOM 2458 N N . ARG A 1 317 ? -4.93 -1.269 1.977 1 92.25 317 ARG A N 1
ATOM 2459 C CA . ARG A 1 317 ? -5.43 0.043 2.377 1 92.25 317 ARG A CA 1
ATOM 2460 C C . ARG A 1 317 ? -4.973 1.125 1.405 1 92.25 317 ARG A C 1
ATOM 2462 O O . ARG A 1 317 ? -5.703 2.082 1.146 1 92.25 317 ARG A O 1
ATOM 2469 N N . SER A 1 318 ? -3.814 0.998 0.892 1 93.69 318 SER A N 1
ATOM 2470 C CA . SER A 1 318 ? -3.271 1.983 -0.037 1 93.69 318 SER A CA 1
ATOM 2471 C C . SER A 1 318 ? -4.125 2.086 -1.296 1 93.69 318 SER A C 1
ATOM 2473 O O . SER A 1 318 ? -4.066 3.088 -2.014 1 93.69 318 SER A O 1
ATOM 2475 N N . GLY A 1 319 ? -4.859 0.988 -1.645 1 94.81 319 GLY A N 1
ATOM 2476 C CA . GLY A 1 319 ? -5.637 0.914 -2.871 1 94.81 319 GLY A CA 1
ATOM 2477 C C . GLY A 1 319 ? -4.891 0.247 -4.012 1 94.81 319 GLY A C 1
ATOM 2478 O O . GLY A 1 319 ? -5.465 -0.021 -5.066 1 94.81 319 GLY A O 1
ATOM 2479 N N . ALA A 1 320 ? -3.617 -0.093 -3.744 1 95.12 320 ALA A N 1
ATOM 2480 C CA . ALA A 1 320 ? -2.797 -0.637 -4.824 1 95.12 320 ALA A CA 1
ATOM 2481 C C . ALA A 1 320 ? -3.006 -2.143 -4.965 1 95.12 320 ALA A C 1
ATOM 2483 O O . ALA A 1 320 ? -2.869 -2.691 -6.062 1 95.12 320 ALA A O 1
ATOM 2484 N N . ALA A 1 321 ? -3.33 -2.809 -3.926 1 97.31 321 ALA A N 1
ATOM 2485 C CA . ALA A 1 321 ? -3.607 -4.242 -3.945 1 97.31 321 ALA A CA 1
ATOM 2486 C C . ALA A 1 321 ? -5.07 -4.523 -3.609 1 97.31 321 ALA A C 1
ATOM 2488 O O . ALA A 1 321 ? -5.641 -3.893 -2.717 1 97.31 321 ALA A O 1
ATOM 2489 N N . ASP A 1 322 ? -5.652 -5.422 -4.316 1 98.12 322 ASP A N 1
ATOM 2490 C CA . ASP A 1 322 ? -7.016 -5.836 -3.998 1 98.12 322 ASP A CA 1
ATOM 2491 C C . ASP A 1 322 ? -7.016 -7.035 -3.049 1 98.12 322 ASP A C 1
ATOM 2493 O O . ASP A 1 322 ? -7.969 -7.23 -2.289 1 98.12 322 ASP A O 1
ATOM 2497 N N . ALA A 1 323 ? -6 -7.82 -3.061 1 98.56 323 ALA A N 1
ATOM 2498 C CA . ALA A 1 323 ? -5.766 -8.953 -2.17 1 98.56 323 ALA A CA 1
ATOM 2499 C C . ALA A 1 323 ? -4.273 -9.266 -2.066 1 98.56 323 ALA A C 1
ATOM 2501 O O . ALA A 1 323 ? -3.461 -8.703 -2.801 1 98.56 323 ALA A O 1
ATOM 2502 N N . VAL A 1 324 ? -3.926 -10.078 -1.069 1 98.25 324 VAL A N 1
ATOM 2503 C CA . VAL A 1 324 ? -2.529 -10.461 -0.874 1 98.25 324 VAL A CA 1
ATOM 2504 C C . VAL A 1 324 ? -2.416 -11.977 -0.772 1 98.25 324 VAL A C 1
ATOM 2506 O O . VAL A 1 324 ? -3.207 -12.625 -0.079 1 98.25 324 VAL A O 1
ATOM 2509 N N . GLY A 1 325 ? -1.421 -12.484 -1.505 1 97.5 325 GLY A N 1
ATOM 2510 C CA . GLY A 1 325 ? -1.139 -13.906 -1.458 1 97.5 325 GLY A CA 1
ATOM 2511 C C . GLY A 1 325 ? -0.072 -14.273 -0.443 1 97.5 325 GLY A C 1
ATOM 2512 O O . GLY A 1 325 ? 0.93 -13.562 -0.307 1 97.5 325 GLY A O 1
ATOM 2513 N N . PHE A 1 326 ? -0.312 -15.398 0.237 1 96.75 326 PHE A N 1
ATOM 2514 C CA . PHE A 1 326 ? 0.616 -15.961 1.211 1 96.75 326 PHE A CA 1
ATOM 2515 C C . PHE A 1 326 ? 0.982 -17.391 0.845 1 96.75 326 PHE A C 1
ATOM 2517 O O . PHE A 1 326 ? 0.107 -18.203 0.528 1 96.75 326 PHE A O 1
ATOM 2524 N N . GLY A 1 327 ? 2.285 -17.703 0.866 1 94.5 327 GLY A N 1
ATOM 2525 C CA . GLY A 1 327 ? 2.754 -19.047 0.559 1 94.5 327 GLY A CA 1
ATOM 2526 C C . GLY A 1 327 ? 3.348 -19.75 1.759 1 94.5 327 GLY A C 1
ATOM 2527 O O . GLY A 1 327 ? 2.633 -20.438 2.494 1 94.5 327 GLY A O 1
ATOM 2528 N N . LEU A 1 328 ? 4.492 -19.406 2.178 1 92.5 328 LEU A N 1
ATOM 2529 C CA . LEU A 1 328 ? 5.254 -20.078 3.225 1 92.5 328 LEU A CA 1
ATOM 2530 C C . LEU A 1 328 ? 4.465 -20.125 4.527 1 92.5 328 LEU A C 1
ATOM 2532 O O . LEU A 1 328 ? 4.441 -21.141 5.211 1 92.5 328 LEU A O 1
ATOM 2536 N N . LEU A 1 329 ? 3.795 -19.094 4.867 1 95.75 329 LEU A N 1
ATOM 2537 C CA . LEU A 1 329 ? 3.031 -19.031 6.109 1 95.75 329 LEU A CA 1
ATOM 2538 C C . LEU A 1 329 ? 1.918 -20.062 6.117 1 95.75 329 LEU A C 1
ATOM 2540 O O . LEU A 1 329 ? 1.571 -20.609 7.172 1 95.75 329 LEU A O 1
ATOM 2544 N N . TYR A 1 330 ? 1.426 -20.406 4.961 1 97.25 330 TYR A N 1
ATOM 2545 C CA . TYR A 1 330 ? 0.31 -21.344 4.879 1 97.25 330 TYR A CA 1
ATOM 2546 C C . TYR A 1 330 ? 0.787 -22.781 5.062 1 97.25 330 TYR A C 1
ATOM 2548 O O . TYR A 1 330 ? -0.021 -23.688 5.277 1 97.25 330 TYR A O 1
ATOM 2556 N N . ILE A 1 331 ? 2.104 -22.969 4.875 1 96.81 331 ILE A N 1
ATOM 2557 C CA . ILE A 1 331 ? 2.594 -24.328 5.031 1 96.81 331 ILE A CA 1
ATOM 2558 C C . ILE A 1 331 ? 2.318 -24.812 6.453 1 96.81 331 ILE A C 1
ATOM 2560 O O . ILE A 1 331 ? 1.644 -25.828 6.648 1 96.81 331 ILE A O 1
ATOM 2564 N N . ALA A 1 332 ? 2.684 -24.062 7.48 1 96.75 332 ALA A N 1
ATOM 2565 C CA . ALA A 1 332 ? 2.572 -24.484 8.875 1 96.75 332 ALA A CA 1
ATOM 2566 C C . ALA A 1 332 ? 1.26 -24.016 9.492 1 96.75 332 ALA A C 1
ATOM 2568 O O . ALA A 1 332 ? 0.922 -24.391 10.609 1 96.75 332 ALA A O 1
ATOM 2569 N N . ASN A 1 333 ? 0.507 -23.156 8.773 1 98.25 333 ASN A N 1
ATOM 2570 C CA . ASN A 1 333 ? -0.734 -22.594 9.289 1 98.25 333 ASN A CA 1
ATOM 2571 C C . ASN A 1 333 ? -1.896 -22.812 8.328 1 98.25 333 ASN A C 1
ATOM 2573 O O . ASN A 1 333 ? -2.352 -21.875 7.668 1 98.25 333 ASN A O 1
ATOM 2577 N N . PRO A 1 334 ? -2.43 -24.031 8.312 1 98.25 334 PRO A N 1
ATOM 2578 C CA . PRO A 1 334 ? -3.559 -24.266 7.406 1 98.25 334 PRO A CA 1
ATOM 2579 C C . PRO A 1 334 ? -4.73 -23.328 7.668 1 98.25 334 PRO A C 1
ATOM 2581 O O . PRO A 1 334 ? -5.543 -23.078 6.77 1 98.25 334 PRO A O 1
ATOM 2584 N N . ASP A 1 335 ? -4.844 -22.766 8.891 1 98.25 335 ASP A N 1
ATOM 2585 C CA . ASP A 1 335 ? -5.887 -21.844 9.312 1 98.25 335 ASP A CA 1
ATOM 2586 C C . ASP A 1 335 ? -5.352 -20.406 9.367 1 98.25 335 ASP A C 1
ATOM 2588 O O . ASP A 1 335 ? -5.742 -19.625 10.242 1 98.25 335 ASP A O 1
ATOM 2592 N N . LEU A 1 336 ? -4.465 -20.031 8.453 1 98.5 336 LEU A N 1
ATOM 2593 C CA . LEU A 1 336 ? -3.76 -18.75 8.492 1 98.5 336 LEU A CA 1
ATOM 2594 C C . LEU A 1 336 ? -4.746 -17.594 8.523 1 98.5 336 LEU A C 1
ATOM 2596 O O . LEU A 1 336 ? -4.586 -16.672 9.32 1 98.5 336 LEU A O 1
ATOM 2600 N N . ALA A 1 337 ? -5.77 -17.594 7.656 1 98.12 337 ALA A N 1
ATOM 2601 C CA . ALA A 1 337 ? -6.738 -16.5 7.594 1 98.12 337 ALA A CA 1
ATOM 2602 C C . ALA A 1 337 ? -7.434 -16.312 8.938 1 98.12 337 ALA A C 1
ATOM 2604 O O . ALA A 1 337 ? -7.605 -15.18 9.398 1 98.12 337 ALA A O 1
ATOM 2605 N N . GLU A 1 338 ? -7.793 -17.406 9.562 1 97.19 338 GLU A N 1
ATOM 2606 C CA . GLU A 1 338 ? -8.438 -17.359 10.867 1 97.19 338 GLU A CA 1
ATOM 2607 C C . GLU A 1 338 ? -7.492 -16.797 11.93 1 97.19 338 GLU A C 1
ATOM 2609 O O . GLU A 1 338 ? -7.902 -15.984 12.766 1 97.19 338 GLU A O 1
ATOM 2614 N N . ARG A 1 339 ? -6.266 -17.312 11.867 1 97.25 339 ARG A N 1
ATOM 2615 C CA . ARG A 1 339 ? -5.289 -16.812 12.828 1 97.25 339 ARG A CA 1
ATOM 2616 C C . ARG A 1 339 ? -5.09 -15.305 12.68 1 97.25 339 ARG A C 1
ATOM 2618 O O . ARG A 1 339 ? -5.059 -14.57 13.672 1 97.25 339 ARG A O 1
ATOM 2625 N N . PHE A 1 340 ? -4.984 -14.82 11.445 1 97.5 340 PHE A N 1
ATOM 2626 C CA . PHE A 1 340 ? -4.84 -13.398 11.172 1 97.5 340 PHE A CA 1
ATOM 2627 C C . PHE A 1 340 ? -6.023 -12.609 11.719 1 97.5 340 PHE A C 1
ATOM 2629 O O . PHE A 1 340 ? -5.84 -11.633 12.445 1 97.5 340 PHE A O 1
ATOM 2636 N N . GLU A 1 341 ? -7.203 -13 11.359 1 96.56 341 GLU A N 1
ATOM 2637 C CA . GLU A 1 341 ? -8.414 -12.25 11.688 1 96.56 341 GLU A CA 1
ATOM 2638 C C . GLU A 1 341 ? -8.617 -12.172 13.203 1 96.56 341 GLU A C 1
ATOM 2640 O O . GLU A 1 341 ? -9.047 -11.141 13.719 1 96.56 341 GLU A O 1
ATOM 2645 N N . ASN A 1 342 ? -8.25 -13.242 13.914 1 95.31 342 ASN A N 1
ATOM 2646 C CA . ASN A 1 342 ? -8.523 -13.336 15.344 1 95.31 342 ASN A CA 1
ATOM 2647 C C . ASN A 1 342 ? -7.289 -12.992 16.172 1 95.31 342 ASN A C 1
ATOM 2649 O O . ASN A 1 342 ? -7.301 -13.117 17.391 1 95.31 342 ASN A O 1
ATOM 2653 N N . ASP A 1 343 ? -6.254 -12.633 15.461 1 94.38 343 ASP A N 1
ATOM 2654 C CA . ASP A 1 343 ? -4.984 -12.305 16.109 1 94.38 343 ASP A CA 1
ATOM 2655 C C . ASP A 1 343 ? -4.488 -13.477 16.953 1 94.38 343 ASP A C 1
ATOM 2657 O O . ASP A 1 343 ? -4.062 -13.281 18.109 1 94.38 343 ASP A O 1
ATOM 2661 N N . TRP A 1 344 ? -4.66 -14.742 16.469 1 95.75 344 TRP A N 1
ATOM 2662 C CA . TRP A 1 344 ? -4.098 -15.938 17.094 1 95.75 344 TRP A CA 1
ATOM 2663 C C . TRP A 1 344 ? -2.619 -16.078 16.75 1 95.75 344 TRP A C 1
ATOM 2665 O O . TRP A 1 344 ? -2.18 -15.641 15.68 1 95.75 344 TRP A O 1
ATOM 2675 N N . PRO A 1 345 ? -1.793 -16.656 17.656 1 94.94 345 PRO A N 1
ATOM 2676 C CA . PRO A 1 345 ? -0.375 -16.844 17.344 1 94.94 345 PRO A CA 1
ATOM 2677 C C . PRO A 1 345 ? -0.159 -17.719 16.109 1 94.94 345 PRO A C 1
ATOM 2679 O O . PRO A 1 345 ? -0.904 -18.672 15.883 1 94.94 345 PRO A O 1
ATOM 2682 N N . LEU A 1 346 ? 0.823 -17.375 15.344 1 97 346 LEU A N 1
ATOM 2683 C CA . LEU A 1 346 ? 1.213 -18.203 14.211 1 97 346 LEU A CA 1
ATOM 2684 C C . LEU A 1 346 ? 2.092 -19.359 14.656 1 97 346 LEU A C 1
ATOM 2686 O O . LEU A 1 346 ? 2.861 -19.234 15.609 1 97 346 LEU A O 1
ATOM 2690 N N . ALA A 1 347 ? 1.953 -20.453 13.93 1 96.25 347 ALA A N 1
ATOM 2691 C CA . ALA A 1 347 ? 2.908 -21.531 14.125 1 96.25 347 ALA A CA 1
ATOM 2692 C C . ALA A 1 347 ? 4.289 -21.156 13.594 1 96.25 347 ALA A C 1
ATOM 2694 O O . ALA A 1 347 ? 4.402 -20.344 12.664 1 96.25 347 ALA A O 1
ATOM 2695 N N . PRO A 1 348 ? 5.312 -21.688 14.258 1 93.5 348 PRO A N 1
ATOM 2696 C CA . PRO A 1 348 ? 6.641 -21.484 13.68 1 93.5 348 PRO A CA 1
ATOM 2697 C C . PRO A 1 348 ? 6.727 -21.938 12.227 1 93.5 348 PRO A C 1
ATOM 2699 O O . PRO A 1 348 ? 5.992 -22.844 11.812 1 93.5 348 PRO A O 1
ATOM 2702 N N . HIS A 1 349 ? 7.582 -21.344 11.484 1 93.06 349 HIS A N 1
ATOM 2703 C CA . HIS A 1 349 ? 7.789 -21.734 10.094 1 93.06 349 HIS A CA 1
ATOM 2704 C C . HIS A 1 349 ? 8.133 -23.219 9.992 1 93.06 349 HIS A C 1
ATOM 2706 O O . HIS A 1 349 ? 8.883 -23.75 10.812 1 93.06 349 HIS A O 1
ATOM 2712 N N . ALA A 1 350 ? 7.512 -23.781 8.977 1 93.81 350 ALA A N 1
ATOM 2713 C CA . ALA A 1 350 ? 7.848 -25.172 8.711 1 93.81 350 ALA A CA 1
ATOM 2714 C C . ALA A 1 350 ? 9.312 -25.312 8.289 1 93.81 350 ALA A C 1
ATOM 2716 O O . ALA A 1 350 ? 9.844 -24.453 7.586 1 93.81 350 ALA A O 1
ATOM 2717 N N . GLU A 1 351 ? 9.906 -26.406 8.703 1 94.12 351 GLU A N 1
ATOM 2718 C CA . GLU A 1 351 ? 11.266 -26.703 8.266 1 94.12 351 GLU A CA 1
ATOM 2719 C C . GLU A 1 351 ? 11.312 -26.953 6.762 1 94.12 351 GLU A C 1
ATOM 2721 O O . GLU A 1 351 ? 10.375 -27.516 6.195 1 94.12 351 GLU A O 1
ATOM 2726 N N . TYR A 1 352 ? 12.383 -26.703 6.188 1 92.38 352 TYR A N 1
ATOM 2727 C CA . TYR A 1 352 ? 12.578 -26.797 4.742 1 92.38 352 TYR A CA 1
ATOM 2728 C C . TYR A 1 352 ? 12.336 -28.219 4.25 1 92.38 352 TYR A C 1
ATOM 2730 O O . TYR A 1 352 ? 11.82 -28.422 3.146 1 92.38 352 TYR A O 1
ATOM 2738 N N . ASP A 1 353 ? 12.609 -29.188 4.996 1 93 353 ASP A N 1
ATOM 2739 C CA . ASP A 1 353 ? 12.594 -30.578 4.582 1 93 353 ASP A CA 1
ATOM 2740 C C . ASP A 1 353 ? 11.172 -31.062 4.309 1 93 353 ASP A C 1
ATOM 2742 O O . ASP A 1 353 ? 10.969 -32.094 3.682 1 93 353 ASP A O 1
ATOM 2746 N N . VAL A 1 354 ? 10.164 -30.266 4.711 1 94.38 354 VAL A N 1
ATOM 2747 C CA . VAL A 1 354 ? 8.805 -30.734 4.508 1 94.38 354 VAL A CA 1
ATOM 2748 C C . VAL A 1 354 ? 8.102 -29.859 3.477 1 94.38 354 VAL A C 1
ATOM 2750 O O . VAL A 1 354 ? 6.902 -30.016 3.227 1 94.38 354 VAL A O 1
ATOM 2753 N N . TRP A 1 355 ? 8.766 -28.953 2.859 1 93.94 355 TRP A N 1
ATOM 2754 C CA . TRP A 1 355 ? 8.148 -28 1.943 1 93.94 355 TRP A CA 1
ATOM 2755 C C . TRP A 1 355 ? 7.578 -28.719 0.722 1 93.94 355 TRP A C 1
ATOM 2757 O O . TRP A 1 355 ? 6.418 -28.516 0.361 1 93.94 355 TRP A O 1
ATOM 2767 N N . TYR A 1 356 ? 8.367 -29.578 0.092 1 93.62 356 TYR A N 1
ATOM 2768 C CA . TYR A 1 356 ? 7.977 -30.234 -1.153 1 93.62 356 TYR A CA 1
ATOM 2769 C C . TYR A 1 356 ? 8.625 -31.609 -1.274 1 93.62 356 TYR A C 1
ATOM 2771 O O . TYR A 1 356 ? 9.07 -32 -2.355 1 93.62 356 TYR A O 1
ATOM 2779 N N . ASN A 1 357 ? 8.727 -32.344 -0.21 1 93.5 357 ASN A N 1
ATOM 2780 C CA . ASN A 1 357 ? 9.328 -33.688 -0.17 1 93.5 357 ASN A CA 1
ATOM 2781 C C . ASN A 1 357 ? 8.273 -34.781 -0.232 1 93.5 357 ASN A C 1
ATOM 2783 O O . ASN A 1 357 ? 7.637 -35.094 0.778 1 93.5 357 ASN A O 1
ATOM 2787 N N . PRO A 1 358 ? 8.219 -35.469 -1.345 1 93.69 358 PRO A N 1
ATOM 2788 C CA . PRO A 1 358 ? 7.191 -36.5 -1.495 1 93.69 358 PRO A CA 1
ATOM 2789 C C . PRO A 1 358 ? 7.379 -37.656 -0.53 1 93.69 358 PRO A C 1
ATOM 2791 O O . PRO A 1 358 ? 6.406 -38.312 -0.168 1 93.69 358 PRO A O 1
ATOM 2794 N N . ALA A 1 359 ? 8.531 -37.875 -0.112 1 92.94 359 ALA A N 1
ATOM 2795 C CA . ALA A 1 359 ? 8.82 -39 0.783 1 92.94 359 ALA A CA 1
ATOM 2796 C C . ALA A 1 359 ? 8.18 -38.781 2.15 1 92.94 359 ALA A C 1
ATOM 2798 O O . ALA A 1 359 ? 8.039 -39.719 2.932 1 92.94 359 ALA A O 1
ATOM 2799 N N . LYS A 1 360 ? 7.781 -37.625 2.383 1 95 360 LYS A N 1
ATOM 2800 C CA . LYS A 1 360 ? 7.238 -37.281 3.693 1 95 360 LYS A CA 1
ATOM 2801 C C . LYS A 1 360 ? 5.734 -37.531 3.75 1 95 360 LYS A C 1
ATOM 2803 O O . LYS A 1 360 ? 5.129 -37.469 4.824 1 95 360 LYS A O 1
ATOM 2808 N N . GLY A 1 361 ? 5.094 -37.812 2.654 1 95 361 GLY A N 1
ATOM 2809 C CA . GLY A 1 361 ? 3.662 -38.062 2.629 1 95 361 GLY A CA 1
ATOM 2810 C C . GLY A 1 361 ? 2.855 -36.969 3.328 1 95 361 GLY A C 1
ATOM 2811 O O . GLY A 1 361 ? 3.004 -35.781 3.025 1 95 361 GLY A O 1
ATOM 2812 N N . ALA A 1 362 ? 2.164 -37.344 4.324 1 96.56 362 ALA A N 1
ATOM 2813 C CA . ALA A 1 362 ? 1.273 -36.438 5.043 1 96.56 362 ALA A CA 1
ATOM 2814 C C . ALA A 1 362 ? 2.064 -35.5 5.945 1 96.56 362 ALA A C 1
ATOM 2816 O O . ALA A 1 362 ? 1.607 -34.375 6.258 1 96.56 362 ALA A O 1
ATOM 2817 N N . GLU A 1 363 ? 3.219 -35.906 6.398 1 96.44 363 GLU A N 1
ATOM 2818 C CA . GLU A 1 363 ? 4.023 -35.125 7.312 1 96.44 363 GLU A CA 1
ATOM 2819 C C . GLU A 1 363 ? 4.395 -33.781 6.688 1 96.44 363 GLU A C 1
ATOM 2821 O O . GLU A 1 363 ? 4.953 -33.719 5.59 1 96.44 363 GLU A O 1
ATOM 2826 N N . GLY A 1 364 ? 4.051 -32.688 7.383 1 95.62 364 GLY A N 1
ATOM 2827 C CA . GLY A 1 364 ? 4.367 -31.359 6.887 1 95.62 364 GLY A CA 1
ATOM 2828 C C . GLY A 1 364 ? 3.455 -30.922 5.758 1 95.62 364 GLY A C 1
ATOM 2829 O O . GLY A 1 364 ? 3.68 -29.875 5.152 1 95.62 364 GLY A O 1
ATOM 2830 N N . TYR A 1 365 ? 2.502 -31.719 5.5 1 97 365 TYR A N 1
ATOM 2831 C CA . TYR A 1 365 ? 1.522 -31.453 4.449 1 97 365 TYR A CA 1
ATOM 2832 C C . TYR A 1 365 ? 0.13 -31.266 5.043 1 97 365 TYR A C 1
ATOM 2834 O O . TYR A 1 365 ? -0.374 -30.141 5.105 1 97 365 TYR A O 1
ATOM 2842 N N . THR A 1 366 ? -0.423 -32.25 5.688 1 97.56 366 THR A N 1
ATOM 2843 C CA . THR A 1 366 ? -1.758 -32.188 6.266 1 97.56 366 THR A CA 1
ATOM 2844 C C . THR A 1 366 ? -1.701 -32.344 7.781 1 97.56 366 THR A C 1
ATOM 2846 O O . THR A 1 366 ? -2.738 -32.375 8.453 1 97.56 366 THR A O 1
ATOM 2849 N N . THR A 1 367 ? -0.536 -32.406 8.336 1 97 367 THR A N 1
ATOM 2850 C CA . THR A 1 367 ? -0.418 -32.781 9.734 1 97 367 THR A CA 1
ATOM 2851 C C . THR A 1 367 ? -0.231 -31.578 10.633 1 97 367 THR A C 1
ATOM 2853 O O . THR A 1 367 ? -0.214 -31.703 11.859 1 97 367 THR A O 1
ATOM 2856 N N . PHE A 1 368 ? -0.011 -30.438 10.125 1 96.12 368 PHE A N 1
ATOM 2857 C CA . PHE A 1 368 ? 0.038 -29.234 10.961 1 96.12 368 PHE A CA 1
ATOM 2858 C C . PHE A 1 368 ? -1.321 -28.969 11.602 1 96.12 368 PHE A C 1
ATOM 2860 O O . PHE A 1 368 ? -2.34 -28.938 10.906 1 96.12 368 PHE A O 1
ATOM 2867 N N . PRO A 1 369 ? -1.393 -28.766 12.859 1 93.88 369 PRO A N 1
ATOM 2868 C CA . PRO A 1 369 ? -2.682 -28.609 13.539 1 93.88 369 PRO A CA 1
ATOM 2869 C C . PRO A 1 369 ? -3.225 -27.188 13.43 1 93.88 369 PRO A C 1
ATOM 2871 O O . PRO A 1 369 ? -2.449 -26.219 13.375 1 93.88 369 PRO A O 1
ATOM 2874 N N . PRO A 1 370 ? -4.52 -27.047 13.367 1 93.75 370 PRO A N 1
ATOM 2875 C CA . PRO A 1 370 ? -5.098 -25.703 13.555 1 93.75 370 PRO A CA 1
ATOM 2876 C C . PRO A 1 370 ? -4.891 -25.172 14.969 1 93.75 370 PRO A C 1
ATOM 2878 O O . PRO A 1 370 ? -4.535 -25.922 15.875 1 93.75 370 PRO A O 1
ATOM 2881 N N . TYR A 1 371 ? -5.039 -23.875 15.078 1 93.56 371 TYR A N 1
ATOM 2882 C CA . TYR A 1 371 ? -4.938 -23.25 16.391 1 93.56 371 TYR A CA 1
ATOM 2883 C C . TYR A 1 371 ? -6.098 -23.672 17.281 1 93.56 371 TYR A C 1
ATOM 2885 O O . TYR A 1 371 ? -7.25 -23.688 16.859 1 93.56 371 TYR A O 1
ATOM 2893 N N . LYS A 1 372 ? -5.863 -24.188 18.656 1 89.69 372 LYS A N 1
ATOM 2894 C CA . LYS A 1 372 ? -6.859 -24.516 19.672 1 89.69 372 LYS A CA 1
ATOM 2895 C C . LYS A 1 372 ? -6.973 -23.391 20.703 1 89.69 372 LYS A C 1
ATOM 2897 O O . LYS A 1 372 ? -5.98 -23.016 21.344 1 89.69 372 LYS A O 1
ATOM 2902 N N . THR A 1 373 ? -8.109 -22.766 20.562 1 82.5 373 THR A N 1
ATOM 2903 C CA . THR A 1 373 ? -8.328 -21.734 21.562 1 82.5 373 THR A CA 1
ATOM 2904 C C . THR A 1 373 ? -8.508 -22.344 22.953 1 82.5 373 THR A C 1
ATOM 2906 O O . THR A 1 373 ? -8.891 -23.516 23.062 1 82.5 373 THR A O 1
ATOM 2909 N N . SER A 1 374 ? -8.008 -21.797 24.078 1 69.38 374 SER A N 1
ATOM 2910 C CA . SER A 1 374 ? -8.156 -22.312 25.438 1 69.38 374 SER A CA 1
ATOM 2911 C C . SER A 1 374 ? -9.578 -22.797 25.688 1 69.38 374 SER A C 1
ATOM 2913 O O . SER A 1 374 ? -9.797 -23.688 26.5 1 69.38 374 SER A O 1
ATOM 2915 N N . GLU A 1 375 ? -10.586 -22.328 25.125 1 54.47 375 GLU A N 1
ATOM 2916 C CA . GLU A 1 375 ? -11.922 -22.859 25.391 1 54.47 375 GLU A CA 1
ATOM 2917 C C . GLU A 1 375 ? -12.164 -24.156 24.641 1 54.47 375 GLU A C 1
ATOM 2919 O O . GLU A 1 375 ? -13.156 -24.844 24.891 1 54.47 375 GLU A O 1
ATOM 2924 N N . GLU A 1 376 ? -11.445 -24.594 23.828 1 41.25 376 GLU A N 1
ATOM 2925 C CA . GLU A 1 376 ? -11.648 -25.859 23.109 1 41.25 376 GLU A CA 1
ATOM 2926 C C . GLU A 1 376 ? -10.758 -26.969 23.688 1 41.25 376 GLU A C 1
ATOM 2928 O O . GLU A 1 376 ? -9.586 -26.719 24 1 41.25 376 GLU A O 1
ATOM 2933 N N . MET B 1 1 ? 11.742 -11.484 10.875 1 49.56 1 MET B N 1
ATOM 2934 C CA . MET B 1 1 ? 12.336 -10.469 10.008 1 49.56 1 MET B CA 1
ATOM 2935 C C . MET B 1 1 ? 12.594 -9.18 10.773 1 49.56 1 MET B C 1
ATOM 2937 O O . MET B 1 1 ? 11.758 -8.75 11.57 1 49.56 1 MET B O 1
ATOM 2941 N N . THR B 1 2 ? 13.836 -8.828 10.773 1 65.94 2 THR B N 1
ATOM 2942 C CA . THR B 1 2 ? 14.18 -7.625 11.523 1 65.94 2 THR B CA 1
ATOM 2943 C C . THR B 1 2 ? 13.586 -6.387 10.867 1 65.94 2 THR B C 1
ATOM 2945 O O . THR B 1 2 ? 13.453 -6.332 9.641 1 65.94 2 THR B O 1
ATOM 2948 N N . THR B 1 3 ? 12.789 -5.566 11.609 1 79.5 3 THR B N 1
ATOM 2949 C CA . THR B 1 3 ? 12.102 -4.371 11.125 1 79.5 3 THR B CA 1
ATOM 2950 C C . THR B 1 3 ? 13.094 -3.398 10.492 1 79.5 3 THR B C 1
ATOM 2952 O O . THR B 1 3 ? 12.703 -2.525 9.719 1 79.5 3 THR B O 1
ATOM 2955 N N . ALA B 1 4 ? 14.43 -3.752 10.633 1 76.19 4 ALA B N 1
ATOM 2956 C CA . ALA B 1 4 ? 15.453 -2.826 10.156 1 76.19 4 ALA B CA 1
ATOM 2957 C C . ALA B 1 4 ? 15.539 -2.85 8.633 1 76.19 4 ALA B C 1
ATOM 2959 O O . ALA B 1 4 ? 16.031 -1.896 8.016 1 76.19 4 ALA B O 1
ATOM 2960 N N . SER B 1 5 ? 15.023 -3.82 8.031 1 83.06 5 SER B N 1
ATOM 2961 C CA . SER B 1 5 ? 15.125 -3.953 6.582 1 83.06 5 SER B CA 1
ATOM 2962 C C . SER B 1 5 ? 13.938 -3.291 5.883 1 83.06 5 SER B C 1
ATOM 2964 O O . SER B 1 5 ? 13.875 -3.268 4.652 1 83.06 5 SER B O 1
ATOM 2966 N N . TYR B 1 6 ? 13.094 -2.686 6.711 1 91.31 6 TYR B N 1
ATOM 2967 C CA . TYR B 1 6 ? 11.914 -2.035 6.148 1 91.31 6 TYR B CA 1
ATOM 2968 C C . TYR B 1 6 ? 12.312 -0.835 5.297 1 91.31 6 TYR B C 1
ATOM 2970 O O . TYR B 1 6 ? 13.234 -0.094 5.648 1 91.31 6 TYR B O 1
ATOM 2978 N N . LYS B 1 7 ? 11.609 -0.618 4.207 1 93.06 7 LYS B N 1
ATOM 2979 C CA . LYS B 1 7 ? 11.758 0.591 3.402 1 93.06 7 LYS B CA 1
ATOM 2980 C C . LYS B 1 7 ? 11.422 1.838 4.215 1 93.06 7 LYS B C 1
ATOM 2982 O O . LYS B 1 7 ? 11.969 2.914 3.967 1 93.06 7 LYS B O 1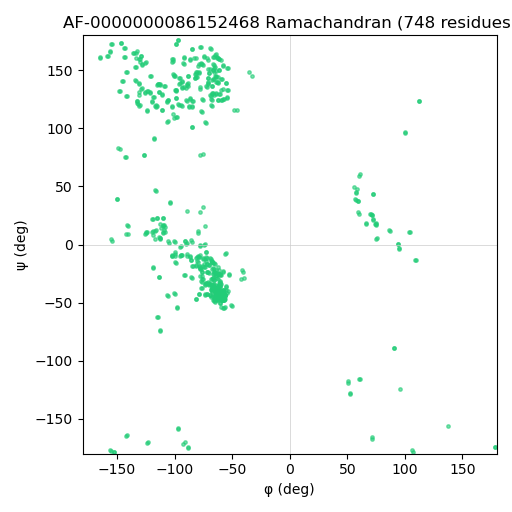
ATOM 2987 N N . LEU B 1 8 ? 10.602 1.692 5.23 1 96.62 8 LEU B N 1
ATOM 2988 C CA . LEU B 1 8 ? 10.195 2.758 6.141 1 96.62 8 LEU B CA 1
ATOM 2989 C C . LEU B 1 8 ? 11.414 3.469 6.723 1 96.62 8 LEU B C 1
ATOM 2991 O O . LEU B 1 8 ? 11.359 4.664 7.016 1 96.62 8 LEU B O 1
ATOM 2995 N N . PHE B 1 9 ? 12.555 2.732 6.77 1 96.75 9 PHE B N 1
ATOM 2996 C CA . PHE B 1 9 ? 13.719 3.283 7.457 1 96.75 9 PHE B CA 1
ATOM 2997 C C . PHE B 1 9 ? 14.805 3.67 6.461 1 96.75 9 PHE B C 1
ATOM 2999 O O . PHE B 1 9 ? 15.938 3.969 6.852 1 96.75 9 PHE B O 1
ATOM 3006 N N . THR B 1 10 ? 14.508 3.711 5.18 1 96.12 10 THR B N 1
ATOM 3007 C CA . THR B 1 10 ? 15.445 4.141 4.152 1 96.12 10 THR B CA 1
ATOM 3008 C C . THR B 1 10 ? 15.289 5.633 3.863 1 96.12 10 THR B C 1
ATOM 3010 O O . THR B 1 10 ? 14.211 6.199 4.082 1 96.12 10 THR B O 1
ATOM 3013 N N . PRO B 1 11 ? 16.297 6.289 3.361 1 97.56 11 PRO B N 1
ATOM 3014 C CA . PRO B 1 11 ? 16.234 7.727 3.084 1 97.56 11 PRO B CA 1
ATOM 3015 C C . PRO B 1 11 ? 15.25 8.062 1.969 1 97.56 11 PRO B C 1
ATOM 3017 O O . PRO B 1 11 ? 14.922 7.207 1.147 1 97.56 11 PRO B O 1
ATOM 3020 N N . LEU B 1 12 ? 14.766 9.242 1.993 1 98 12 LEU B N 1
ATOM 3021 C CA . LEU B 1 12 ? 13.875 9.773 0.968 1 98 12 LEU B CA 1
ATOM 3022 C C . LEU B 1 12 ? 14.352 11.133 0.488 1 98 12 LEU B C 1
ATOM 3024 O O . LEU B 1 12 ? 14.461 12.078 1.28 1 98 12 LEU B O 1
ATOM 3028 N N . ALA B 1 13 ? 14.648 11.242 -0.731 1 96.56 13 ALA B N 1
ATOM 3029 C CA . ALA B 1 13 ? 14.945 12.539 -1.322 1 96.56 13 ALA B CA 1
ATOM 3030 C C . ALA B 1 13 ? 13.672 13.352 -1.536 1 96.56 13 ALA B C 1
ATOM 3032 O O . ALA B 1 13 ? 12.711 12.859 -2.137 1 96.56 13 ALA B O 1
ATOM 3033 N N . LEU B 1 14 ? 13.625 14.531 -0.991 1 95.06 14 LEU B N 1
ATOM 3034 C CA . LEU B 1 14 ? 12.508 15.453 -1.135 1 95.06 14 LEU B CA 1
ATOM 3035 C C . LEU B 1 14 ? 12.945 16.734 -1.83 1 95.06 14 LEU B C 1
ATOM 3037 O O . LEU B 1 14 ? 13.266 17.719 -1.169 1 95.06 14 LEU B O 1
ATOM 3041 N N . GLY B 1 15 ? 12.859 16.812 -3.139 1 90.06 15 GLY B N 1
ATOM 3042 C CA . GLY B 1 15 ? 13.375 17.938 -3.898 1 90.06 15 GLY B CA 1
ATOM 3043 C C . GLY B 1 15 ? 14.891 17.984 -3.949 1 90.06 15 GLY B C 1
ATOM 3044 O O . GLY B 1 15 ? 15.555 17 -3.646 1 90.06 15 GLY B O 1
ATOM 3045 N N . GLU B 1 16 ? 15.367 19.125 -4.402 1 89.62 16 GLU B N 1
ATOM 3046 C CA . GLU B 1 16 ? 16.812 19.281 -4.527 1 89.62 16 GLU B CA 1
ATOM 3047 C C . GLU B 1 16 ? 17.438 19.719 -3.201 1 89.62 16 GLU B C 1
ATOM 3049 O O . GLU B 1 16 ? 16.984 20.672 -2.58 1 89.62 16 GLU B O 1
ATOM 3054 N N . GLY B 1 17 ? 18.312 18.875 -2.713 1 92.12 17 GLY B N 1
ATOM 3055 C CA . GLY B 1 17 ? 19.125 19.297 -1.579 1 92.12 17 GLY B CA 1
ATOM 3056 C C . GLY B 1 17 ? 18.531 18.891 -0.241 1 92.12 17 GLY B C 1
ATOM 3057 O O . GLY B 1 17 ? 19.047 19.266 0.812 1 92.12 17 GLY B O 1
ATOM 3058 N N . LEU B 1 18 ? 17.422 18.234 -0.218 1 96.81 18 LEU B N 1
ATOM 3059 C CA . LEU B 1 18 ? 16.828 17.781 1.037 1 96.81 18 LEU B CA 1
ATOM 3060 C C . LEU B 1 18 ? 16.609 16.281 1.027 1 96.81 18 LEU B C 1
ATOM 3062 O O . LEU B 1 18 ? 15.875 15.75 0.192 1 96.81 18 LEU B O 1
ATOM 3066 N N . THR B 1 19 ? 17.297 15.594 1.881 1 97.94 19 THR B N 1
ATOM 3067 C CA . THR B 1 19 ? 17.141 14.156 2.053 1 97.94 19 THR B CA 1
ATOM 3068 C C . THR B 1 19 ? 16.703 13.82 3.479 1 97.94 19 THR B C 1
ATOM 3070 O O . THR B 1 19 ? 17.344 14.25 4.441 1 97.94 19 THR B O 1
ATOM 3073 N N . LEU B 1 20 ? 15.633 13.18 3.602 1 98.56 20 LEU B N 1
ATOM 3074 C CA . LEU B 1 20 ? 15.18 12.68 4.891 1 98.56 20 LEU B CA 1
ATOM 3075 C C . LEU B 1 20 ? 15.898 11.383 5.254 1 98.56 20 LEU B C 1
ATOM 3077 O O . LEU B 1 20 ? 16.125 10.531 4.395 1 98.56 20 LEU B O 1
ATOM 3081 N N . LYS B 1 21 ? 16.188 11.188 6.496 1 98.25 21 LYS B N 1
ATOM 3082 C CA . LYS B 1 21 ? 16.953 10.023 6.93 1 98.25 21 LYS B CA 1
ATOM 3083 C C . LYS B 1 21 ? 16.094 8.766 6.957 1 98.25 21 LYS B C 1
ATOM 3085 O O . LYS B 1 21 ? 16.609 7.652 6.988 1 98.25 21 LYS B O 1
ATOM 3090 N N . ASN B 1 22 ? 14.836 8.938 7.016 1 98.31 22 ASN B N 1
ATOM 3091 C CA . ASN B 1 22 ? 13.859 7.855 6.926 1 98.31 22 ASN B CA 1
ATOM 3092 C C . ASN B 1 22 ? 12.508 8.367 6.445 1 98.31 22 ASN B C 1
ATOM 3094 O O . ASN B 1 22 ? 12.359 9.547 6.113 1 98.31 22 ASN B O 1
ATOM 3098 N N . ARG B 1 23 ? 11.555 7.504 6.395 1 98.62 23 ARG B N 1
ATOM 3099 C CA . ARG B 1 23 ? 10.258 7.812 5.801 1 98.62 23 ARG B CA 1
ATOM 3100 C C . ARG B 1 23 ? 9.18 7.902 6.871 1 98.62 23 ARG B C 1
ATOM 3102 O O . ARG B 1 23 ? 7.996 7.684 6.586 1 98.62 23 ARG B O 1
ATOM 3109 N N . VAL B 1 24 ? 9.57 8.156 8.117 1 98.81 24 VAL B N 1
ATOM 3110 C CA . VAL B 1 24 ? 8.695 8.398 9.258 1 98.81 24 VAL B CA 1
ATOM 3111 C C . VAL B 1 24 ? 8.523 9.898 9.477 1 98.81 24 VAL B C 1
ATOM 3113 O O . VAL B 1 24 ? 9.5 10.617 9.719 1 98.81 24 VAL B O 1
ATOM 3116 N N . ILE B 1 25 ? 7.277 10.367 9.398 1 98.88 25 ILE B N 1
ATOM 3117 C CA . ILE B 1 25 ? 6.996 11.789 9.531 1 98.88 25 ILE B CA 1
ATOM 3118 C C . ILE B 1 25 ? 6.258 12.055 10.844 1 98.88 25 ILE B C 1
ATOM 3120 O O . ILE B 1 25 ? 5.324 11.328 11.188 1 98.88 25 ILE B O 1
ATOM 3124 N N . LEU B 1 26 ? 6.75 13.008 11.633 1 98.81 26 LEU B N 1
ATOM 3125 C CA . LEU B 1 26 ? 5.883 13.562 12.664 1 98.81 26 LEU B CA 1
ATOM 3126 C C . LEU B 1 26 ? 4.812 14.469 12.062 1 98.81 26 LEU B C 1
ATOM 3128 O O . LEU B 1 26 ? 5.113 15.578 11.617 1 98.81 26 LEU B O 1
ATOM 3132 N N . SER B 1 27 ? 3.613 13.938 12.023 1 97.5 27 SER B N 1
ATOM 3133 C CA . SER B 1 27 ? 2.494 14.719 11.508 1 97.5 27 SER B CA 1
ATOM 3134 C C . SER B 1 27 ? 2.184 15.898 12.422 1 97.5 27 SER B C 1
ATOM 3136 O O . SER B 1 27 ? 2.457 15.852 13.625 1 97.5 27 SER B O 1
ATOM 3138 N N . PRO B 1 28 ? 1.677 16.969 11.789 1 97.12 28 PRO B N 1
ATOM 3139 C CA . PRO B 1 28 ? 1.296 18.078 12.648 1 97.12 28 PRO B CA 1
ATOM 3140 C C . PRO B 1 28 ? 0.255 17.688 13.695 1 97.12 28 PRO B C 1
ATOM 3142 O O . PRO B 1 28 ? -0.705 16.984 13.383 1 97.12 28 PRO B O 1
ATOM 3145 N N . LEU B 1 29 ? 0.509 18.109 14.922 1 95.94 29 LEU B N 1
ATOM 3146 C CA . LEU B 1 29 ? -0.372 17.906 16.062 1 95.94 29 LEU B CA 1
ATOM 3147 C C . LEU B 1 29 ? -0.556 19.203 16.844 1 95.94 29 LEU B C 1
ATOM 3149 O O . LEU B 1 29 ? 0.422 19.812 17.281 1 95.94 29 LEU B O 1
ATOM 3153 N N . THR B 1 30 ? -1.789 19.531 16.953 1 94.56 30 THR B N 1
ATOM 3154 C CA . THR B 1 30 ? -2.031 20.656 17.859 1 94.56 30 THR B CA 1
ATOM 3155 C C . THR B 1 30 ? -1.73 20.25 19.312 1 94.56 30 THR B C 1
ATOM 3157 O O . THR B 1 30 ? -2.369 19.359 19.859 1 94.56 30 THR B O 1
ATOM 3160 N N . ARG B 1 31 ? -0.816 20.938 19.875 1 96.88 31 ARG B N 1
ATOM 3161 C CA . ARG B 1 31 ? -0.414 20.609 21.234 1 96.88 31 ARG B CA 1
ATOM 3162 C C . ARG B 1 31 ? -0.78 21.719 22.203 1 96.88 31 ARG B C 1
ATOM 3164 O O . ARG B 1 31 ? -0.905 21.484 23.406 1 96.88 31 ARG B O 1
ATOM 3171 N N . ALA B 1 32 ? -0.859 22.922 21.812 1 96.44 32 ALA B N 1
ATOM 3172 C CA . ALA B 1 32 ? -1.378 24.078 22.547 1 96.44 32 ALA B CA 1
ATOM 3173 C C . ALA B 1 32 ? -0.583 24.328 23.828 1 96.44 32 ALA B C 1
ATOM 3175 O O . ALA B 1 32 ? -1.158 24.422 24.906 1 96.44 32 ALA B O 1
ATOM 3176 N N . ARG B 1 33 ? 0.734 24.562 23.672 1 97.19 33 ARG B N 1
ATOM 3177 C CA . ARG B 1 33 ? 1.558 24.812 24.859 1 97.19 33 ARG B CA 1
ATOM 3178 C C . ARG B 1 33 ? 2.307 26.141 24.734 1 97.19 33 ARG B C 1
ATOM 3180 O O . ARG B 1 33 ? 3.184 26.438 25.547 1 97.19 33 ARG B O 1
ATOM 3187 N N . CYS B 1 34 ? 1.978 26.953 23.734 1 96.69 34 CYS B N 1
ATOM 3188 C CA . CYS B 1 34 ? 2.633 28.234 23.562 1 96.69 34 CYS B CA 1
ATOM 3189 C C . CYS B 1 34 ? 1.97 29.312 24.422 1 96.69 34 CYS B C 1
ATOM 3191 O O . CYS B 1 34 ? 0.923 29.062 25.016 1 96.69 34 CYS B O 1
ATOM 3193 N N . ASP B 1 35 ? 2.672 30.422 24.484 1 95.31 35 ASP B N 1
ATOM 3194 C CA . ASP B 1 35 ? 2.107 31.547 25.219 1 95.31 35 ASP B CA 1
ATOM 3195 C C . ASP B 1 35 ? 0.8 32.031 24.578 1 95.31 35 ASP B C 1
ATOM 3197 O O . ASP B 1 35 ? 0.768 32.375 23.406 1 95.31 35 ASP B O 1
ATOM 3201 N N . PRO B 1 36 ? -0.287 32.062 25.391 1 94.69 36 PRO B N 1
ATOM 3202 C CA . PRO B 1 36 ? -1.581 32.375 24.766 1 94.69 36 PRO B CA 1
ATOM 3203 C C . PRO B 1 36 ? -1.729 33.844 24.391 1 94.69 36 PRO B C 1
ATOM 3205 O O . PRO B 1 36 ? -2.654 34.188 23.656 1 94.69 36 PRO B O 1
ATOM 3208 N N . VAL B 1 37 ? -0.836 34.656 24.891 1 93.88 37 VAL B N 1
ATOM 3209 C CA . VAL B 1 37 ? -0.941 36.094 24.625 1 93.88 37 VAL B CA 1
ATOM 3210 C C . VAL B 1 37 ? -0.02 36.469 23.469 1 93.88 37 VAL B C 1
ATOM 3212 O O . VAL B 1 37 ? -0.48 36.969 22.438 1 93.88 37 VAL B O 1
ATOM 3215 N N . THR B 1 38 ? 1.235 36.125 23.594 1 96.5 38 THR B N 1
ATOM 3216 C CA . THR B 1 38 ? 2.209 36.531 22.594 1 96.5 38 THR B CA 1
ATOM 3217 C C . THR B 1 38 ? 2.207 35.531 21.422 1 96.5 38 THR B C 1
ATOM 3219 O O . THR B 1 38 ? 2.725 35.812 20.344 1 96.5 38 THR B O 1
ATOM 3222 N N . ARG B 1 39 ? 1.659 34.344 21.703 1 97.62 39 ARG B N 1
ATOM 3223 C CA . ARG B 1 39 ? 1.55 33.25 20.719 1 97.62 39 ARG B CA 1
ATOM 3224 C C . ARG B 1 39 ? 2.926 32.844 20.219 1 97.62 39 ARG B C 1
ATOM 3226 O O . ARG B 1 39 ? 3.066 32.375 19.094 1 97.62 39 ARG B O 1
ATOM 3233 N N . LYS B 1 40 ? 3.986 33.031 21.062 1 98.25 40 LYS B N 1
ATOM 3234 C CA . LYS B 1 40 ? 5.359 32.656 20.75 1 98.25 40 LYS B CA 1
ATOM 3235 C C . LYS B 1 40 ? 5.641 31.234 21.188 1 98.25 40 LYS B C 1
ATOM 3237 O O . LYS B 1 40 ? 5.18 30.797 22.234 1 98.25 40 LYS B O 1
ATOM 3242 N N . ALA B 1 41 ? 6.34 30.547 20.266 1 97.5 41 ALA B N 1
ATOM 3243 C CA . ALA B 1 41 ? 6.992 29.344 20.75 1 97.5 41 ALA B CA 1
ATOM 3244 C C . ALA B 1 41 ? 7.992 29.656 21.859 1 97.5 41 ALA B C 1
ATOM 3246 O O . ALA B 1 41 ? 8.398 30.812 22.031 1 97.5 41 ALA B O 1
ATOM 3247 N N . ASP B 1 42 ? 8.32 28.641 22.656 1 96 42 ASP B N 1
ATOM 3248 C CA . ASP B 1 42 ? 9.242 28.891 23.766 1 96 42 ASP B CA 1
ATOM 3249 C C . ASP B 1 42 ? 10.203 27.719 23.953 1 96 42 ASP B C 1
ATOM 3251 O O . ASP B 1 42 ? 10.383 26.906 23.031 1 96 42 ASP B O 1
ATOM 3255 N N . ASP B 1 43 ? 10.844 27.688 25.094 1 97 43 ASP B N 1
ATOM 3256 C CA . ASP B 1 43 ? 11.859 26.672 25.344 1 97 43 ASP B CA 1
ATOM 3257 C C . ASP B 1 43 ? 11.242 25.281 25.391 1 97 43 ASP B C 1
ATOM 3259 O O . ASP B 1 43 ? 11.875 24.297 24.984 1 97 43 ASP B O 1
ATOM 3263 N N . LEU B 1 44 ? 10.055 25.219 25.875 1 97.44 44 LEU B N 1
ATOM 3264 C CA . LEU B 1 44 ? 9.352 23.938 25.906 1 97.44 44 LEU B CA 1
ATOM 3265 C C . LEU B 1 44 ? 9.094 23.438 24.5 1 97.44 44 LEU B C 1
ATOM 3267 O O . LEU B 1 44 ? 9.227 22.234 24.234 1 97.44 44 LEU B O 1
ATOM 3271 N N . THR B 1 45 ? 8.695 24.344 23.672 1 98.31 45 THR B N 1
ATOM 3272 C CA . THR B 1 45 ? 8.469 24 22.281 1 98.31 45 THR B CA 1
ATOM 3273 C C . THR B 1 45 ? 9.75 23.469 21.641 1 98.31 45 THR B C 1
ATOM 3275 O O . THR B 1 45 ? 9.727 22.484 20.906 1 98.31 45 THR B O 1
ATOM 3278 N N . ALA B 1 46 ? 10.859 24.141 21.875 1 98.69 46 ALA B N 1
ATOM 3279 C CA . ALA B 1 46 ? 12.156 23.719 21.344 1 98.69 46 ALA B CA 1
ATOM 3280 C C . ALA B 1 46 ? 12.508 22.312 21.812 1 98.69 46 ALA B C 1
ATOM 3282 O O . ALA B 1 46 ? 12.938 21.469 21.016 1 98.69 46 ALA B O 1
ATOM 3283 N N . THR B 1 47 ? 12.305 22.094 23.094 1 98.56 47 THR B N 1
ATOM 3284 C CA . THR B 1 47 ? 12.586 20.766 23.656 1 98.56 47 THR B CA 1
ATOM 3285 C C . THR B 1 47 ? 11.695 19.719 23.016 1 98.56 47 THR B C 1
ATOM 3287 O O . THR B 1 47 ? 12.156 18.625 22.672 1 98.56 47 THR B O 1
ATOM 3290 N N . TYR B 1 48 ? 10.461 20.031 22.844 1 98.56 48 TYR B N 1
ATOM 3291 C CA . TYR B 1 48 ? 9.469 19.109 22.297 1 98.56 48 TYR B CA 1
ATOM 3292 C C . TYR B 1 48 ? 9.898 18.609 20.922 1 98.56 48 TYR B C 1
ATOM 3294 O O . TYR B 1 48 ? 9.961 17.406 20.688 1 98.56 48 TYR B O 1
ATOM 3302 N N . TYR B 1 49 ? 10.172 19.484 20.031 1 98.81 49 TYR B N 1
ATOM 3303 C CA . TYR B 1 49 ? 10.508 19.078 18.672 1 98.81 49 TYR B CA 1
ATOM 3304 C C . TYR B 1 49 ? 11.891 18.453 18.609 1 98.81 49 TYR B C 1
ATOM 3306 O O . TYR B 1 49 ? 12.117 17.516 17.844 1 98.81 49 TYR B O 1
ATOM 3314 N N . ALA B 1 50 ? 12.836 18.906 19.453 1 98.69 50 ALA B N 1
ATOM 3315 C CA . ALA B 1 50 ? 14.18 18.344 19.453 1 98.69 50 ALA B CA 1
ATOM 3316 C C . ALA B 1 50 ? 14.156 16.891 19.938 1 98.69 50 ALA B C 1
ATOM 3318 O O . ALA B 1 50 ? 14.992 16.078 19.547 1 98.69 50 ALA B O 1
ATOM 3319 N N . GLN B 1 51 ? 13.203 16.578 20.781 1 98.44 51 GLN B N 1
ATOM 3320 C CA . GLN B 1 51 ? 13.055 15.211 21.281 1 98.44 51 GLN B CA 1
ATOM 3321 C C . GLN B 1 51 ? 12.625 14.258 20.156 1 98.44 51 GLN B C 1
ATOM 3323 O O . GLN B 1 51 ? 12.75 13.039 20.297 1 98.44 51 GLN B O 1
ATOM 3328 N N . ARG B 1 52 ? 12.18 14.797 19.094 1 98.69 52 ARG B N 1
ATOM 3329 C CA . ARG B 1 52 ? 11.484 13.977 18.109 1 98.69 52 ARG B CA 1
ATOM 3330 C C . ARG B 1 52 ? 12.203 13.984 16.766 1 98.69 52 ARG B C 1
ATOM 3332 O O . ARG B 1 52 ? 11.617 13.641 15.742 1 98.69 52 ARG B O 1
ATOM 3339 N N . VAL B 1 53 ? 13.484 14.305 16.781 1 98.5 53 VAL B N 1
ATOM 3340 C CA . VAL B 1 53 ? 14.297 14.477 15.578 1 98.5 53 VAL B CA 1
ATOM 3341 C C . VAL B 1 53 ? 14.578 13.109 14.953 1 98.5 53 VAL B C 1
ATOM 3343 O O . VAL B 1 53 ? 15.117 13.031 13.852 1 98.5 53 VAL B O 1
ATOM 3346 N N . GLY B 1 54 ? 14.172 12.008 15.641 1 98.44 54 GLY B N 1
ATOM 3347 C CA . GLY B 1 54 ? 14.281 10.703 15.016 1 98.44 54 GLY B CA 1
ATOM 3348 C C . GLY B 1 54 ? 13.438 10.57 13.758 1 98.44 54 GLY B C 1
ATOM 3349 O O . GLY B 1 54 ? 13.727 9.742 12.898 1 98.44 54 GLY B O 1
ATOM 3350 N N . ALA B 1 55 ? 12.367 11.352 13.641 1 98.81 55 ALA B N 1
ATOM 3351 C CA . ALA B 1 55 ? 11.555 11.406 12.43 1 98.81 55 ALA B CA 1
ATOM 3352 C C . ALA B 1 55 ? 12.359 11.938 11.25 1 98.81 55 ALA B C 1
ATOM 3354 O O . ALA B 1 55 ? 13.227 12.805 11.422 1 98.81 55 ALA B O 1
ATOM 3355 N N . GLY B 1 56 ? 12.086 11.414 10.039 1 98.81 56 GLY B N 1
ATOM 3356 C CA . GLY B 1 56 ? 12.719 11.961 8.844 1 98.81 56 GLY B CA 1
ATOM 3357 C C . GLY B 1 56 ? 12.367 13.422 8.609 1 98.81 56 GLY B C 1
ATOM 3358 O O . GLY B 1 56 ? 13.188 14.18 8.094 1 98.81 56 GLY B O 1
ATOM 3359 N N . LEU B 1 57 ? 11.172 13.75 8.992 1 98.88 57 LEU B N 1
ATOM 3360 C CA . LEU B 1 57 ? 10.688 15.125 8.891 1 98.88 57 LEU B CA 1
ATOM 3361 C C . LEU B 1 57 ? 9.711 15.445 10.016 1 98.88 57 LEU B C 1
ATOM 3363 O O . LEU B 1 57 ? 8.836 14.625 10.336 1 98.88 57 LEU B O 1
ATOM 3367 N N . ILE B 1 58 ? 9.953 16.547 10.625 1 98.94 58 ILE B N 1
ATOM 3368 C CA . ILE B 1 58 ? 9.016 17.094 11.594 1 98.94 58 ILE B CA 1
ATOM 3369 C C . ILE B 1 58 ? 8.164 18.172 10.93 1 98.94 58 ILE B C 1
ATOM 3371 O O . ILE B 1 58 ? 8.695 19.078 10.289 1 98.94 58 ILE B O 1
ATOM 3375 N N . ILE B 1 59 ? 6.871 18.031 11.023 1 98.88 59 ILE B N 1
ATOM 3376 C CA . ILE B 1 59 ? 5.977 19.125 10.664 1 98.88 59 ILE B CA 1
ATOM 3377 C C . ILE B 1 59 ? 5.395 19.766 11.922 1 98.88 59 ILE B C 1
ATOM 3379 O O . ILE B 1 59 ? 4.812 19.062 12.758 1 98.88 59 ILE B O 1
ATOM 3383 N N . SER B 1 60 ? 5.547 21 12.094 1 98.75 60 SER B N 1
ATOM 3384 C CA . SER B 1 60 ? 5.105 21.688 13.297 1 98.75 60 SER B CA 1
ATOM 3385 C C . SER B 1 60 ? 3.592 21.625 13.445 1 98.75 60 SER B C 1
ATOM 3387 O O . SER B 1 60 ? 2.881 21.281 12.5 1 98.75 60 SER B O 1
ATOM 3389 N N . GLU B 1 61 ? 3.15 21.938 14.703 1 98.12 61 GLU B N 1
ATOM 3390 C CA . GLU B 1 61 ? 1.721 22.188 14.844 1 98.12 61 GLU B CA 1
ATOM 3391 C C . GLU B 1 61 ? 1.298 23.406 14.008 1 98.12 61 GLU B C 1
ATOM 3393 O O . GLU B 1 61 ? 2.143 24.172 13.555 1 98.12 61 GLU B O 1
ATOM 3398 N N . GLY B 1 62 ? 0.043 23.484 13.742 1 97.88 62 GLY B N 1
ATOM 3399 C CA . GLY B 1 62 ? -0.473 24.594 12.945 1 97.88 62 GLY B CA 1
ATOM 3400 C C . GLY B 1 62 ? -0.108 25.953 13.508 1 97.88 62 GLY B C 1
ATOM 3401 O O . GLY B 1 62 ? -0.34 26.234 14.688 1 97.88 62 GLY B O 1
ATOM 3402 N N . CYS B 1 63 ? 0.475 26.75 12.648 1 98.06 63 CYS B N 1
ATOM 3403 C CA . CYS B 1 63 ? 0.913 28.078 13.016 1 98.06 63 CYS B CA 1
ATOM 3404 C C . CYS B 1 63 ? 0.136 29.141 12.234 1 98.06 63 CYS B C 1
ATOM 3406 O O . CYS B 1 63 ? 0.176 29.172 11.008 1 98.06 63 CYS B O 1
ATOM 3408 N N . ALA B 1 64 ? -0.561 30 12.984 1 97.94 64 ALA B N 1
ATOM 3409 C CA . ALA B 1 64 ? -1.361 31.031 12.328 1 97.94 64 ALA B CA 1
ATOM 3410 C C . ALA B 1 64 ? -0.472 32.094 11.688 1 97.94 64 ALA B C 1
ATOM 3412 O O . ALA B 1 64 ? 0.545 32.469 12.266 1 97.94 64 ALA B O 1
ATOM 3413 N N . MET B 1 65 ? -0.855 32.594 10.578 1 97.19 65 MET B N 1
ATOM 3414 C CA . MET B 1 65 ? -0.032 33.5 9.797 1 97.19 65 MET B CA 1
ATOM 3415 C C . MET B 1 65 ? -0.466 34.969 10.031 1 97.19 65 MET B C 1
ATOM 3417 O O . MET B 1 65 ? 0.176 35.875 9.539 1 97.19 65 MET B O 1
ATOM 3421 N N . SER B 1 66 ? -1.515 35.156 10.703 1 97.38 66 SER B N 1
ATOM 3422 C CA . SER B 1 66 ? -2.076 36.469 11.016 1 97.38 66 SER B CA 1
ATOM 3423 C C . SER B 1 66 ? -2.982 36.406 12.242 1 97.38 66 SER B C 1
ATOM 3425 O O . SER B 1 66 ? -3.354 35.312 12.688 1 97.38 66 SER B O 1
ATOM 3427 N N . GLU B 1 67 ? -3.197 37.562 12.758 1 96.25 67 GLU B N 1
ATOM 3428 C CA . GLU B 1 67 ? -4.152 37.625 13.859 1 96.25 67 GLU B CA 1
ATOM 3429 C C . GLU B 1 67 ? -5.52 37.094 13.43 1 96.25 67 GLU B C 1
ATOM 3431 O O . GLU B 1 67 ? -6.184 36.406 14.188 1 96.25 67 GLU B O 1
ATOM 3436 N N . GLN B 1 68 ? -5.945 37.406 12.25 1 96.19 68 GLN B N 1
ATOM 3437 C CA . GLN B 1 68 ? -7.234 36.969 11.75 1 96.19 68 GLN B CA 1
ATOM 3438 C C . GLN B 1 68 ? -7.266 35.438 11.625 1 96.19 68 GLN B C 1
ATOM 3440 O O . GLN B 1 68 ? -8.297 34.812 11.891 1 96.19 68 GLN B O 1
ATOM 3445 N N . GLY B 1 69 ? -6.184 34.844 11.195 1 96.94 69 GLY B N 1
ATOM 3446 C CA . GLY B 1 69 ? -6.117 33.406 10.969 1 96.94 69 GLY B CA 1
ATOM 3447 C C . GLY B 1 69 ? -5.926 32.625 12.242 1 96.94 69 GLY B C 1
ATOM 3448 O O . GLY B 1 69 ? -6.016 31.391 12.234 1 96.94 69 GLY B O 1
ATOM 3449 N N . TYR B 1 70 ? -5.625 33.344 13.375 1 97.06 70 TYR B N 1
ATOM 3450 C CA . TYR B 1 70 ? -5.434 32.656 14.656 1 97.06 70 TYR B CA 1
ATOM 3451 C C . TYR B 1 70 ? -6.762 32.156 15.211 1 97.06 70 TYR B C 1
ATOM 3453 O O . TYR B 1 70 ? -7.77 32.875 15.164 1 97.06 70 TYR B O 1
ATOM 3461 N N . GLY B 1 71 ? -6.758 30.891 15.719 1 94.19 71 GLY B N 1
ATOM 3462 C CA . GLY B 1 71 ? -8.062 30.391 16.094 1 94.19 71 GLY B CA 1
ATOM 3463 C C . GLY B 1 71 ? -8.008 29.312 17.156 1 94.19 71 GLY B C 1
ATOM 3464 O O . GLY B 1 71 ? -9.039 28.797 17.594 1 94.19 71 GLY B O 1
ATOM 3465 N N . TRP B 1 72 ? -6.852 29.016 17.688 1 94.12 72 TRP B N 1
ATOM 3466 C CA . TRP B 1 72 ? -6.711 27.969 18.688 1 94.12 72 TRP B CA 1
ATOM 3467 C C . TRP B 1 72 ? -5.887 28.453 19.875 1 94.12 72 TRP B C 1
ATOM 3469 O O . TRP B 1 72 ? -4.703 28.781 19.719 1 94.12 72 TRP B O 1
ATOM 3479 N N . TYR B 1 73 ? -6.512 28.391 21.047 1 95.88 73 TYR B N 1
ATOM 3480 C CA . TYR B 1 73 ? -5.93 28.922 22.266 1 95.88 73 TYR B CA 1
ATOM 3481 C C . TYR B 1 73 ? -4.582 28.266 22.562 1 95.88 73 TYR B C 1
ATOM 3483 O O . TYR B 1 73 ? -4.465 27.031 22.531 1 95.88 73 TYR B O 1
ATOM 3491 N N . ALA B 1 74 ? -3.533 29.062 22.734 1 97.31 74 ALA B N 1
ATOM 3492 C CA . ALA B 1 74 ? -2.203 28.672 23.188 1 97.31 74 ALA B CA 1
ATOM 3493 C C . ALA B 1 74 ? -1.431 27.953 22.094 1 97.31 74 ALA B C 1
ATOM 3495 O O . ALA B 1 74 ? -0.479 27.219 22.359 1 97.31 74 ALA B O 1
ATOM 3496 N N . THR B 1 75 ? -1.854 28.094 20.844 1 97.25 75 THR B N 1
ATOM 3497 C CA . THR B 1 75 ? -1.079 27.609 19.703 1 97.25 75 THR B CA 1
ATOM 3498 C C . THR B 1 75 ? -0.155 28.703 19.172 1 97.25 75 THR B C 1
ATOM 3500 O O . THR B 1 75 ? -0.333 29.891 19.5 1 97.25 75 THR B O 1
ATOM 3503 N N . PRO B 1 76 ? 0.866 28.328 18.422 1 98.19 76 PRO B N 1
ATOM 3504 C CA . PRO B 1 76 ? 1.823 29.328 17.953 1 98.19 76 PRO B CA 1
ATOM 3505 C C . PRO B 1 76 ? 1.331 30.078 16.719 1 98.19 76 PRO B C 1
ATOM 3507 O O . PRO B 1 76 ? 0.406 29.625 16.047 1 98.19 76 PRO B O 1
ATOM 3510 N N . ALA B 1 77 ? 1.948 31.203 16.531 1 98.56 77 ALA B N 1
ATOM 3511 C CA . ALA B 1 77 ? 1.763 32.031 15.328 1 98.56 77 ALA B CA 1
ATOM 3512 C C . ALA B 1 77 ? 3.104 32.5 14.773 1 98.56 77 ALA B C 1
ATOM 3514 O O . ALA B 1 77 ? 4.141 32.344 15.422 1 98.56 77 ALA B O 1
ATOM 3515 N N . LEU B 1 78 ? 3.084 32.969 13.57 1 98.81 78 LEU B N 1
ATOM 3516 C CA . LEU B 1 78 ? 4.266 33.531 12.922 1 98.81 78 LEU B CA 1
ATOM 3517 C C . LEU B 1 78 ? 3.879 34.656 11.969 1 98.81 78 LEU B C 1
ATOM 3519 O O . LEU B 1 78 ? 3.836 34.469 10.75 1 98.81 78 LEU B O 1
ATOM 3523 N N . TYR B 1 79 ? 3.686 35.844 12.531 1 98.38 79 TYR B N 1
ATOM 3524 C CA . TYR B 1 79 ? 3.311 37 11.688 1 98.38 79 TYR B CA 1
ATOM 3525 C C . TYR B 1 79 ? 4.004 38.25 12.148 1 98.38 79 TYR B C 1
ATOM 3527 O O . TYR B 1 79 ? 3.656 39.375 11.711 1 98.38 79 TYR B O 1
ATOM 3535 N N . ASN B 1 80 ? 4.984 38.094 13.109 1 98.06 80 ASN B N 1
ATOM 3536 C CA . ASN B 1 80 ? 5.82 39.219 13.5 1 98.06 80 ASN B CA 1
ATOM 3537 C C . ASN B 1 80 ? 7.23 38.781 13.875 1 98.06 80 ASN B C 1
ATOM 3539 O O . ASN B 1 80 ? 7.516 37.594 13.914 1 98.06 80 ASN B O 1
ATOM 3543 N N . ARG B 1 81 ? 8.094 39.719 14.117 1 98.38 81 ARG B N 1
ATOM 3544 C CA . ARG B 1 81 ? 9.516 39.469 14.312 1 98.38 81 ARG B CA 1
ATOM 3545 C C . ARG B 1 81 ? 9.758 38.719 15.617 1 98.38 81 ARG B C 1
ATOM 3547 O O . ARG B 1 81 ? 10.617 37.844 15.688 1 98.38 81 ARG B O 1
ATOM 3554 N N . GLU B 1 82 ? 9.055 39.031 16.641 1 98.31 82 GLU B N 1
ATOM 3555 C CA . GLU B 1 82 ? 9.234 38.344 17.922 1 98.31 82 GLU B CA 1
ATOM 3556 C C . GLU B 1 82 ? 8.898 36.875 17.812 1 98.31 82 GLU B C 1
ATOM 3558 O O . GLU B 1 82 ? 9.609 36.031 18.375 1 98.31 82 GLU B O 1
ATOM 3563 N N . GLN B 1 83 ? 7.848 36.625 17.156 1 98.75 83 GLN B N 1
ATOM 3564 C CA . GLN B 1 83 ? 7.457 35.25 16.906 1 98.75 83 GLN B CA 1
ATOM 3565 C C . GLN B 1 83 ? 8.5 34.531 16.047 1 98.75 83 GLN B C 1
ATOM 3567 O O . GLN B 1 83 ? 8.836 33.375 16.312 1 98.75 83 GLN B O 1
ATOM 3572 N N . MET B 1 84 ? 9.039 35.219 15.078 1 98.81 84 MET B N 1
ATOM 3573 C CA . MET B 1 84 ? 10.086 34.656 14.234 1 98.81 84 MET B CA 1
ATOM 3574 C C . MET B 1 84 ? 11.312 34.281 15.062 1 98.81 84 MET B C 1
ATOM 3576 O O . MET B 1 84 ? 11.859 33.188 14.922 1 98.81 84 MET B O 1
ATOM 3580 N N . GLU B 1 85 ? 11.695 35.125 15.93 1 98.75 85 GLU B N 1
ATOM 3581 C CA . GLU B 1 85 ? 12.852 34.875 16.781 1 98.75 85 GLU B CA 1
ATOM 3582 C C . GLU B 1 85 ? 12.617 33.688 17.703 1 98.75 85 GLU B C 1
ATOM 3584 O O . GLU B 1 85 ? 13.539 32.906 17.969 1 98.75 85 GLU B O 1
ATOM 3589 N N . ALA B 1 86 ? 11.43 33.562 18.172 1 98.75 86 ALA B N 1
ATOM 3590 C CA . ALA B 1 86 ? 11.078 32.406 19 1 98.75 86 ALA B CA 1
ATOM 3591 C C . ALA B 1 86 ? 11.18 31.109 18.234 1 98.75 86 ALA B C 1
ATOM 3593 O O . ALA B 1 86 ? 11.734 30.125 18.719 1 98.75 86 ALA B O 1
ATOM 3594 N N . TRP B 1 87 ? 10.68 31.078 17.031 1 98.88 87 TRP B N 1
ATOM 3595 C CA . TRP B 1 87 ? 10.742 29.875 16.203 1 98.88 87 TRP B CA 1
ATOM 3596 C C . TRP B 1 87 ? 12.18 29.562 15.797 1 98.88 87 TRP B C 1
ATOM 3598 O O . TRP B 1 87 ? 12.555 28.391 15.656 1 98.88 87 TRP B O 1
ATOM 3608 N N . LYS B 1 88 ? 12.992 30.609 15.57 1 98.88 88 LYS B N 1
ATOM 3609 C CA . LYS B 1 88 ? 14.398 30.375 15.25 1 98.88 88 LYS B CA 1
ATOM 3610 C C . LYS B 1 88 ? 15.062 29.5 16.297 1 98.88 88 LYS B C 1
ATOM 3612 O O . LYS B 1 88 ? 15.859 28.625 15.953 1 98.88 88 LYS B O 1
ATOM 3617 N N . LYS B 1 89 ? 14.719 29.734 17.547 1 98.75 89 LYS B N 1
ATOM 3618 C CA . LYS B 1 89 ? 15.273 28.922 18.609 1 98.75 89 LYS B CA 1
ATOM 3619 C C . LYS B 1 89 ? 14.844 27.469 18.484 1 98.75 89 LYS B C 1
ATOM 3621 O O . LYS B 1 89 ? 15.633 26.547 18.75 1 98.75 89 LYS B O 1
ATOM 3626 N N . VAL B 1 90 ? 13.641 27.25 18.125 1 98.88 90 VAL B N 1
ATOM 3627 C CA . VAL B 1 90 ? 13.117 25.891 17.953 1 98.88 90 VAL B CA 1
ATOM 3628 C C . VAL B 1 90 ? 13.836 25.219 16.781 1 98.88 90 VAL B C 1
ATOM 3630 O O . VAL B 1 90 ? 14.297 24.078 16.906 1 98.88 90 VAL B O 1
ATOM 3633 N N . VAL B 1 91 ? 13.977 25.891 15.641 1 98.94 91 VAL B N 1
ATOM 3634 C CA . VAL B 1 91 ? 14.625 25.359 14.445 1 98.94 91 VAL B CA 1
ATOM 3635 C C . VAL B 1 91 ? 16.078 25.031 14.758 1 98.94 91 VAL B C 1
ATOM 3637 O O . VAL B 1 91 ? 16.578 23.969 14.383 1 98.94 91 VAL B O 1
ATOM 3640 N N . ASP B 1 92 ? 16.719 25.938 15.453 1 98.88 92 ASP B N 1
ATOM 3641 C CA . ASP B 1 92 ? 18.109 25.719 15.844 1 98.88 92 ASP B CA 1
ATOM 3642 C C . ASP B 1 92 ? 18.25 24.453 16.688 1 98.88 92 ASP B C 1
ATOM 3644 O O . ASP B 1 92 ? 19.188 23.672 16.516 1 98.88 92 ASP B O 1
ATOM 3648 N N . ALA B 1 93 ? 17.344 24.266 17.625 1 98.88 93 ALA B N 1
ATOM 3649 C CA . ALA B 1 93 ? 17.375 23.094 18.484 1 98.88 93 ALA B CA 1
ATOM 3650 C C . ALA B 1 93 ? 17.203 21.812 17.672 1 98.88 93 ALA B C 1
ATOM 3652 O O . ALA B 1 93 ? 17.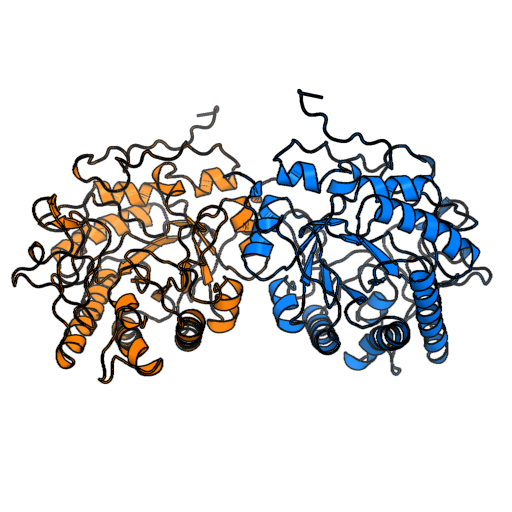906 20.828 17.906 1 98.88 93 ALA B O 1
ATOM 3653 N N . VAL B 1 94 ? 16.344 21.797 16.719 1 98.88 94 VAL B N 1
ATOM 3654 C CA . VAL B 1 94 ? 16.094 20.641 15.859 1 98.88 94 VAL B CA 1
ATOM 3655 C C . VAL B 1 94 ? 17.312 20.391 14.984 1 98.88 94 VAL B C 1
ATOM 3657 O O . VAL B 1 94 ? 17.797 19.25 14.883 1 98.88 94 VAL B O 1
ATOM 3660 N N . HIS B 1 95 ? 17.875 21.469 14.383 1 98.81 95 HIS B N 1
ATOM 3661 C CA . HIS B 1 95 ? 19.031 21.359 13.492 1 98.81 95 HIS B CA 1
ATOM 3662 C C . HIS B 1 95 ? 20.266 20.891 14.25 1 98.81 95 HIS B C 1
ATOM 3664 O O . HIS B 1 95 ? 21.109 20.172 13.695 1 98.81 95 HIS B O 1
ATOM 3670 N N . SER B 1 96 ? 20.375 21.312 15.438 1 98.69 96 SER B N 1
ATOM 3671 C CA . SER B 1 96 ? 21.547 20.938 16.234 1 98.69 96 SER B CA 1
ATOM 3672 C C . SER B 1 96 ? 21.609 19.422 16.438 1 98.69 96 SER B C 1
ATOM 3674 O O . SER B 1 96 ? 22.656 18.875 16.75 1 98.69 96 SER B O 1
ATOM 3676 N N . LYS B 1 97 ? 20.484 18.828 16.25 1 98.38 97 LYS B N 1
ATOM 3677 C CA . LYS B 1 97 ? 20.422 17.375 16.375 1 98.38 97 LYS B CA 1
ATOM 3678 C C . LYS B 1 97 ? 20.203 16.703 15.016 1 98.38 97 LYS B C 1
ATOM 3680 O O . LYS B 1 97 ? 19.688 15.594 14.945 1 98.38 97 LYS B O 1
ATOM 3685 N N . ASP B 1 98 ? 20.438 17.453 13.945 1 97.62 98 ASP B N 1
ATOM 3686 C CA . ASP B 1 98 ? 20.438 17 12.555 1 97.62 98 ASP B CA 1
ATOM 3687 C C . ASP B 1 98 ? 19.016 16.641 12.102 1 97.62 98 ASP B C 1
ATOM 3689 O O . ASP B 1 98 ? 18.828 15.742 11.281 1 97.62 98 ASP B O 1
ATOM 3693 N N . GLY B 1 99 ? 18.016 17.281 12.75 1 98.62 99 GLY B N 1
ATOM 3694 C CA . GLY B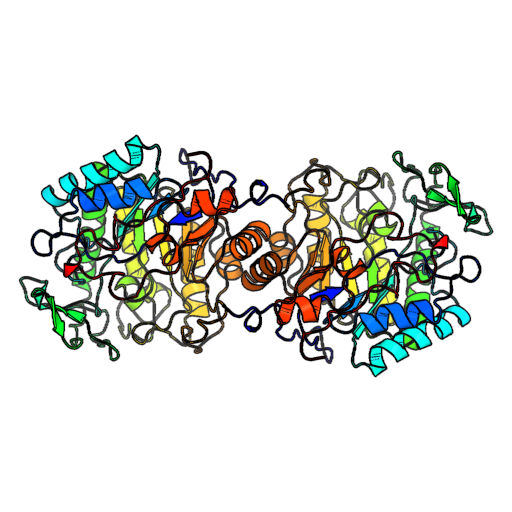 1 99 ? 16.641 17.109 12.328 1 98.62 99 GLY B CA 1
ATOM 3695 C C . GLY B 1 99 ? 16.234 18.062 11.227 1 98.62 99 GLY B C 1
ATOM 3696 O O . GLY B 1 99 ? 16.953 19.031 10.93 1 98.62 99 GLY B O 1
ATOM 3697 N N . LYS B 1 100 ? 15.148 17.688 10.508 1 98.88 100 LYS B N 1
ATOM 3698 C CA . LYS B 1 100 ? 14.5 18.547 9.523 1 98.88 100 LYS B CA 1
ATOM 3699 C C . LYS B 1 100 ? 13.094 18.938 9.961 1 98.88 100 LYS B C 1
ATOM 3701 O O . LYS B 1 100 ? 12.359 18.109 10.492 1 98.88 100 LYS B O 1
ATOM 3706 N N . ILE B 1 101 ? 12.742 20.219 9.758 1 98.94 101 ILE B N 1
ATOM 3707 C CA . ILE B 1 101 ? 11.453 20.672 10.273 1 98.94 101 ILE B CA 1
ATOM 3708 C C . ILE B 1 101 ? 10.812 21.641 9.281 1 98.94 101 ILE B C 1
ATOM 3710 O O . ILE B 1 101 ? 11.469 22.547 8.766 1 98.94 101 ILE B O 1
ATOM 3714 N N . PHE B 1 102 ? 9.562 21.359 8.906 1 98.94 102 PHE B N 1
ATOM 3715 C CA . PHE B 1 102 ? 8.703 22.25 8.133 1 98.94 102 PHE B CA 1
ATOM 3716 C C . PHE B 1 102 ? 7.699 22.969 9.039 1 98.94 102 PHE B C 1
ATOM 3718 O O . PHE B 1 102 ? 7.219 22.391 10.016 1 98.94 102 PHE B O 1
ATOM 3725 N N . LEU B 1 103 ? 7.363 24.203 8.703 1 98.94 103 LEU B N 1
ATOM 3726 C CA . LEU B 1 103 ? 6.312 24.953 9.391 1 98.94 103 LEU B CA 1
ATOM 3727 C C . LEU B 1 103 ? 4.957 24.703 8.734 1 98.94 103 LEU B C 1
ATOM 3729 O O . LEU B 1 103 ? 4.801 24.906 7.527 1 98.94 103 LEU B O 1
ATOM 3733 N N . GLN B 1 104 ? 4.016 24.25 9.5 1 98.88 104 GLN B N 1
ATOM 3734 C CA . GLN B 1 104 ? 2.66 24.188 8.961 1 98.88 104 GLN B CA 1
ATOM 3735 C C . GLN B 1 104 ? 1.945 25.531 9.109 1 98.88 104 GLN B C 1
ATOM 3737 O O . GLN B 1 104 ? 1.802 26.047 10.227 1 98.88 104 GLN B O 1
ATOM 3742 N N . MET B 1 105 ? 1.481 26.062 8.016 1 98.81 105 MET B N 1
ATOM 3743 C CA . MET B 1 105 ? 0.773 27.344 7.984 1 98.81 105 MET B CA 1
ATOM 3744 C C . MET B 1 105 ? -0.735 27.125 7.926 1 98.81 105 MET B C 1
ATOM 3746 O O . MET B 1 105 ? -1.229 26.391 7.066 1 98.81 105 MET B O 1
ATOM 3750 N N . VAL B 1 106 ? -1.447 27.891 8.82 1 98.31 106 VAL B N 1
ATOM 3751 C CA . VAL B 1 106 ? -2.875 27.609 8.844 1 98.31 106 VAL B CA 1
ATOM 3752 C C . VAL B 1 106 ? -3.662 28.891 9.102 1 98.31 106 VAL B C 1
ATOM 3754 O O . VAL B 1 106 ? -3.174 29.797 9.773 1 98.31 106 VAL B O 1
ATOM 3757 N N . HIS B 1 107 ? -4.75 29.062 8.469 1 98.44 107 HIS B N 1
ATOM 3758 C CA . HIS B 1 107 ? -5.879 29.906 8.836 1 98.44 107 HIS B CA 1
ATOM 3759 C C . HIS B 1 107 ? -7.059 29.078 9.312 1 98.44 107 HIS B C 1
ATOM 3761 O O . HIS B 1 107 ? -7.59 28.25 8.57 1 98.44 107 HIS B O 1
ATOM 3767 N N . TRP B 1 108 ? -7.582 29.312 10.531 1 96.19 108 TRP B N 1
ATOM 3768 C CA . TRP B 1 108 ? -8.5 28.375 11.172 1 96.19 108 TRP B CA 1
ATOM 3769 C C . TRP B 1 108 ? -9.938 28.656 10.742 1 96.19 108 TRP B C 1
ATOM 3771 O O . TRP B 1 108 ? -10.836 27.844 11 1 96.19 108 TRP B O 1
ATOM 3781 N N . GLY B 1 109 ? -10.203 29.734 10.078 1 95.81 109 GLY B N 1
ATOM 3782 C CA . GLY B 1 109 ? -11.523 30.016 9.547 1 95.81 109 GLY B CA 1
ATOM 3783 C C . GLY B 1 109 ? -12.625 29.906 10.578 1 95.81 109 GLY B C 1
ATOM 3784 O O . GLY B 1 109 ? -12.531 30.5 11.656 1 95.81 109 GLY B O 1
ATOM 3785 N N . ARG B 1 110 ? -13.609 29.172 10.289 1 94.06 110 ARG B N 1
ATOM 3786 C CA . ARG B 1 110 ? -14.812 29.125 11.102 1 94.06 110 ARG B CA 1
ATOM 3787 C C . ARG B 1 110 ? -14.562 28.375 12.414 1 94.06 110 ARG B C 1
ATOM 3789 O O . ARG B 1 110 ? -15.398 28.391 13.312 1 94.06 110 ARG B O 1
ATOM 3796 N N . GLN B 1 111 ? -13.469 27.719 12.562 1 90.25 111 GLN B N 1
ATOM 3797 C CA . GLN B 1 111 ? -13.109 26.984 13.773 1 90.25 111 GLN B CA 1
ATOM 3798 C C . GLN B 1 111 ? -12.438 27.906 14.789 1 90.25 111 GLN B C 1
ATOM 3800 O O . GLN B 1 111 ? -12.148 27.484 15.914 1 90.25 111 GLN B O 1
ATOM 3805 N N . GLY B 1 112 ? -12.297 29.078 14.625 1 92.69 112 GLY B N 1
ATOM 3806 C CA . GLY B 1 112 ? -11.727 30.047 15.555 1 92.69 112 GLY B CA 1
ATOM 3807 C C . GLY B 1 112 ? -12.766 30.719 16.438 1 92.69 112 GLY B C 1
ATOM 3808 O O . GLY B 1 112 ? -13.859 30.188 16.625 1 92.69 112 GLY B O 1
ATOM 3809 N N . HIS B 1 113 ? -12.352 31.656 17.125 1 95.12 113 HIS B N 1
ATOM 3810 C CA . HIS B 1 113 ? -13.18 32.5 17.984 1 95.12 113 HIS B CA 1
ATOM 3811 C C . HIS B 1 113 ? -12.859 33.969 17.781 1 95.12 113 HIS B C 1
ATOM 3813 O O . HIS B 1 113 ? -11.695 34.344 17.656 1 95.12 113 HIS B O 1
ATOM 3819 N N . SER B 1 114 ? -13.93 34.75 17.797 1 96.12 114 SER B N 1
ATOM 3820 C CA . SER B 1 114 ? -13.773 36.188 17.5 1 96.12 114 SER B CA 1
ATOM 3821 C C . SER B 1 114 ? -12.906 36.875 18.547 1 96.12 114 SER B C 1
ATOM 3823 O O . SER B 1 114 ? -12.266 37.875 18.25 1 96.12 114 SER B O 1
ATOM 3825 N N . SER B 1 115 ? -12.828 36.344 19.734 1 95.81 115 SER B N 1
ATOM 3826 C CA . SER B 1 115 ? -12.102 36.938 20.844 1 95.81 115 SER B CA 1
ATOM 3827 C C . SER B 1 115 ? -10.602 36.969 20.594 1 95.81 115 SER B C 1
ATOM 3829 O O . SER B 1 115 ? -9.852 37.656 21.281 1 95.81 115 SER B O 1
ATOM 3831 N N . PHE B 1 116 ? -10.086 36.188 19.609 1 95.31 116 PHE B N 1
ATOM 3832 C CA . PHE B 1 116 ? -8.664 36.156 19.297 1 95.31 116 PHE B CA 1
ATOM 3833 C C . PHE B 1 116 ? -8.25 37.344 18.453 1 95.31 116 PHE B C 1
ATOM 3835 O O . PHE B 1 116 ? -7.059 37.625 18.297 1 95.31 116 PHE B O 1
ATOM 3842 N N . ASN B 1 117 ? -9.211 37.969 17.922 1 91.88 117 ASN B N 1
ATOM 3843 C CA . ASN B 1 117 ? -9 39.062 16.969 1 91.88 117 ASN B CA 1
ATOM 3844 C C . ASN B 1 117 ? -9.352 40.406 17.578 1 91.88 117 ASN B C 1
ATOM 3846 O O . ASN B 1 117 ? -10.406 40.562 18.203 1 91.88 117 ASN B O 1
ATOM 3850 N N . SER B 1 118 ? -8.516 41.375 17.344 1 92.38 118 SER B N 1
ATOM 3851 C CA . SER B 1 118 ? -8.734 42.719 17.906 1 92.38 118 SER B CA 1
ATOM 3852 C C . SER B 1 118 ? -10.008 43.344 17.359 1 92.38 118 SER B C 1
ATOM 3854 O O . SER B 1 118 ? -10.602 44.219 18 1 92.38 118 SER B O 1
ATOM 3856 N N . LYS B 1 119 ? -10.438 42.969 16.188 1 93.5 119 LYS B N 1
ATOM 3857 C CA . LYS B 1 119 ? -11.664 43.5 15.586 1 93.5 119 LYS B CA 1
ATOM 3858 C C . LYS B 1 119 ? -12.867 42.656 15.961 1 93.5 119 LYS B C 1
ATOM 3860 O O . LYS B 1 119 ? -13.977 42.875 15.469 1 93.5 119 LYS B O 1
ATOM 3865 N N . ASN B 1 120 ? -12.625 41.656 16.734 1 94.12 120 ASN B N 1
ATOM 3866 C CA . ASN B 1 120 ? -13.664 40.75 17.172 1 94.12 120 ASN B CA 1
ATOM 3867 C C . ASN B 1 120 ? -14.367 40.094 15.984 1 94.12 120 ASN B C 1
ATOM 3869 O O . ASN B 1 120 ? -15.602 40.062 15.922 1 94.12 120 ASN B O 1
ATOM 3873 N N . GLU B 1 121 ? -13.539 39.594 15.07 1 93.88 121 GLU B N 1
ATOM 3874 C CA . GLU B 1 121 ? -14.133 39 13.867 1 93.88 121 GLU B CA 1
ATOM 3875 C C . GLU B 1 121 ? -13.742 37.531 13.703 1 93.88 121 GLU B C 1
ATOM 3877 O O . GLU B 1 121 ? -12.656 37.125 14.109 1 93.88 121 GLU B O 1
ATOM 3882 N N . LEU B 1 122 ? -14.617 36.781 13.203 1 96.06 122 LEU B N 1
ATOM 3883 C CA . LEU B 1 122 ? -14.469 35.438 12.711 1 96.06 122 LEU B CA 1
ATOM 3884 C C . LEU B 1 122 ? -14.977 35.312 11.273 1 96.06 122 LEU B C 1
ATOM 3886 O O . LEU B 1 122 ? -16.078 35.781 10.961 1 96.06 122 LEU B O 1
ATOM 3890 N N . VAL B 1 123 ? -14.148 34.688 10.375 1 97.69 123 VAL B N 1
ATOM 3891 C CA . VAL B 1 123 ? -14.516 34.75 8.969 1 97.69 123 VAL B CA 1
ATOM 3892 C C . VAL B 1 123 ? -14.594 33.344 8.383 1 97.69 123 VAL B C 1
ATOM 3894 O O . VAL B 1 123 ? -14.031 32.406 8.938 1 97.69 123 VAL B O 1
ATOM 3897 N N . SER B 1 124 ? -15.328 33.188 7.336 1 98 124 SER B N 1
ATOM 3898 C CA . SER B 1 124 ? -15.484 31.953 6.566 1 98 124 SER B CA 1
ATOM 3899 C C . SER B 1 124 ? -15.891 32.25 5.125 1 98 124 SER B C 1
ATOM 3901 O O . SER B 1 124 ? -16.094 33.406 4.758 1 98 124 SER B O 1
ATOM 3903 N N . PRO B 1 125 ? -15.914 31.219 4.281 1 98.44 125 PRO B N 1
ATOM 3904 C CA . PRO B 1 125 ? -16.297 31.469 2.891 1 98.44 125 PRO B CA 1
ATOM 3905 C C . PRO B 1 125 ? -17.734 31.969 2.756 1 98.44 125 PRO B C 1
ATOM 3907 O O . PRO B 1 125 ? -18.016 32.844 1.935 1 98.44 125 PRO B O 1
ATOM 3910 N N . SER B 1 126 ? -18.672 31.406 3.59 1 98.12 126 SER B N 1
ATOM 3911 C CA . SER B 1 126 ? -20.078 31.656 3.299 1 98.12 126 SER B CA 1
ATOM 3912 C C . SER B 1 126 ? -20.875 31.875 4.582 1 98.12 126 SER B C 1
ATOM 3914 O O . SER B 1 126 ? -22.094 31.688 4.598 1 98.12 126 SER B O 1
ATOM 3916 N N . GLY B 1 127 ? -20.234 32.125 5.656 1 97.31 127 GLY B N 1
ATOM 3917 C CA . GLY B 1 127 ? -20.922 32.438 6.898 1 97.31 127 GLY B CA 1
ATOM 3918 C C . GLY B 1 127 ? -21.625 31.234 7.508 1 97.31 127 GLY B C 1
ATOM 3919 O O . GLY B 1 127 ? -22.609 31.391 8.25 1 97.31 127 GLY B O 1
ATOM 3920 N N . ILE B 1 128 ? -21.219 30.062 7.254 1 96.19 128 ILE B N 1
ATOM 3921 C CA . ILE B 1 128 ? -21.797 28.828 7.797 1 96.19 128 ILE B CA 1
ATOM 3922 C C . ILE B 1 128 ? -21.031 28.406 9.047 1 96.19 128 ILE B C 1
ATOM 3924 O O . ILE B 1 128 ? -19.828 28.172 9 1 96.19 128 ILE B O 1
ATOM 3928 N N . PRO B 1 129 ? -21.656 28.312 10.172 1 93.69 129 PRO B N 1
ATOM 3929 C CA . PRO B 1 129 ? -20.969 27.938 11.406 1 93.69 129 PRO B CA 1
ATOM 3930 C C . PRO B 1 129 ? -20.688 26.453 11.5 1 93.69 129 PRO B C 1
ATOM 3932 O O . PRO B 1 129 ? -21.359 25.656 10.828 1 93.69 129 PRO B O 1
ATOM 3935 N N . ALA B 1 130 ? -19.688 26.156 12.273 1 89.56 130 ALA B N 1
ATOM 3936 C CA . ALA B 1 130 ? -19.578 24.781 12.727 1 89.56 130 ALA B CA 1
ATOM 3937 C C . ALA B 1 130 ? -20.656 24.438 13.75 1 89.56 130 ALA B C 1
ATOM 3939 O O . ALA B 1 130 ? -21.031 25.281 14.57 1 89.56 130 ALA B O 1
ATOM 3940 N N . ILE B 1 131 ? -21.188 23.312 13.617 1 82.62 131 ILE B N 1
ATOM 3941 C CA . ILE B 1 131 ? -22.359 23 14.445 1 82.62 131 ILE B CA 1
ATOM 3942 C C . ILE B 1 131 ? -21.922 22.156 15.641 1 82.62 131 ILE B C 1
ATOM 3944 O O . ILE B 1 131 ? -22.344 22.406 16.766 1 82.62 131 ILE B O 1
ATOM 3948 N N . ASN B 1 132 ? -21.094 21.25 15.398 1 76.69 132 ASN B N 1
ATOM 3949 C CA . ASN B 1 132 ? -20.766 20.297 16.453 1 76.69 132 ASN B CA 1
ATOM 3950 C C . ASN B 1 132 ? -19.469 20.656 17.156 1 76.69 132 ASN B C 1
ATOM 3952 O O . ASN B 1 132 ? -18.547 21.188 16.531 1 76.69 132 ASN B O 1
ATOM 3956 N N . GLY B 1 133 ? -19.531 20.625 18.5 1 78.56 133 GLY B N 1
ATOM 3957 C CA . GLY B 1 133 ? -18.328 20.781 19.297 1 78.56 133 GLY B CA 1
ATOM 3958 C C . GLY B 1 133 ? -18.219 22.125 19.969 1 78.56 133 GLY B C 1
ATOM 3959 O O . GLY B 1 133 ? -19.219 22.828 20.156 1 78.56 133 GLY B O 1
ATOM 3960 N N . ARG B 1 134 ? -17.156 22.406 20.656 1 83.62 134 ARG B N 1
ATOM 3961 C CA . ARG B 1 134 ? -16.828 23.641 21.375 1 83.62 134 ARG B CA 1
ATOM 3962 C C . ARG B 1 134 ? -15.398 24.078 21.062 1 83.62 134 ARG B C 1
ATOM 3964 O O . ARG B 1 134 ? -14.609 23.297 20.516 1 83.62 134 ARG B O 1
ATOM 3971 N N . ILE B 1 135 ? -15.164 25.281 21.312 1 88.69 135 ILE B N 1
ATOM 3972 C CA . ILE B 1 135 ? -13.828 25.828 21.141 1 88.69 135 ILE B CA 1
ATOM 3973 C C . ILE B 1 135 ? -13.422 26.594 22.406 1 88.69 135 ILE B C 1
ATOM 3975 O O . ILE B 1 135 ? -14.273 27 23.203 1 88.69 135 ILE B O 1
ATOM 3979 N N . ARG B 1 136 ? -12.133 26.797 22.609 1 92.75 136 ARG B N 1
ATOM 3980 C CA . ARG B 1 136 ? -11.656 27.688 23.656 1 92.75 136 ARG B CA 1
ATOM 3981 C C . ARG B 1 136 ? -11.461 29.109 23.109 1 92.75 136 ARG B C 1
ATOM 3983 O O . ARG B 1 136 ? -10.875 29.297 22.047 1 92.75 136 ARG B O 1
ATOM 3990 N N . ASN B 1 137 ? -11.922 30.062 23.891 1 94.88 137 ASN B N 1
ATOM 3991 C CA . ASN B 1 137 ? -11.734 31.453 23.5 1 94.88 137 ASN B CA 1
ATOM 3992 C C . ASN B 1 137 ? -10.406 32 24.016 1 94.88 137 ASN B C 1
ATOM 3994 O O . ASN B 1 137 ? -9.578 31.25 24.516 1 94.88 137 ASN B O 1
ATOM 3998 N N . ALA B 1 138 ? -10.188 33.344 23.812 1 94.75 138 ALA B N 1
ATOM 3999 C CA . ALA B 1 138 ? -8.891 33.969 24.109 1 94.75 138 ALA B CA 1
ATOM 4000 C C . ALA B 1 138 ? -8.602 33.938 25.594 1 94.75 138 ALA B C 1
ATOM 4002 O O . ALA B 1 138 ? -7.453 34.125 26.016 1 94.75 138 ALA B O 1
ATOM 4003 N N . GLN B 1 139 ? -9.617 33.688 26.422 1 93.31 139 GLN B N 1
ATOM 4004 C CA . GLN B 1 139 ? -9.445 33.594 27.875 1 93.31 139 GLN B CA 1
ATOM 4005 C C . GLN B 1 139 ? -9.258 32.156 28.312 1 93.31 139 GLN B C 1
ATOM 4007 O O . GLN B 1 139 ? -9.125 31.859 29.5 1 93.31 139 GLN B O 1
ATOM 4012 N N . GLY B 1 140 ? -9.312 31.25 27.391 1 93 140 GLY B N 1
ATOM 4013 C CA . GLY B 1 140 ? -9.125 29.844 27.703 1 93 140 GLY B CA 1
ATOM 4014 C C . GLY B 1 140 ? -10.398 29.141 28.125 1 93 140 GLY B C 1
ATOM 4015 O O . GLY B 1 140 ? -10.367 28.016 28.609 1 93 140 GLY B O 1
ATOM 4016 N N . GLU B 1 141 ? -11.508 29.828 27.906 1 93.69 141 GLU B N 1
ATOM 4017 C CA . GLU B 1 141 ? -12.805 29.281 28.312 1 93.69 141 GLU B CA 1
ATOM 4018 C C . GLU B 1 141 ? -13.492 28.578 27.141 1 93.69 141 GLU B C 1
ATOM 4020 O O . GLU B 1 141 ? -13.414 29.047 26 1 93.69 141 GLU B O 1
ATOM 4025 N N . HIS B 1 142 ? -14.164 27.516 27.453 1 92.31 142 HIS B N 1
ATOM 4026 C CA . HIS B 1 142 ? -14.953 26.859 26.422 1 92.31 142 HIS B CA 1
ATOM 4027 C C . HIS B 1 142 ? -16.125 27.719 25.984 1 92.31 142 HIS B C 1
ATOM 4029 O O . HIS B 1 142 ? -16.781 28.344 26.812 1 92.31 142 HIS B O 1
ATOM 4035 N N . SER B 1 143 ? -16.312 27.766 24.766 1 92.12 143 SER B N 1
ATOM 4036 C CA . SER B 1 143 ? -17.391 28.547 24.141 1 92.12 143 SER B CA 1
ATOM 4037 C C . SER B 1 143 ? -17.984 27.797 22.953 1 92.12 143 SER B C 1
ATOM 4039 O O . SER B 1 143 ? -17.312 26.984 22.312 1 92.12 143 SER B O 1
ATOM 4041 N N . PRO B 1 144 ? -19.266 28.016 22.734 1 91.69 144 PRO B N 1
ATOM 4042 C CA . PRO B 1 144 ? -19.828 27.469 21.484 1 91.69 144 PRO B CA 1
ATOM 4043 C C . PRO B 1 144 ? -19.203 28.078 20.234 1 91.69 144 PRO B C 1
ATOM 4045 O O . PRO B 1 144 ? -18.609 29.156 20.297 1 91.69 144 PRO B O 1
ATOM 4048 N N . HIS B 1 145 ? -19.344 27.406 19.156 1 92.69 145 HIS B N 1
ATOM 4049 C CA . HIS B 1 145 ? -18.922 27.969 17.875 1 92.69 145 HIS B CA 1
ATOM 4050 C C . HIS B 1 145 ? -19.75 29.203 17.516 1 92.69 145 HIS B C 1
ATOM 4052 O O . HIS B 1 145 ? -20.938 29.266 17.844 1 92.69 145 HIS B O 1
ATOM 4058 N N . GLU B 1 146 ? -19.141 30.031 16.859 1 94.25 146 GLU B N 1
ATOM 4059 C CA . GLU B 1 146 ? -19.797 31.266 16.438 1 94.25 146 GLU B CA 1
ATOM 4060 C C . GLU B 1 146 ? -20.203 31.203 14.969 1 94.25 146 GLU B C 1
ATOM 4062 O O . GLU B 1 146 ? -19.703 30.359 14.227 1 94.25 146 GLU B O 1
ATOM 4067 N N . VAL B 1 147 ? -21.203 32.031 14.617 1 95.69 147 VAL B N 1
ATOM 4068 C CA . VAL B 1 147 ? -21.469 32.25 13.203 1 95.69 147 VAL B CA 1
ATOM 4069 C C . VAL B 1 147 ? -20.422 33.188 12.602 1 95.69 147 VAL B C 1
ATOM 4071 O O . VAL B 1 147 ? -20.312 34.344 13 1 95.69 147 VAL B O 1
ATOM 4074 N N . PRO B 1 148 ? -19.594 32.719 11.695 1 97.06 148 PRO B N 1
ATOM 4075 C CA . PRO B 1 148 ? -18.562 33.594 11.094 1 97.06 148 PRO B CA 1
ATOM 4076 C C . PRO B 1 148 ? -19.141 34.562 10.062 1 97.06 148 PRO B C 1
ATOM 4078 O O . PRO B 1 148 ? -20.234 34.312 9.531 1 97.06 148 PRO B O 1
ATOM 4081 N N . ARG B 1 149 ? -18.484 35.594 9.883 1 97.88 149 ARG B N 1
ATOM 4082 C CA . ARG B 1 149 ? -18.812 36.5 8.781 1 97.88 149 ARG B CA 1
ATOM 4083 C C . ARG B 1 149 ? -18.297 35.969 7.461 1 97.88 149 ARG B C 1
ATOM 4085 O O . ARG B 1 149 ? -17.156 35.5 7.383 1 97.88 149 ARG B O 1
ATOM 4092 N N . ALA B 1 150 ? -19.078 35.969 6.422 1 98.44 150 ALA B N 1
ATOM 4093 C CA . ALA B 1 150 ? -18.609 35.625 5.09 1 98.44 150 ALA B CA 1
ATOM 4094 C C . ALA B 1 150 ? -17.562 36.625 4.586 1 98.44 150 ALA B C 1
ATOM 4096 O O . ALA B 1 150 ? -17.812 37.844 4.613 1 98.44 150 ALA B O 1
ATOM 4097 N N . LEU B 1 151 ? -16.484 36.125 4.121 1 98.69 151 LEU B N 1
ATOM 4098 C CA . LEU B 1 151 ? -15.469 37 3.533 1 98.69 151 LEU B CA 1
ATOM 4099 C C . LEU B 1 151 ? -16 37.688 2.279 1 98.69 151 LEU B C 1
ATOM 4101 O O . LEU B 1 151 ? -16.688 37.062 1.469 1 98.69 151 LEU B O 1
ATOM 4105 N N . GLU B 1 152 ? -15.617 38.938 2.189 1 98.19 152 GLU B N 1
ATOM 4106 C CA . GLU B 1 152 ? -15.844 39.625 0.911 1 98.19 152 GLU B CA 1
ATOM 4107 C C . GLU B 1 152 ? -14.773 39.25 -0.107 1 98.19 152 GLU B C 1
ATOM 4109 O O . GLU B 1 152 ? -13.656 38.875 0.266 1 98.19 152 GLU B O 1
ATOM 4114 N N . THR B 1 153 ? -15.141 39.344 -1.384 1 98.56 153 THR B N 1
ATOM 4115 C CA . THR B 1 153 ? -14.25 38.938 -2.459 1 98.56 153 THR B CA 1
ATOM 4116 C C . THR B 1 153 ? -12.906 39.656 -2.355 1 98.56 153 THR B C 1
ATOM 4118 O O . THR B 1 153 ? -11.852 39 -2.498 1 98.56 153 THR B O 1
ATOM 4121 N N . ASP B 1 154 ? -12.891 40.875 -2.059 1 98 154 ASP B N 1
ATOM 4122 C CA . ASP B 1 154 ? -11.68 41.688 -2.107 1 98 154 ASP B CA 1
ATOM 4123 C C . ASP B 1 154 ? -10.828 41.5 -0.857 1 98 154 ASP B C 1
ATOM 4125 O O . ASP B 1 154 ? -9.672 41.906 -0.811 1 98 154 ASP B O 1
ATOM 4129 N N . GLU B 1 155 ? -11.359 40.844 0.185 1 98.19 155 GLU B N 1
ATOM 4130 C CA . GLU B 1 155 ? -10.625 40.594 1.419 1 98.19 155 GLU B CA 1
ATOM 4131 C C . GLU B 1 155 ? -9.641 39.438 1.245 1 98.19 155 GLU B C 1
ATOM 4133 O O . GLU B 1 155 ? -8.68 39.312 2.006 1 98.19 155 GLU B O 1
ATOM 4138 N N . ILE B 1 156 ? -9.836 38.594 0.272 1 98.62 156 ILE B N 1
ATOM 4139 C CA . ILE B 1 156 ? -9.102 37.344 0.131 1 98.62 156 ILE B CA 1
ATOM 4140 C C . ILE B 1 156 ? -7.652 37.656 -0.257 1 98.62 156 ILE B C 1
ATOM 4142 O O . ILE B 1 156 ? -6.73 36.969 0.215 1 98.62 156 ILE B O 1
ATOM 4146 N N . ALA B 1 157 ? -7.461 38.656 -1.007 1 98.56 157 ALA B N 1
ATOM 4147 C CA . ALA B 1 157 ? -6.105 39.031 -1.406 1 98.56 157 ALA B CA 1
ATOM 4148 C C . ALA B 1 157 ? -5.246 39.375 -0.189 1 98.56 157 ALA B C 1
ATOM 4150 O O . ALA B 1 157 ? -4.043 39.094 -0.182 1 98.56 157 ALA B O 1
ATOM 4151 N N . GLY B 1 158 ? -5.816 40 0.798 1 98.62 158 GLY B N 1
ATOM 4152 C CA . GLY B 1 158 ? -5.094 40.312 2.023 1 98.62 158 GLY B CA 1
ATOM 4153 C C . GLY B 1 158 ? -4.652 39.062 2.775 1 98.62 158 GLY B C 1
ATOM 4154 O O . GLY B 1 158 ? -3.555 39.031 3.334 1 98.62 158 GLY B O 1
ATOM 4155 N N . ILE B 1 159 ? -5.477 38.062 2.781 1 98.69 159 ILE B N 1
ATOM 4156 C CA . ILE B 1 159 ? -5.141 36.812 3.436 1 98.69 159 ILE B CA 1
ATOM 4157 C C . ILE B 1 159 ? -4 36.125 2.684 1 98.69 159 ILE B C 1
ATOM 4159 O O . ILE B 1 159 ? -3.074 35.594 3.297 1 98.69 159 ILE B O 1
ATOM 4163 N N . VAL B 1 160 ? -4.023 36.156 1.375 1 98.88 160 VAL B N 1
ATOM 4164 C CA . VAL B 1 160 ? -2.953 35.625 0.55 1 98.88 160 VAL B CA 1
ATOM 4165 C C . VAL B 1 160 ? -1.629 36.281 0.905 1 98.88 160 VAL B C 1
ATOM 4167 O O . VAL B 1 160 ? -0.606 35.625 1.059 1 98.88 160 VAL B O 1
ATOM 4170 N N . GLU B 1 161 ? -1.699 37.531 1.064 1 98.81 161 GLU B N 1
ATOM 4171 C CA . GLU B 1 161 ? -0.501 38.281 1.42 1 98.81 161 GLU B CA 1
ATOM 4172 C C . GLU B 1 161 ? -0.003 37.906 2.812 1 98.81 161 GLU B C 1
ATOM 4174 O O . GLU B 1 161 ? 1.205 37.875 3.057 1 98.81 161 GLU B O 1
ATOM 4179 N N . ASP B 1 162 ? -0.921 37.688 3.727 1 98.75 162 ASP B N 1
ATOM 4180 C CA . ASP B 1 162 ? -0.532 37.219 5.055 1 98.75 162 ASP B CA 1
ATOM 4181 C C . ASP B 1 162 ? 0.264 35.938 4.973 1 98.75 162 ASP B C 1
ATOM 4183 O O . ASP B 1 162 ? 1.266 35.75 5.672 1 98.75 162 ASP B O 1
ATOM 4187 N N . TYR B 1 163 ? -0.174 35 4.129 1 98.88 163 TYR B N 1
ATOM 4188 C CA . TYR B 1 163 ? 0.57 33.781 3.914 1 98.88 163 TYR B CA 1
ATOM 4189 C C . TYR B 1 163 ? 1.978 34.062 3.408 1 98.88 163 TYR B C 1
ATOM 4191 O O . TYR B 1 163 ? 2.951 33.469 3.891 1 98.88 163 TYR B O 1
ATOM 4199 N N . ARG B 1 164 ? 2.078 34.906 2.434 1 98.88 164 ARG B N 1
ATOM 4200 C CA . ARG B 1 164 ? 3.377 35.25 1.854 1 98.88 164 ARG B CA 1
ATOM 4201 C C . ARG B 1 164 ? 4.32 35.812 2.91 1 98.88 164 ARG B C 1
ATOM 4203 O O . ARG B 1 164 ? 5.48 35.406 3 1 98.88 164 ARG B O 1
ATOM 4210 N N . LYS B 1 165 ? 3.838 36.75 3.699 1 98.88 165 LYS B N 1
ATOM 4211 C CA . LYS B 1 165 ? 4.652 37.375 4.73 1 98.88 165 LYS B CA 1
ATOM 4212 C C . LYS B 1 165 ? 5.113 36.375 5.773 1 98.88 165 LYS B C 1
ATOM 4214 O O . LYS B 1 165 ? 6.27 36.406 6.199 1 98.88 165 LYS B O 1
ATOM 4219 N N . SER B 1 166 ? 4.215 35.594 6.176 1 98.88 166 SER B N 1
ATOM 4220 C CA . SER B 1 166 ? 4.555 34.562 7.152 1 98.88 166 SER B CA 1
ATOM 4221 C C . SER B 1 166 ? 5.574 33.562 6.582 1 98.88 166 SER B C 1
ATOM 4223 O O . SER B 1 166 ? 6.473 33.125 7.297 1 98.88 166 SER B O 1
ATOM 4225 N N . ALA B 1 167 ? 5.434 33.188 5.32 1 98.94 167 ALA B N 1
ATOM 4226 C CA . ALA B 1 167 ? 6.387 32.312 4.656 1 98.94 167 ALA B CA 1
ATOM 4227 C C . ALA B 1 167 ? 7.789 32.906 4.668 1 98.94 167 ALA B C 1
ATOM 4229 O O . ALA B 1 167 ? 8.781 32.219 4.859 1 98.94 167 ALA B O 1
ATOM 4230 N N . ALA B 1 168 ? 7.855 34.156 4.441 1 98.94 168 ALA B N 1
ATOM 4231 C CA . ALA B 1 168 ? 9.141 34.844 4.48 1 98.94 168 ALA B CA 1
ATOM 4232 C C . ALA B 1 168 ? 9.758 34.781 5.879 1 98.94 168 ALA B C 1
ATOM 4234 O O . ALA B 1 168 ? 10.969 34.594 6.023 1 98.94 168 ALA B O 1
ATOM 4235 N N . LEU B 1 169 ? 8.914 35 6.902 1 98.94 169 LEU B N 1
ATOM 4236 C CA . LEU B 1 169 ? 9.391 34.906 8.281 1 98.94 169 LEU B CA 1
ATOM 4237 C C . LEU B 1 169 ? 9.859 33.5 8.602 1 98.94 169 LEU B C 1
ATOM 4239 O O . LEU B 1 169 ? 10.836 33.312 9.328 1 98.94 169 LEU B O 1
ATOM 4243 N N . ALA B 1 170 ? 9.18 32.5 8.086 1 98.94 170 ALA B N 1
ATOM 4244 C CA . ALA B 1 170 ? 9.578 31.109 8.289 1 98.94 170 ALA B CA 1
ATOM 4245 C C . ALA B 1 170 ? 10.969 30.844 7.703 1 98.94 170 ALA B C 1
ATOM 4247 O O . ALA B 1 170 ? 11.781 30.141 8.312 1 98.94 170 ALA B O 1
ATOM 4248 N N . LYS B 1 171 ? 11.188 31.359 6.516 1 98.88 171 LYS B N 1
ATOM 4249 C CA . LYS B 1 171 ? 12.492 31.25 5.883 1 98.88 171 LYS B CA 1
ATOM 4250 C C . LYS B 1 171 ? 13.578 31.906 6.727 1 98.88 171 LYS B C 1
ATOM 4252 O O . LYS B 1 171 ? 14.656 31.328 6.918 1 98.88 171 LYS B O 1
ATOM 4257 N N . GLU B 1 172 ? 13.273 33.062 7.242 1 98.81 172 GLU B N 1
ATOM 4258 C CA . GLU B 1 172 ? 14.211 33.781 8.094 1 98.81 172 GLU B CA 1
ATOM 4259 C C . GLU B 1 172 ? 14.492 33 9.383 1 98.81 172 GLU B C 1
ATOM 4261 O O . GLU B 1 172 ? 15.609 33.031 9.906 1 98.81 172 GLU B O 1
ATOM 4266 N N . ALA B 1 173 ? 13.453 32.375 9.93 1 98.88 173 ALA B N 1
ATOM 4267 C CA . ALA B 1 173 ? 13.594 31.594 11.156 1 98.88 173 ALA B CA 1
ATOM 4268 C C . ALA B 1 173 ? 14.461 30.359 10.938 1 98.88 173 ALA B C 1
ATOM 4270 O O . ALA B 1 173 ? 14.93 29.734 11.891 1 98.88 173 ALA B O 1
ATOM 4271 N N . GLY B 1 174 ? 14.633 29.906 9.641 1 98.88 174 GLY B N 1
ATOM 4272 C CA . GLY B 1 174 ? 15.555 28.828 9.32 1 98.88 174 GLY B CA 1
ATOM 4273 C C . GLY B 1 174 ? 14.859 27.5 9.047 1 98.88 174 GLY B C 1
ATOM 4274 O O . GLY B 1 174 ? 15.508 26.453 8.977 1 98.88 174 GLY B O 1
ATOM 4275 N N . PHE B 1 175 ? 13.562 27.516 8.906 1 98.88 175 PHE B N 1
ATOM 4276 C CA . PHE B 1 175 ? 12.859 26.281 8.578 1 98.88 175 PHE B CA 1
ATOM 4277 C C . PHE B 1 175 ? 13.383 25.672 7.285 1 98.88 175 PHE B C 1
ATOM 4279 O O . PHE B 1 175 ? 13.891 26.391 6.418 1 98.88 175 PHE B O 1
ATOM 4286 N N . ASP B 1 176 ? 13.242 24.328 7.125 1 98.81 176 ASP B N 1
ATOM 4287 C CA . ASP B 1 176 ? 13.68 23.625 5.918 1 98.81 176 ASP B CA 1
ATOM 4288 C C . ASP B 1 176 ? 12.633 23.75 4.809 1 98.81 176 ASP B C 1
ATOM 4290 O O . ASP B 1 176 ? 12.93 23.484 3.639 1 98.81 176 ASP B O 1
ATOM 4294 N N . GLY B 1 177 ? 11.461 24.078 5.152 1 98.81 177 GLY B N 1
ATOM 4295 C CA . GLY B 1 177 ? 10.328 24.25 4.258 1 98.81 177 GLY B CA 1
ATOM 4296 C C . GLY B 1 177 ? 9.047 24.609 4.984 1 98.81 177 GLY B C 1
ATOM 4297 O O . GLY B 1 177 ? 9.062 24.891 6.188 1 98.81 177 GLY B O 1
ATOM 4298 N N . ILE B 1 178 ? 7.926 24.656 4.219 1 98.94 178 ILE B N 1
ATOM 4299 C CA . ILE B 1 178 ? 6.621 24.984 4.789 1 98.94 178 ILE B CA 1
ATOM 4300 C C . ILE B 1 178 ? 5.574 24 4.266 1 98.94 178 ILE B C 1
ATOM 4302 O O . ILE B 1 178 ? 5.762 23.391 3.215 1 98.94 178 ILE B O 1
ATOM 4306 N N . GLU B 1 179 ? 4.539 23.797 5.059 1 98.94 179 GLU B N 1
ATOM 4307 C CA . GLU B 1 179 ? 3.346 23.062 4.641 1 98.94 179 GLU B CA 1
ATOM 4308 C C . GLU B 1 179 ? 2.105 23.953 4.695 1 98.94 179 GLU B C 1
ATOM 4310 O O . GLU B 1 179 ? 1.829 24.578 5.723 1 98.94 179 GLU B O 1
ATOM 4315 N N . VAL B 1 180 ? 1.39 24.016 3.609 1 98.94 180 VAL B N 1
ATOM 4316 C CA . VAL B 1 180 ? 0.11 24.719 3.576 1 98.94 180 VAL B CA 1
ATOM 4317 C C . VAL B 1 180 ? -1.009 23.781 4.004 1 98.94 180 VAL B C 1
ATOM 4319 O O . VAL B 1 180 ? -1.238 22.75 3.365 1 98.94 180 VAL B O 1
ATOM 4322 N N . HIS B 1 181 ? -1.658 24.141 5.078 1 98.5 181 HIS B N 1
ATOM 4323 C CA . HIS B 1 181 ? -2.707 23.312 5.668 1 98.5 181 HIS B CA 1
ATOM 4324 C C . HIS B 1 181 ? -4.051 23.562 4.988 1 98.5 181 HIS B C 1
ATOM 4326 O O . HIS B 1 181 ? -4.742 24.531 5.305 1 98.5 181 HIS B O 1
ATOM 4332 N N . ALA B 1 182 ? -4.453 22.688 4.105 1 98.25 182 ALA B N 1
ATOM 4333 C CA . ALA B 1 182 ? -5.75 22.734 3.436 1 98.25 182 ALA B CA 1
ATOM 4334 C C . ALA B 1 182 ? -6.586 21.5 3.785 1 98.25 182 ALA B C 1
ATOM 4336 O O . ALA B 1 182 ? -7.164 20.859 2.902 1 98.25 182 ALA B O 1
ATOM 4337 N N . SER B 1 183 ? -6.641 21.172 5.043 1 94.69 183 SER B N 1
ATOM 4338 C CA . SER B 1 183 ? -7.305 19.969 5.531 1 94.69 183 SER B CA 1
ATOM 4339 C C . SER B 1 183 ? -8.148 20.266 6.77 1 94.69 183 SER B C 1
ATOM 4341 O O . SER B 1 183 ? -8.039 21.344 7.355 1 94.69 183 SER B O 1
ATOM 4343 N N . GLY B 1 184 ? -8.992 19.312 7.047 1 89.75 184 GLY B N 1
ATOM 4344 C CA . GLY B 1 184 ? -9.766 19.406 8.273 1 89.75 184 GLY B CA 1
ATOM 4345 C C . GLY B 1 184 ? -10.648 20.641 8.328 1 89.75 184 GLY B C 1
ATOM 4346 O O . GLY B 1 184 ? -11.453 20.875 7.422 1 89.75 184 GLY B O 1
ATOM 4347 N N . ILE B 1 185 ? -10.305 21.484 9.289 1 85.94 185 ILE B N 1
ATOM 4348 C CA . ILE B 1 185 ? -11.188 22.609 9.602 1 85.94 185 ILE B CA 1
ATOM 4349 C C . ILE B 1 185 ? -10.539 23.906 9.156 1 85.94 185 ILE B C 1
ATOM 4351 O O . ILE B 1 185 ? -11.016 25 9.5 1 85.94 185 ILE B O 1
ATOM 4355 N N . ALA B 1 186 ? -9.492 23.844 8.438 1 94.31 186 ALA B N 1
ATOM 4356 C CA . ALA B 1 186 ? -8.773 25.031 7.98 1 94.31 186 ALA B CA 1
ATOM 4357 C C . ALA B 1 186 ? -9.586 25.797 6.941 1 94.31 186 ALA B C 1
ATOM 4359 O O . ALA B 1 186 ? -10.328 25.188 6.156 1 94.31 186 ALA B O 1
ATOM 4360 N N . LEU B 1 187 ? -9.367 27.078 6.918 1 98.25 187 LEU B N 1
ATOM 4361 C CA . LEU B 1 187 ? -10.109 27.969 6.027 1 98.25 187 LEU B CA 1
ATOM 4362 C C . LEU B 1 187 ? -9.953 27.531 4.574 1 98.25 187 LEU B C 1
ATOM 4364 O O . LEU B 1 187 ? -10.93 27.516 3.816 1 98.25 187 LEU B O 1
ATOM 4368 N N . LEU B 1 188 ? -8.742 27.203 4.145 1 98.75 188 LEU B N 1
ATOM 4369 C CA . LEU B 1 188 ? -8.5 26.781 2.768 1 98.75 188 LEU B CA 1
ATOM 4370 C C . LEU B 1 188 ? -9.359 25.578 2.408 1 98.75 188 LEU B C 1
ATOM 4372 O O . LEU B 1 188 ? -9.883 25.484 1.297 1 98.75 188 LEU B O 1
ATOM 4376 N N . ASN B 1 189 ? -9.516 24.672 3.318 1 98.06 189 ASN B N 1
ATOM 4377 C CA . ASN B 1 189 ? -10.375 23.516 3.086 1 98.06 189 ASN B CA 1
ATOM 4378 C C . ASN B 1 189 ? -11.852 23.906 3.041 1 98.06 189 ASN B C 1
ATOM 4380 O O . ASN B 1 189 ? -12.641 23.297 2.312 1 98.06 189 ASN B O 1
ATOM 4384 N N . GLU B 1 190 ? -12.227 24.906 3.852 1 97.94 190 GLU B N 1
ATOM 4385 C CA . GLU B 1 190 ? -13.594 25.422 3.824 1 97.94 190 GLU B CA 1
ATOM 4386 C C . GLU B 1 190 ? -13.953 25.969 2.447 1 97.94 190 GLU B C 1
ATOM 4388 O O . GLU B 1 190 ? -15.102 25.891 2.02 1 97.94 190 GLU B O 1
ATOM 4393 N N . PHE B 1 191 ? -12.984 26.531 1.805 1 98.81 191 PHE B N 1
ATOM 4394 C CA . PHE B 1 191 ? -13.211 27.047 0.457 1 98.81 191 PHE B CA 1
ATOM 4395 C C . PHE B 1 191 ? -13.32 25.891 -0.542 1 98.81 191 PHE B C 1
ATOM 4397 O O . PHE B 1 191 ? -14.062 25.984 -1.524 1 98.81 191 PHE B O 1
ATOM 4404 N N . LEU B 1 192 ? -12.609 24.828 -0.369 1 98.69 192 LEU B N 1
ATOM 4405 C CA . LEU B 1 192 ? -12.57 23.719 -1.311 1 98.69 192 LEU B CA 1
ATOM 4406 C C . LEU B 1 192 ? -13.883 22.953 -1.309 1 98.69 192 LEU B C 1
ATOM 4408 O O . LEU B 1 192 ? -14.32 22.453 -2.348 1 98.69 192 LEU B O 1
ATOM 4412 N N . GLN B 1 193 ? -14.555 22.859 -0.175 1 98.12 193 GLN B N 1
ATOM 4413 C CA . GLN B 1 193 ? -15.68 21.938 -0.067 1 98.12 193 GLN B CA 1
ATOM 4414 C C . GLN B 1 193 ? -17 22.672 -0.232 1 98.12 193 GLN B C 1
ATOM 4416 O O . GLN B 1 193 ? -17.188 23.781 0.291 1 98.12 193 GLN B O 1
ATOM 4421 N N . SER B 1 194 ? -17.953 22 -0.852 1 97.94 194 SER B N 1
ATOM 4422 C CA . SER B 1 194 ? -19.234 22.609 -1.155 1 97.94 194 SER B CA 1
ATOM 4423 C C . SER B 1 194 ? -20.109 22.719 0.093 1 97.94 194 SER B C 1
ATOM 4425 O O . SER B 1 194 ? -21.047 23.516 0.14 1 97.94 194 SER B O 1
ATOM 4427 N N . VAL B 1 195 ? -19.859 22.016 1.123 1 96.5 195 VAL B N 1
ATOM 4428 C CA . VAL B 1 195 ? -20.656 22.031 2.34 1 96.5 195 VAL B CA 1
ATOM 4429 C C . VAL B 1 195 ? -20.469 23.359 3.066 1 96.5 195 VAL B C 1
ATOM 4431 O O . VAL B 1 195 ? -21.406 23.859 3.709 1 96.5 195 VAL B O 1
ATOM 4434 N N . THR B 1 196 ? -19.312 24.047 2.834 1 97.19 196 THR B N 1
ATOM 4435 C CA . THR B 1 196 ? -19.016 25.281 3.553 1 97.19 196 THR B CA 1
ATOM 4436 C C . THR B 1 196 ? -18.891 26.453 2.586 1 97.19 196 THR B C 1
ATOM 4438 O O . THR B 1 196 ? -18.922 27.625 2.998 1 97.19 196 THR B O 1
ATOM 4441 N N . ASN B 1 197 ? -18.656 26.219 1.366 1 98.56 197 ASN B N 1
ATOM 4442 C CA . ASN B 1 197 ? -18.516 27.266 0.357 1 98.56 197 ASN B CA 1
ATOM 4443 C C . ASN B 1 197 ? -19.75 27.328 -0.548 1 98.56 197 ASN B C 1
ATOM 4445 O O . ASN B 1 197 ? -19.875 26.547 -1.482 1 98.56 197 ASN B O 1
ATOM 4449 N N . LYS B 1 198 ? -20.531 28.375 -0.308 1 98.38 198 LYS B N 1
ATOM 4450 C CA . LYS B 1 198 ? -21.75 28.609 -1.076 1 98.38 198 LYS B CA 1
ATOM 4451 C C . LYS B 1 198 ? -21.672 29.891 -1.893 1 98.38 198 LYS B C 1
ATOM 4453 O O . LYS B 1 198 ? -22.688 30.469 -2.27 1 98.38 198 LYS B O 1
ATOM 4458 N N . ARG B 1 199 ? -20.484 30.266 -2.131 1 98.56 199 ARG B N 1
ATOM 4459 C CA . ARG B 1 199 ? -20.25 31.531 -2.838 1 98.56 199 ARG B CA 1
ATOM 4460 C C . ARG B 1 199 ? -20.641 31.406 -4.309 1 98.56 199 ARG B C 1
ATOM 4462 O O . ARG B 1 199 ? -20.688 30.312 -4.855 1 98.56 199 ARG B O 1
ATOM 4469 N N . ASN B 1 200 ? -20.844 32.531 -4.879 1 97.69 200 ASN B N 1
ATOM 4470 C CA . ASN B 1 200 ? -21.172 32.594 -6.297 1 97.69 200 ASN B CA 1
ATOM 4471 C C . ASN B 1 200 ? -20.203 33.5 -7.059 1 97.69 200 ASN B C 1
ATOM 4473 O O . ASN B 1 200 ? -20.453 33.844 -8.219 1 97.69 200 ASN B O 1
ATOM 4477 N N . ASP B 1 201 ? -19.141 33.906 -6.461 1 98.38 201 ASP B N 1
ATOM 4478 C CA . ASP B 1 201 ? -18.125 34.719 -7.109 1 98.38 201 ASP B CA 1
ATOM 4479 C C . ASP B 1 201 ? -16.969 33.875 -7.621 1 98.38 201 ASP B C 1
ATOM 4481 O O . ASP B 1 201 ? -17.156 32.688 -7.867 1 98.38 201 ASP B O 1
ATOM 4485 N N . LYS B 1 202 ? -15.805 34.469 -7.82 1 98.69 202 LYS B N 1
ATOM 4486 C CA . LYS B 1 202 ? -14.688 33.781 -8.438 1 98.69 202 LYS B CA 1
ATOM 4487 C C . LYS B 1 202 ? -14.062 32.781 -7.465 1 98.69 202 LYS B C 1
ATOM 4489 O O . LYS B 1 202 ? -13.148 32.031 -7.828 1 98.69 202 LYS B O 1
ATOM 4494 N N . TYR B 1 203 ? -14.594 32.688 -6.266 1 98.81 203 TYR B N 1
ATOM 4495 C CA . TYR B 1 203 ? -14.039 31.75 -5.277 1 98.81 203 TYR B CA 1
ATOM 4496 C C . TYR B 1 203 ? -15.055 30.672 -4.91 1 98.81 203 TYR B C 1
ATOM 4498 O O . TYR B 1 203 ? -14.867 29.953 -3.932 1 98.81 203 TYR B O 1
ATOM 4506 N N . GLY B 1 204 ? -16.188 30.516 -5.664 1 98.44 204 GLY B N 1
ATOM 4507 C CA . GLY B 1 204 ? -17.188 29.5 -5.375 1 98.44 204 GLY B CA 1
ATOM 4508 C C . GLY B 1 204 ? -17.812 28.891 -6.625 1 98.44 204 GLY B C 1
ATOM 4509 O O . GLY B 1 204 ? -17.594 29.391 -7.73 1 98.44 204 GLY B O 1
ATOM 4510 N N . GLY B 1 205 ? -18.562 27.812 -6.457 1 97.69 205 GLY B N 1
ATOM 4511 C CA . GLY B 1 205 ? -19.25 27.156 -7.562 1 97.69 205 GLY B CA 1
ATOM 4512 C C . GLY B 1 205 ? -18.422 26.078 -8.227 1 97.69 205 GLY B C 1
ATOM 4513 O O . GLY B 1 205 ? -18.375 24.938 -7.738 1 97.69 205 GLY B O 1
ATOM 4514 N N . SER B 1 206 ? -17.625 26.438 -9.242 1 98.38 206 SER B N 1
ATOM 4515 C CA . SER B 1 206 ? -16.844 25.469 -10 1 98.38 206 SER B CA 1
ATOM 4516 C C . SER B 1 206 ? -15.648 24.984 -9.195 1 98.38 206 SER B C 1
ATOM 4518 O O . SER B 1 206 ? -15.234 25.625 -8.227 1 98.38 206 SER B O 1
ATOM 4520 N N . PHE B 1 207 ? -15.094 23.859 -9.602 1 98.69 207 PHE B N 1
ATOM 4521 C CA . PHE B 1 207 ? -13.891 23.344 -8.961 1 98.69 207 PHE B CA 1
ATOM 4522 C C . PHE B 1 207 ? -12.75 24.359 -9.047 1 98.69 207 PHE B C 1
ATOM 4524 O O . PHE B 1 207 ? -12.047 24.594 -8.062 1 98.69 207 PHE B O 1
ATOM 4531 N N . GLU B 1 208 ? -12.617 24.922 -10.195 1 98.75 208 GLU B N 1
ATOM 4532 C CA . GLU B 1 208 ? -11.578 25.922 -10.406 1 98.75 208 GLU B CA 1
ATOM 4533 C C . GLU B 1 208 ? -11.742 27.094 -9.453 1 98.75 208 GLU B C 1
ATOM 4535 O O . GLU B 1 208 ? -10.766 27.547 -8.852 1 98.75 208 GLU B O 1
ATOM 4540 N N . ASN B 1 209 ? -12.961 27.578 -9.281 1 98.88 209 ASN B N 1
ATOM 4541 C CA . ASN B 1 209 ? -13.227 28.734 -8.422 1 98.88 209 ASN B CA 1
ATOM 4542 C C . ASN B 1 209 ? -13.008 28.391 -6.953 1 98.88 209 ASN B C 1
ATOM 4544 O O . ASN B 1 209 ? -12.383 29.172 -6.223 1 98.88 209 ASN B O 1
ATOM 4548 N N . ARG B 1 210 ? -13.445 27.297 -6.547 1 98.88 210 ARG B N 1
ATOM 4549 C CA . ARG B 1 210 ? -13.312 26.906 -5.148 1 98.88 210 ARG B CA 1
ATOM 4550 C C . ARG B 1 210 ? -11.852 26.656 -4.785 1 98.88 210 ARG B C 1
ATOM 4552 O O . ARG B 1 210 ? -11.445 26.875 -3.645 1 98.88 210 ARG B O 1
ATOM 4559 N N . ALA B 1 211 ? -11.07 26.219 -5.812 1 98.88 211 ALA B N 1
ATOM 4560 C CA . ALA B 1 211 ? -9.664 25.906 -5.57 1 98.88 211 ALA B CA 1
ATOM 4561 C C . ALA B 1 211 ? -8.805 27.172 -5.684 1 98.88 211 ALA B C 1
ATOM 4563 O O . ALA B 1 211 ? -7.641 27.172 -5.273 1 98.88 211 ALA B O 1
ATOM 4564 N N . ARG B 1 212 ? -9.297 28.203 -6.199 1 98.94 212 ARG B N 1
ATOM 4565 C CA . ARG B 1 212 ? -8.539 29.391 -6.578 1 98.94 212 ARG B CA 1
ATOM 4566 C C . ARG B 1 212 ? -7.781 29.969 -5.387 1 98.94 212 ARG B C 1
ATOM 4568 O O . ARG B 1 212 ? -6.609 30.328 -5.504 1 98.94 212 ARG B O 1
ATOM 4575 N N . PHE B 1 213 ? -8.461 30.078 -4.246 1 98.88 213 PHE B N 1
ATOM 4576 C CA . PHE B 1 213 ? -7.848 30.641 -3.053 1 98.88 213 PHE B CA 1
ATOM 4577 C C . PHE B 1 213 ? -6.594 29.875 -2.668 1 98.88 213 PHE B C 1
ATOM 4579 O O . PHE B 1 213 ? -5.543 30.469 -2.414 1 98.88 213 PHE B O 1
ATOM 4586 N N . LEU B 1 214 ? -6.648 28.531 -2.65 1 98.94 214 LEU B N 1
ATOM 4587 C CA . LEU B 1 214 ? -5.492 27.688 -2.352 1 98.94 214 LEU B CA 1
ATOM 4588 C C . LEU B 1 214 ? -4.352 27.969 -3.324 1 98.94 214 LEU B C 1
ATOM 4590 O O . LEU B 1 214 ? -3.209 28.156 -2.906 1 98.94 214 LEU B O 1
ATOM 4594 N N . PHE B 1 215 ? -4.633 28.047 -4.559 1 98.94 215 PHE B N 1
ATOM 4595 C CA . PHE B 1 215 ? -3.588 28.172 -5.566 1 98.94 215 PHE B CA 1
ATOM 4596 C C . PHE B 1 215 ? -3.023 29.594 -5.586 1 98.94 215 PHE B C 1
ATOM 4598 O O . PHE B 1 215 ? -1.843 29.797 -5.879 1 98.94 215 PHE B O 1
ATOM 4605 N N . GLU B 1 216 ? -3.883 30.594 -5.223 1 98.94 216 GLU B N 1
ATOM 4606 C CA . GLU B 1 216 ? -3.348 31.938 -5.031 1 98.94 216 GLU B CA 1
ATOM 4607 C C . GLU B 1 216 ? -2.371 31.984 -3.859 1 98.94 216 GLU B C 1
ATOM 4609 O O . GLU B 1 216 ? -1.332 32.656 -3.936 1 98.94 216 GLU B O 1
ATOM 4614 N N . VAL B 1 217 ? -2.672 31.297 -2.795 1 98.94 217 VAL B N 1
ATOM 4615 C CA . VAL B 1 217 ? -1.766 31.188 -1.656 1 98.94 217 VAL B CA 1
ATOM 4616 C C . VAL B 1 217 ? -0.463 30.531 -2.092 1 98.94 217 VAL B C 1
ATOM 4618 O O . VAL B 1 217 ? 0.626 31.016 -1.779 1 98.94 217 VAL B O 1
ATOM 4621 N N . LEU B 1 218 ? -0.559 29.453 -2.846 1 98.94 218 LEU B N 1
ATOM 4622 C CA . LEU B 1 218 ? 0.622 28.719 -3.287 1 98.94 218 LEU B CA 1
ATOM 4623 C C . LEU B 1 218 ? 1.476 29.578 -4.219 1 98.94 218 LEU B C 1
ATOM 4625 O O . LEU B 1 218 ? 2.705 29.547 -4.137 1 98.94 218 LEU B O 1
ATOM 4629 N N . GLU B 1 219 ? 0.829 30.25 -5.086 1 98.81 219 GLU B N 1
ATOM 4630 C CA . GLU B 1 219 ? 1.565 31.172 -5.949 1 98.81 219 GLU B CA 1
ATOM 4631 C C . GLU B 1 219 ? 2.326 32.219 -5.129 1 98.81 219 GLU B C 1
ATOM 4633 O O . GLU B 1 219 ? 3.488 32.5 -5.414 1 98.81 219 GLU B O 1
ATOM 4638 N N . ALA B 1 220 ? 1.718 32.75 -4.121 1 98.88 220 ALA B N 1
ATOM 4639 C CA . ALA B 1 220 ? 2.326 33.781 -3.279 1 98.88 220 ALA B CA 1
ATOM 4640 C C . ALA B 1 220 ? 3.516 33.219 -2.504 1 98.88 220 ALA B C 1
ATOM 4642 O O . ALA B 1 220 ? 4.59 33.844 -2.48 1 98.88 220 ALA B O 1
ATOM 4643 N N . VAL B 1 221 ? 3.35 32.094 -1.898 1 98.88 221 VAL B N 1
ATOM 4644 C CA . VAL B 1 221 ? 4.422 31.562 -1.061 1 98.88 221 VAL B CA 1
ATOM 4645 C C . VAL B 1 221 ? 5.566 31.062 -1.938 1 98.88 221 VAL B C 1
ATOM 4647 O O . VAL B 1 221 ? 6.719 31.031 -1.5 1 98.88 221 VAL B O 1
ATOM 4650 N N . GLN B 1 222 ? 5.293 30.719 -3.199 1 98.69 222 GLN B N 1
ATOM 4651 C CA . GLN B 1 222 ? 6.328 30.281 -4.133 1 98.69 222 GLN B CA 1
ATOM 4652 C C . GLN B 1 222 ? 7.242 31.438 -4.516 1 98.69 222 GLN B C 1
ATOM 4654 O O . GLN B 1 222 ? 8.32 31.234 -5.074 1 98.69 222 GLN B O 1
ATOM 4659 N N . THR B 1 223 ? 6.816 32.656 -4.293 1 98.75 223 THR B N 1
ATOM 4660 C CA . THR B 1 223 ? 7.707 33.781 -4.512 1 98.75 223 THR B CA 1
ATOM 4661 C C . THR B 1 223 ? 8.789 33.844 -3.441 1 98.75 223 THR B C 1
ATOM 4663 O O . THR B 1 223 ? 9.812 34.531 -3.613 1 98.75 223 THR B O 1
ATOM 4666 N N . VAL B 1 224 ? 8.602 33.156 -2.354 1 98.75 224 VAL B N 1
ATOM 4667 C CA . VAL B 1 224 ? 9.523 33.188 -1.222 1 98.75 224 VAL B CA 1
ATOM 4668 C C . VAL B 1 224 ? 10.305 31.875 -1.176 1 98.75 224 VAL B C 1
ATOM 4670 O O . VAL B 1 224 ? 11.516 31.875 -0.953 1 98.75 224 VAL B O 1
ATOM 4673 N N . TRP B 1 225 ? 9.602 30.766 -1.387 1 98.62 225 TRP B N 1
ATOM 4674 C CA . TRP B 1 225 ? 10.164 29.422 -1.301 1 98.62 225 TRP B CA 1
ATOM 4675 C C . TRP B 1 225 ? 10.156 28.734 -2.664 1 98.62 225 TRP B C 1
ATOM 4677 O O . TRP B 1 225 ? 9.18 28.844 -3.418 1 98.62 225 TRP B O 1
ATOM 4687 N N . PRO B 1 226 ? 11.305 28 -3.006 1 98.31 226 PRO B N 1
ATOM 4688 C CA . PRO B 1 226 ? 11.164 27.125 -4.176 1 98.31 226 PRO B CA 1
ATOM 4689 C C . PRO B 1 226 ? 10.094 26.047 -3.984 1 98.31 226 PRO B C 1
ATOM 4691 O O . PRO B 1 226 ? 9.844 25.625 -2.857 1 98.31 226 PRO B O 1
ATOM 4694 N N . ALA B 1 227 ? 9.43 25.594 -5.016 1 98.25 227 ALA B N 1
ATOM 4695 C CA . ALA B 1 227 ? 8.289 24.688 -4.988 1 98.25 227 ALA B CA 1
ATOM 4696 C C . ALA B 1 227 ? 8.633 23.391 -4.234 1 98.25 227 ALA B C 1
ATOM 4698 O O . ALA B 1 227 ? 7.793 22.859 -3.51 1 98.25 227 ALA B O 1
ATOM 4699 N N . ASP B 1 228 ? 9.852 22.938 -4.371 1 97.81 228 ASP B N 1
ATOM 4700 C CA . ASP B 1 228 ? 10.242 21.656 -3.801 1 97.81 228 ASP B CA 1
ATOM 4701 C C . ASP B 1 228 ? 10.531 21.781 -2.307 1 97.81 228 ASP B C 1
ATOM 4703 O O . ASP B 1 228 ? 11.086 20.859 -1.696 1 97.81 228 ASP B O 1
ATOM 4707 N N . ARG B 1 229 ? 10.18 22.922 -1.653 1 98.69 229 ARG B N 1
ATOM 4708 C CA . ARG B 1 229 ? 10.227 23.125 -0.208 1 98.69 229 ARG B CA 1
ATOM 4709 C C . ARG B 1 229 ? 8.844 23.438 0.346 1 98.69 229 ARG B C 1
ATOM 4711 O O . ARG B 1 229 ? 8.711 23.891 1.489 1 98.69 229 ARG B O 1
ATOM 4718 N N . ILE B 1 230 ? 7.82 23.266 -0.458 1 98.88 230 ILE B N 1
ATOM 4719 C CA . ILE B 1 230 ? 6.434 23.516 -0.081 1 98.88 230 ILE B CA 1
ATOM 4720 C C . ILE B 1 230 ? 5.641 22.219 -0.123 1 98.88 230 ILE B C 1
ATOM 4722 O O . ILE B 1 230 ? 5.613 21.531 -1.148 1 98.88 230 ILE B O 1
ATOM 4726 N N . GLY B 1 231 ? 5.113 21.828 1.009 1 98.75 231 GLY B N 1
ATOM 4727 C CA . GLY B 1 231 ? 4.133 20.75 1.062 1 98.75 231 GLY B CA 1
ATOM 4728 C C . GLY B 1 231 ? 2.707 21.25 1.207 1 98.75 231 GLY B C 1
ATOM 4729 O O . GLY B 1 231 ? 2.48 22.406 1.59 1 98.75 231 GLY B O 1
ATOM 4730 N N . VAL B 1 232 ? 1.738 20.422 0.862 1 98.88 232 VAL B N 1
ATOM 4731 C CA . VAL B 1 232 ? 0.319 20.703 1.049 1 98.88 232 VAL B CA 1
ATOM 4732 C C . VAL B 1 232 ? -0.362 19.516 1.711 1 98.88 232 VAL B C 1
ATOM 4734 O O . VAL B 1 232 ? -0.056 18.359 1.394 1 98.88 232 VAL B O 1
ATOM 4737 N N . ARG B 1 233 ? -1.202 19.75 2.604 1 98.38 233 ARG B N 1
ATOM 4738 C CA . ARG B 1 233 ? -1.988 18.719 3.268 1 98.38 233 ARG B CA 1
ATOM 4739 C C . ARG B 1 233 ? -3.469 18.844 2.93 1 98.38 233 ARG B C 1
ATOM 4741 O O . ARG B 1 233 ? -4.035 19.938 3.023 1 98.38 233 ARG B O 1
ATOM 4748 N N . VAL B 1 234 ? -4.109 17.75 2.543 1 97.44 234 VAL B N 1
ATOM 4749 C CA . VAL B 1 234 ? -5.531 17.75 2.221 1 97.44 234 VAL B CA 1
ATOM 4750 C C . VAL B 1 234 ? -6.234 16.625 2.973 1 97.44 234 VAL B C 1
ATOM 4752 O O . VAL B 1 234 ? -5.582 15.695 3.465 1 97.44 234 VAL B O 1
ATOM 4755 N N . SER B 1 235 ? -7.57 16.703 3.09 1 94.69 235 SER B N 1
ATOM 4756 C CA . SER B 1 235 ? -8.359 15.695 3.787 1 94.69 235 SER B CA 1
ATOM 4757 C C . SER B 1 235 ? -9.688 15.453 3.084 1 94.69 235 SER B C 1
ATOM 4759 O O . SER B 1 235 ? -10.75 15.789 3.613 1 94.69 235 SER B O 1
ATOM 4761 N N . PRO B 1 236 ? -9.688 14.773 1.989 1 94.94 236 PRO B N 1
ATOM 4762 C CA . PRO B 1 236 ? -10.906 14.57 1.206 1 94.94 236 PRO B CA 1
ATOM 4763 C C . PRO B 1 236 ? -11.945 13.734 1.944 1 94.94 236 PRO B C 1
ATOM 4765 O O . PRO B 1 236 ? -13.148 13.844 1.666 1 94.94 236 PRO B O 1
ATOM 4768 N N . ASN B 1 237 ? -11.508 12.906 2.902 1 92.94 237 ASN B N 1
ATOM 4769 C CA . ASN B 1 237 ? -12.383 11.867 3.445 1 92.94 237 ASN B CA 1
ATOM 4770 C C . ASN B 1 237 ? -12.945 12.266 4.805 1 92.94 237 ASN B C 1
ATOM 4772 O O . ASN B 1 237 ? -13.875 11.625 5.305 1 92.94 237 ASN B O 1
ATOM 4776 N N . HIS B 1 238 ? -12.531 13.273 5.441 1 88.69 238 HIS B N 1
ATOM 4777 C CA . HIS B 1 238 ? -12.758 13.531 6.859 1 88.69 238 HIS B CA 1
ATOM 4778 C C . HIS B 1 238 ? -14.062 14.289 7.074 1 88.69 238 HIS B C 1
ATOM 4780 O O . HIS B 1 238 ? -14.414 15.172 6.289 1 88.69 238 HIS B O 1
ATOM 4786 N N . SER B 1 239 ? -14.688 13.914 8.219 1 87.81 239 SER B N 1
ATOM 4787 C CA . SER B 1 239 ? -15.977 14.516 8.547 1 87.81 239 SER B CA 1
ATOM 4788 C C . SER B 1 239 ? -15.836 15.531 9.672 1 87.81 239 SER B C 1
ATOM 4790 O O . SER B 1 239 ? -16.828 16.141 10.102 1 87.81 239 SER B O 1
ATOM 4792 N N . TYR B 1 240 ? -14.719 15.781 10.141 1 83.38 240 TYR B N 1
ATOM 4793 C CA . TYR B 1 240 ? -14.523 16.625 11.312 1 83.38 240 TYR B CA 1
ATOM 4794 C C . TYR B 1 240 ? -15.195 17.984 11.133 1 83.38 240 TYR B C 1
ATOM 4796 O O . TYR B 1 240 ? -15.117 18.578 10.055 1 83.38 240 TYR B O 1
ATOM 4804 N N . SER B 1 241 ? -15.953 18.453 12.156 1 84.19 241 SER B N 1
ATOM 4805 C CA . SER B 1 241 ? -16.625 19.75 12.195 1 84.19 241 SER B CA 1
ATOM 4806 C C . SER B 1 241 ? -17.609 19.891 11.031 1 84.19 241 SER B C 1
ATOM 4808 O O . SER B 1 241 ? -17.625 20.922 10.352 1 84.19 241 SER B O 1
ATOM 4810 N N . ASP B 1 242 ? -18.25 18.828 10.719 1 87.75 242 ASP B N 1
ATOM 4811 C CA . ASP B 1 242 ? -19.344 18.781 9.758 1 87.75 242 ASP B CA 1
ATOM 4812 C C . ASP B 1 242 ? -18.828 18.953 8.328 1 87.75 242 ASP B C 1
ATOM 4814 O O . ASP B 1 242 ? -19.562 19.438 7.457 1 87.75 242 ASP B O 1
ATOM 4818 N N . MET B 1 243 ? -17.609 18.688 8.133 1 91.62 243 MET B N 1
ATOM 4819 C CA . MET B 1 243 ? -17.047 18.719 6.781 1 91.62 243 MET B CA 1
ATOM 4820 C C . MET B 1 243 ? -17.438 17.469 6.008 1 91.62 243 MET B C 1
ATOM 4822 O O . MET B 1 243 ? -17.969 16.516 6.586 1 91.62 243 MET B O 1
ATOM 4826 N N . GLY B 1 244 ? -17.172 17.484 4.742 1 93.44 244 GLY B N 1
ATOM 4827 C CA . GLY B 1 244 ? -17.547 16.391 3.854 1 93.44 244 GLY B CA 1
ATOM 4828 C C . GLY B 1 244 ? -18.625 16.797 2.855 1 93.44 244 GLY B C 1
ATOM 4829 O O . GLY B 1 244 ? -19.672 17.312 3.236 1 93.44 244 GLY B O 1
ATOM 4830 N N . SER B 1 245 ? -18.297 16.625 1.639 1 96.25 245 SER B N 1
ATOM 4831 C CA . SER B 1 245 ? -19.219 16.984 0.569 1 96.25 245 SER B CA 1
ATOM 4832 C C . SER B 1 245 ? -19.406 15.82 -0.404 1 96.25 245 SER B C 1
ATOM 4834 O O . SER B 1 245 ? -18.531 14.969 -0.545 1 96.25 245 SER B O 1
ATOM 4836 N N . GLU B 1 246 ? -20.562 15.797 -1.082 1 96.94 246 GLU B N 1
ATOM 4837 C CA . GLU B 1 246 ? -20.891 14.742 -2.037 1 96.94 246 GLU B CA 1
ATOM 4838 C C . GLU B 1 246 ? -19.922 14.75 -3.221 1 96.94 246 GLU B C 1
ATOM 4840 O O . GLU B 1 246 ? -19.734 13.727 -3.877 1 96.94 246 GLU B O 1
ATOM 4845 N N . ASP B 1 247 ? -19.266 15.875 -3.469 1 98.12 247 ASP B N 1
ATOM 4846 C CA . ASP B 1 247 ? -18.406 15.977 -4.645 1 98.12 247 ASP B CA 1
ATOM 4847 C C . ASP B 1 247 ? -16.922 15.977 -4.246 1 98.12 247 ASP B C 1
ATOM 4849 O O . ASP B 1 247 ? -16.062 16.375 -5.031 1 98.12 247 ASP B O 1
ATOM 4853 N N . ASN B 1 248 ? -16.609 15.586 -3.021 1 97.25 248 ASN B N 1
ATOM 4854 C CA . ASN B 1 248 ? -15.242 15.625 -2.525 1 97.25 248 ASN B CA 1
ATOM 4855 C C . ASN B 1 248 ? -14.305 14.773 -3.377 1 97.25 248 ASN B C 1
ATOM 4857 O O . ASN B 1 248 ? -13.172 15.164 -3.643 1 97.25 248 ASN B O 1
ATOM 4861 N N . ASP B 1 249 ? -14.781 13.578 -3.723 1 96.25 249 ASP B N 1
ATOM 4862 C CA . ASP B 1 249 ? -13.906 12.695 -4.488 1 96.25 249 ASP B CA 1
ATOM 4863 C C . ASP B 1 249 ? -13.5 13.344 -5.812 1 96.25 249 ASP B C 1
ATOM 4865 O O . ASP B 1 249 ? -12.328 13.297 -6.199 1 96.25 249 ASP B O 1
ATOM 4869 N N . GLU B 1 250 ? -14.414 14.016 -6.516 1 98.31 250 GLU B N 1
ATOM 4870 C CA . GLU B 1 250 ? -14.102 14.703 -7.766 1 98.31 250 GLU B CA 1
ATOM 4871 C C . GLU B 1 250 ? -13.297 15.977 -7.508 1 98.31 250 GLU B C 1
ATOM 4873 O O . GLU B 1 250 ? -12.305 16.234 -8.195 1 98.31 250 GLU B O 1
ATOM 4878 N N . MET B 1 251 ? -13.68 16.734 -6.508 1 98.56 251 MET B N 1
ATOM 4879 C CA . MET B 1 251 ? -13.047 18.016 -6.172 1 98.56 251 MET B CA 1
ATOM 4880 C C . MET B 1 251 ? -11.586 17.797 -5.785 1 98.56 251 MET B C 1
ATOM 4882 O O . MET B 1 251 ? -10.703 18.484 -6.305 1 98.56 251 MET B O 1
ATOM 4886 N N . PHE B 1 252 ? -11.359 16.875 -4.965 1 98.44 252 PHE B N 1
ATOM 4887 C CA . PHE B 1 252 ? -10 16.688 -4.473 1 98.44 252 PHE B CA 1
ATOM 4888 C C . PHE B 1 252 ? -9.141 15.992 -5.512 1 98.44 252 PHE B C 1
ATOM 4890 O O . PHE B 1 252 ? -7.926 16.203 -5.562 1 98.44 252 PHE B O 1
ATOM 4897 N N . THR B 1 253 ? -9.75 15.125 -6.32 1 98.5 253 THR B N 1
ATOM 4898 C CA . THR B 1 253 ? -8.992 14.625 -7.461 1 98.5 253 THR B CA 1
ATOM 4899 C C . THR B 1 253 ? -8.508 15.773 -8.344 1 98.5 253 THR B C 1
ATOM 4901 O O . THR B 1 253 ? -7.332 15.836 -8.695 1 98.5 253 THR B O 1
ATOM 4904 N N . TYR B 1 254 ? -9.414 16.703 -8.656 1 98.81 254 TYR B N 1
ATOM 4905 C CA . TYR B 1 254 ? -9.062 17.891 -9.43 1 98.81 254 TYR B CA 1
ATOM 4906 C C . TYR B 1 254 ? -7.941 18.672 -8.758 1 98.81 254 TYR B C 1
ATOM 4908 O O . TYR B 1 254 ? -6.953 19.031 -9.406 1 98.81 254 TYR B O 1
ATOM 4916 N N . VAL B 1 255 ? -8.047 18.906 -7.48 1 98.88 255 VAL B N 1
ATOM 4917 C CA . VAL B 1 255 ? -7.086 19.703 -6.723 1 98.88 255 VAL B CA 1
ATOM 4918 C C . VAL B 1 255 ? -5.723 19.016 -6.746 1 98.88 255 VAL B C 1
ATOM 4920 O O . VAL B 1 255 ? -4.699 19.656 -7 1 98.88 255 VAL B O 1
ATOM 4923 N N . MET B 1 256 ? -5.719 17.734 -6.531 1 98.81 256 MET B N 1
ATOM 4924 C CA . MET B 1 256 ? -4.453 17 -6.469 1 98.81 256 MET B CA 1
ATOM 4925 C C . MET B 1 256 ? -3.773 16.984 -7.836 1 98.81 256 MET B C 1
ATOM 4927 O O . MET B 1 256 ? -2.549 17.062 -7.926 1 98.81 256 MET B O 1
ATOM 4931 N N . GLU B 1 257 ? -4.555 16.859 -8.898 1 98.81 257 GLU B N 1
ATOM 4932 C CA . GLU B 1 257 ? -4 16.922 -10.25 1 98.81 257 GLU B CA 1
ATOM 4933 C C . GLU B 1 257 ? -3.357 18.281 -10.516 1 98.81 257 GLU B C 1
ATOM 4935 O O . GLU B 1 257 ? -2.246 18.359 -11.039 1 98.81 257 GLU B O 1
ATOM 4940 N N . GLU B 1 258 ? -4.082 19.312 -10.148 1 98.88 258 GLU B N 1
ATOM 4941 C CA . GLU B 1 258 ? -3.559 20.672 -10.344 1 98.88 258 GLU B CA 1
ATOM 4942 C C . GLU B 1 258 ? -2.316 20.906 -9.492 1 98.88 258 GLU B C 1
ATOM 4944 O O . GLU B 1 258 ? -1.36 21.547 -9.938 1 98.88 258 GLU B O 1
ATOM 4949 N N . LEU B 1 259 ? -2.307 20.422 -8.273 1 98.88 259 LEU B N 1
ATOM 4950 C CA . LEU B 1 259 ? -1.137 20.531 -7.406 1 98.88 259 LEU B CA 1
ATOM 4951 C C . LEU B 1 259 ? 0.067 19.828 -8.031 1 98.88 259 LEU B C 1
ATOM 4953 O O . LEU B 1 259 ? 1.204 20.281 -7.863 1 98.88 259 LEU B O 1
ATOM 4957 N N . GLY B 1 260 ? -0.214 18.734 -8.703 1 98.62 260 GLY B N 1
ATOM 4958 C CA . GLY B 1 260 ? 0.849 17.969 -9.32 1 98.62 260 GLY B CA 1
ATOM 4959 C C . GLY B 1 260 ? 1.654 18.75 -10.336 1 98.62 260 GLY B C 1
ATOM 4960 O O . GLY B 1 260 ? 2.826 18.453 -10.578 1 98.62 260 GLY B O 1
ATOM 4961 N N . LYS B 1 261 ? 1.058 19.734 -10.914 1 98.44 261 LYS B N 1
ATOM 4962 C CA . LYS B 1 261 ? 1.698 20.547 -11.953 1 98.44 261 LYS B CA 1
ATOM 4963 C C . LYS B 1 261 ? 2.719 21.5 -11.344 1 98.44 261 LYS B C 1
ATOM 4965 O O . LYS B 1 261 ? 3.557 22.062 -12.055 1 98.44 261 LYS B O 1
ATOM 4970 N N . LEU B 1 262 ? 2.715 21.672 -9.992 1 98.38 262 LEU B N 1
ATOM 4971 C CA . LEU B 1 262 ? 3.516 22.703 -9.344 1 98.38 262 LEU B CA 1
ATOM 4972 C C . LEU B 1 262 ? 4.855 22.141 -8.875 1 98.38 262 LEU B C 1
ATOM 4974 O O . LEU B 1 262 ? 5.73 22.891 -8.445 1 98.38 262 LEU B O 1
ATOM 4978 N N . LYS B 1 263 ? 5.066 20.781 -8.922 1 96.62 263 LYS B N 1
ATOM 4979 C CA . LYS B 1 263 ? 6.297 20.125 -8.508 1 96.62 263 LYS B CA 1
ATOM 4980 C C . LYS B 1 263 ? 6.641 20.453 -7.062 1 96.62 263 LYS B C 1
ATOM 4982 O O . LYS B 1 263 ? 7.781 20.797 -6.754 1 96.62 263 LYS B O 1
ATOM 4987 N N . LEU B 1 264 ? 5.633 20.391 -6.215 1 98.44 264 LEU B N 1
ATOM 4988 C CA . LEU B 1 264 ? 5.77 20.672 -4.789 1 98.44 264 LEU B CA 1
ATOM 4989 C C . LEU B 1 264 ? 6.594 19.578 -4.102 1 98.44 264 LEU B C 1
ATOM 4991 O O . LEU B 1 264 ? 6.898 18.547 -4.707 1 98.44 264 LEU B O 1
ATOM 4995 N N . SER B 1 265 ? 6.969 19.844 -2.889 1 98.5 265 SER B N 1
ATOM 4996 C CA . SER B 1 265 ? 7.773 18.906 -2.098 1 98.5 265 SER B CA 1
ATOM 4997 C C . SER B 1 265 ? 7.02 17.625 -1.819 1 98.5 265 SER B C 1
ATOM 4999 O O . SER B 1 265 ? 7.574 16.531 -1.964 1 98.5 265 SER B O 1
ATOM 5001 N N . TYR B 1 266 ? 5.77 17.797 -1.387 1 98.69 266 TYR B N 1
ATOM 5002 C CA . TYR B 1 266 ? 4.953 16.625 -1.135 1 98.69 266 TYR B CA 1
ATOM 5003 C C . TYR B 1 266 ? 3.479 16.984 -1.024 1 98.69 266 TYR B C 1
ATOM 5005 O O . TYR B 1 266 ? 3.135 18.172 -0.889 1 98.69 266 TYR B O 1
ATOM 5013 N N . LEU B 1 267 ? 2.646 16.031 -1.179 1 98.69 267 LEU B N 1
ATOM 5014 C CA . LEU B 1 267 ? 1.236 16.047 -0.801 1 98.69 267 LEU B CA 1
ATOM 5015 C C . LEU B 1 267 ? 0.979 15.102 0.374 1 98.69 267 LEU B C 1
ATOM 5017 O O . LEU B 1 267 ? 1.263 13.906 0.291 1 98.69 267 LEU B O 1
ATOM 5021 N N . ALA B 1 268 ? 0.592 15.625 1.47 1 98.25 268 ALA B N 1
ATOM 5022 C CA . ALA B 1 268 ? 0.117 14.812 2.584 1 98.25 268 ALA B CA 1
ATOM 5023 C C . ALA B 1 268 ? -1.4 14.664 2.547 1 98.25 268 ALA B C 1
ATOM 5025 O O . ALA B 1 268 ? -2.121 15.633 2.311 1 98.25 268 ALA B O 1
ATOM 5026 N N . ILE B 1 269 ? -1.896 13.461 2.76 1 95.81 269 ILE B N 1
ATOM 5027 C CA . ILE B 1 269 ? -3.336 13.234 2.686 1 95.81 269 ILE B CA 1
ATOM 5028 C C . ILE B 1 269 ? -3.801 12.469 3.924 1 95.81 269 ILE B C 1
ATOM 5030 O O . ILE B 1 269 ? -3.137 11.531 4.371 1 95.81 269 ILE B O 1
ATOM 5034 N N . LEU B 1 270 ? -4.777 13.008 4.5 1 90.81 270 LEU B N 1
ATOM 5035 C CA . LEU B 1 270 ? -5.504 12.203 5.477 1 90.81 270 LEU B CA 1
ATOM 5036 C C . LEU B 1 270 ? -6.395 11.18 4.781 1 90.81 270 LEU B C 1
ATOM 5038 O O . LEU B 1 270 ? -7.535 11.484 4.426 1 90.81 270 LEU B O 1
ATOM 5042 N N . ASP B 1 271 ? -5.824 10.07 4.293 1 76.81 271 ASP B N 1
ATOM 5043 C CA . ASP B 1 271 ? -6.426 9.117 3.363 1 76.81 271 ASP B CA 1
ATOM 5044 C C . ASP B 1 271 ? -7.457 8.242 4.07 1 76.81 271 ASP B C 1
ATOM 5046 O O . ASP B 1 271 ? -7.988 7.301 3.475 1 76.81 271 ASP B O 1
ATOM 5050 N N . GLY B 1 272 ? -8.133 8.688 5.016 1 59.41 272 GLY B N 1
ATOM 5051 C CA . GLY B 1 272 ? -9.391 8.125 5.469 1 59.41 272 GLY B CA 1
ATOM 5052 C C . GLY B 1 272 ? -9.227 7.168 6.637 1 59.41 272 GLY B C 1
ATOM 5053 O O . GLY B 1 272 ? -8.148 7.098 7.242 1 59.41 272 GLY B O 1
ATOM 5054 N N . LEU B 1 273 ? -9.906 5.746 6.211 1 52.5 273 LEU B N 1
ATOM 5055 C CA . LEU B 1 273 ? -10.719 4.75 6.902 1 52.5 273 LEU B CA 1
ATOM 5056 C C . LEU B 1 273 ? -9.836 3.703 7.578 1 52.5 273 LEU B C 1
ATOM 5058 O O . LEU B 1 273 ? -9.664 2.602 7.051 1 52.5 273 LEU B O 1
ATOM 5062 N N . ALA B 1 274 ? -8.688 4.34 7.879 1 46.62 274 ALA B N 1
ATOM 5063 C CA . ALA B 1 274 ? -8.133 3.223 8.641 1 46.62 274 ALA B CA 1
ATOM 5064 C C . ALA B 1 274 ? -9.227 2.477 9.398 1 46.62 274 ALA B C 1
ATOM 5066 O O . ALA B 1 274 ? -10.289 3.039 9.68 1 46.62 274 ALA B O 1
ATOM 5067 N N . THR B 1 275 ? -8.992 1.316 9.516 1 42.53 275 THR B N 1
ATOM 5068 C CA . THR B 1 275 ? -9.789 0.438 10.359 1 42.53 275 THR B CA 1
ATOM 5069 C C . THR B 1 275 ? -10 1.061 11.734 1 42.53 275 THR B C 1
ATOM 5071 O O . THR B 1 275 ? -9.039 1.459 12.398 1 42.53 275 THR B O 1
ATOM 5074 N N . GLY B 1 276 ? -11.195 1.373 12.109 1 44.44 276 GLY B N 1
ATOM 5075 C CA 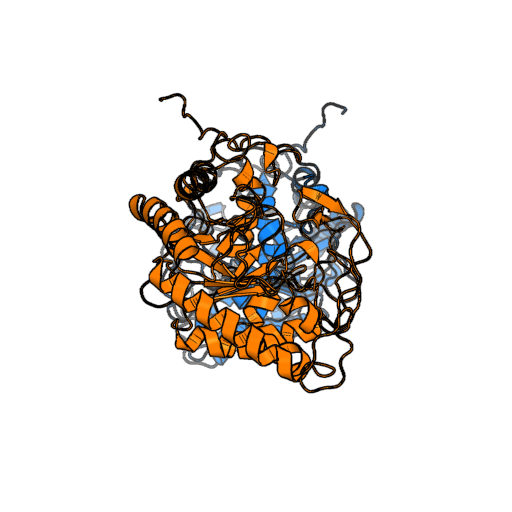. GLY B 1 276 ? -11.602 1.879 13.414 1 44.44 276 GLY B CA 1
ATOM 5076 C C . GLY B 1 276 ? -12.016 3.34 13.383 1 44.44 276 GLY B C 1
ATOM 5077 O O . GLY B 1 276 ? -12.5 3.873 14.383 1 44.44 276 GLY B O 1
ATOM 5078 N N . TYR B 1 277 ? -11.656 3.855 12.281 1 51.31 277 TYR B N 1
ATOM 5079 C CA . TYR B 1 277 ? -12.094 5.246 12.305 1 51.31 277 TYR B CA 1
ATOM 5080 C C . TYR B 1 277 ? -13.195 5.488 11.281 1 51.31 277 TYR B C 1
ATOM 5082 O O . TYR B 1 277 ? -13.281 6.57 10.695 1 51.31 277 TYR B O 1
ATOM 5090 N N . GLU B 1 278 ? -13.742 4.441 10.891 1 54.44 278 GLU B N 1
ATOM 5091 C CA . GLU B 1 278 ? -14.914 4.52 10.031 1 54.44 278 GLU B CA 1
ATOM 5092 C C . GLU B 1 278 ? -15.867 5.625 10.484 1 54.44 278 GLU B C 1
ATOM 5094 O O . GLU B 1 278 ? -16.562 6.227 9.672 1 54.44 278 GLU B O 1
ATOM 5099 N N . ASP B 1 279 ? -15.641 5.887 11.758 1 57.78 279 ASP B N 1
ATOM 5100 C CA . ASP B 1 279 ? -16.531 6.898 12.312 1 57.78 279 ASP B CA 1
ATOM 5101 C C . ASP B 1 279 ? -16.094 8.305 11.898 1 57.78 279 ASP B C 1
ATOM 5103 O O . ASP B 1 279 ? -16.844 9.266 12.078 1 57.78 279 ASP B O 1
ATOM 5107 N N . LYS B 1 280 ? -14.922 8.273 11.109 1 69.44 280 LYS B N 1
ATOM 5108 C CA . LYS B 1 280 ? -14.469 9.617 10.781 1 69.44 280 LYS B CA 1
ATOM 5109 C C . LYS B 1 280 ? -14.609 9.891 9.281 1 69.44 280 LYS B C 1
ATOM 5111 O O . LYS B 1 280 ? -14.25 10.977 8.812 1 69.44 280 LYS B O 1
ATOM 5116 N N . TYR B 1 281 ? -15.164 8.977 8.672 1 80.56 281 TYR B N 1
ATOM 5117 C CA . TYR B 1 281 ? -15.469 9.172 7.262 1 80.56 281 TYR B CA 1
ATOM 5118 C C . TYR B 1 281 ? -16.844 9.805 7.086 1 80.56 281 TYR B C 1
ATOM 5120 O O . TYR B 1 281 ? -17.812 9.398 7.727 1 80.56 281 TYR B O 1
ATOM 5128 N N . HIS B 1 282 ? -16.906 10.742 6.184 1 86.62 282 HIS B N 1
ATOM 5129 C CA . HIS B 1 282 ? -18.172 11.469 6.031 1 86.62 282 HIS B CA 1
ATOM 5130 C C . HIS B 1 282 ? -19.203 10.633 5.277 1 86.62 282 HIS B C 1
ATOM 5132 O O . HIS B 1 282 ? -20.406 10.883 5.383 1 86.62 282 HIS B O 1
ATOM 5138 N N . GLY B 1 283 ? -18.781 9.664 4.477 1 87.81 283 GLY B N 1
ATOM 5139 C CA . GLY B 1 283 ? -19.656 8.672 3.875 1 87.81 283 GLY B CA 1
ATOM 5140 C C . GLY B 1 283 ? -20.5 9.227 2.738 1 87.81 283 GLY B C 1
ATOM 5141 O O . GLY B 1 283 ? -21.531 8.648 2.375 1 87.81 283 GLY B O 1
ATOM 5142 N N . LYS B 1 284 ? -20.094 10.414 2.172 1 92.81 284 LYS B N 1
ATOM 5143 C CA . LYS B 1 284 ? -20.953 11.094 1.207 1 92.81 284 LYS B CA 1
ATOM 5144 C C . LYS B 1 284 ? -20.5 10.82 -0.223 1 92.81 284 LYS B C 1
ATOM 5146 O O . LYS B 1 284 ? -21.219 11.094 -1.177 1 92.81 284 LYS B O 1
ATOM 5151 N N . CYS B 1 285 ? -19.344 10.336 -0.406 1 93.25 285 CYS B N 1
ATOM 5152 C CA . CYS B 1 285 ? -18.812 9.984 -1.716 1 93.25 285 CYS B CA 1
ATOM 5153 C C . CYS B 1 285 ? -17.766 8.875 -1.6 1 93.25 285 CYS B C 1
ATOM 5155 O O . CYS B 1 285 ? -17.562 8.312 -0.521 1 93.25 285 CYS B O 1
ATOM 5157 N N . ARG B 1 286 ? -17.219 8.508 -2.713 1 91 286 ARG B N 1
ATOM 5158 C CA . ARG B 1 286 ? -16.188 7.461 -2.725 1 91 286 ARG B CA 1
ATOM 5159 C C . ARG B 1 286 ? -14.969 7.883 -1.919 1 91 286 ARG B C 1
ATOM 5161 O O . ARG B 1 286 ? -14.539 9.039 -1.99 1 91 286 ARG B O 1
ATOM 5168 N N . VAL B 1 287 ? -14.398 6.961 -1.153 1 90.81 287 VAL B N 1
ATOM 5169 C CA . VAL B 1 287 ? -13.188 7.211 -0.377 1 90.81 287 VAL B CA 1
ATOM 5170 C C . VAL B 1 287 ? -12 7.402 -1.318 1 90.81 287 VAL B C 1
ATOM 5172 O O . VAL B 1 287 ? -11.797 6.605 -2.24 1 90.81 287 VAL B O 1
ATOM 5175 N N . LEU B 1 288 ? -11.266 8.438 -1.197 1 94 288 LEU B N 1
ATOM 5176 C CA . LEU B 1 288 ? -10.016 8.609 -1.922 1 94 288 LEU B CA 1
ATOM 5177 C C . LEU B 1 288 ? -8.852 7.973 -1.162 1 94 288 LEU B C 1
ATOM 5179 O O . LEU B 1 288 ? -8.633 8.273 0.013 1 94 288 LEU B O 1
ATOM 5183 N N . THR B 1 289 ? -8.117 7.094 -1.838 1 93.69 289 THR B N 1
ATOM 5184 C CA . THR B 1 289 ? -7.008 6.344 -1.256 1 93.69 289 THR B CA 1
ATOM 5185 C C . THR B 1 289 ? -5.676 7.016 -1.575 1 93.69 289 THR B C 1
ATOM 5187 O O . THR B 1 289 ? -5.633 8.008 -2.312 1 93.69 289 THR B O 1
ATOM 5190 N N . ILE B 1 290 ? -4.605 6.441 -1.007 1 95.31 290 ILE B N 1
ATOM 5191 C CA . ILE B 1 290 ? -3.264 6.938 -1.281 1 95.31 290 ILE B CA 1
ATOM 5192 C C . ILE B 1 290 ? -2.914 6.699 -2.748 1 95.31 290 ILE B C 1
ATOM 5194 O O . ILE B 1 290 ? -2.188 7.492 -3.355 1 95.31 290 ILE B O 1
ATOM 5198 N N . LEU B 1 291 ? -3.469 5.629 -3.322 1 96.12 291 LEU B N 1
ATOM 5199 C CA . LEU B 1 291 ? -3.314 5.367 -4.75 1 96.12 291 LEU B CA 1
ATOM 5200 C C . LEU B 1 291 ? -3.914 6.496 -5.578 1 96.12 291 LEU B C 1
ATOM 5202 O O . LEU B 1 291 ? -3.303 6.957 -6.543 1 96.12 291 LEU B O 1
ATOM 5206 N N . ASP B 1 292 ? -5.121 6.906 -5.203 1 96.62 292 ASP B N 1
ATOM 5207 C CA . ASP B 1 292 ? -5.758 8.016 -5.902 1 96.62 292 ASP B CA 1
ATOM 5208 C C . ASP B 1 292 ? -4.879 9.266 -5.867 1 96.62 292 ASP B C 1
ATOM 5210 O O . ASP B 1 292 ? -4.711 9.945 -6.883 1 96.62 292 ASP B O 1
ATOM 5214 N N . ALA B 1 293 ? -4.324 9.547 -4.711 1 97.81 293 ALA B N 1
ATOM 5215 C CA . ALA B 1 293 ? -3.471 10.719 -4.539 1 97.81 293 ALA B CA 1
ATOM 5216 C C . ALA B 1 293 ? -2.207 10.602 -5.383 1 97.81 293 ALA B C 1
ATOM 5218 O O . ALA B 1 293 ? -1.812 11.562 -6.051 1 97.81 293 ALA B O 1
ATOM 5219 N N . LYS B 1 294 ? -1.564 9.43 -5.316 1 98.19 294 LYS B N 1
ATOM 5220 C CA . LYS B 1 294 ? -0.325 9.211 -6.055 1 98.19 294 LYS B CA 1
ATOM 5221 C C . LYS B 1 294 ? -0.549 9.352 -7.559 1 98.19 294 LYS B C 1
ATOM 5223 O O . LYS B 1 294 ? 0.253 9.977 -8.258 1 98.19 294 LYS B O 1
ATOM 5228 N N . ASN B 1 295 ? -1.649 8.812 -8.086 1 97.88 295 ASN B N 1
ATOM 5229 C CA . ASN B 1 295 ? -1.976 8.875 -9.508 1 97.88 295 ASN B CA 1
ATOM 5230 C C . ASN B 1 295 ? -2.287 10.297 -9.953 1 97.88 295 ASN B C 1
ATOM 5232 O O . ASN B 1 295 ? -1.96 10.688 -11.078 1 97.88 295 ASN B O 1
ATOM 5236 N N . ALA B 1 296 ? -2.924 11.031 -9.078 1 98.38 296 ALA B N 1
ATOM 5237 C CA . ALA B 1 296 ? -3.336 12.391 -9.438 1 98.38 296 ALA B CA 1
ATOM 5238 C C . ALA B 1 296 ? -2.176 13.375 -9.297 1 98.38 296 ALA B C 1
ATOM 5240 O O . ALA B 1 296 ? -1.913 14.164 -10.203 1 98.38 296 ALA B O 1
ATOM 5241 N N . PHE B 1 297 ? -1.421 13.336 -8.18 1 98.62 297 PHE B N 1
ATOM 5242 C CA . PHE B 1 297 ? -0.394 14.305 -7.82 1 98.62 297 PHE B CA 1
ATOM 5243 C C . PHE B 1 297 ? 0.897 14.039 -8.586 1 98.62 297 PHE B C 1
ATOM 5245 O O . PHE B 1 297 ? 1.599 14.969 -8.977 1 98.62 297 PHE B O 1
ATOM 5252 N N . LYS B 1 298 ? 1.293 12.758 -8.711 1 97.62 298 LYS B N 1
ATOM 5253 C CA . LYS B 1 298 ? 2.445 12.273 -9.461 1 97.62 298 LYS B CA 1
ATOM 5254 C C . LYS B 1 298 ? 3.752 12.758 -8.844 1 97.62 298 LYS B C 1
ATOM 5256 O O . LYS B 1 298 ? 4.766 12.875 -9.531 1 97.62 298 LYS B O 1
ATOM 5261 N N . GLY B 1 299 ? 3.768 13.211 -7.617 1 97.69 299 GLY B N 1
ATOM 5262 C CA . GLY B 1 299 ? 4.918 13.547 -6.793 1 97.69 299 GLY B CA 1
ATOM 5263 C C . GLY B 1 299 ? 4.957 12.781 -5.48 1 97.69 299 GLY B C 1
ATOM 5264 O O . GLY B 1 299 ? 4.234 11.797 -5.312 1 97.69 299 GLY B O 1
ATOM 5265 N N . PRO B 1 300 ? 5.828 13.133 -4.555 1 98.38 300 PRO B N 1
ATOM 5266 C CA . PRO B 1 300 ? 5.879 12.461 -3.256 1 98.38 300 PRO B CA 1
ATOM 5267 C C . PRO B 1 300 ? 4.578 12.602 -2.467 1 98.38 300 PRO B C 1
ATOM 5269 O O . PRO B 1 300 ? 4.051 13.711 -2.336 1 98.38 300 PRO B O 1
ATOM 5272 N N . VAL B 1 301 ? 4.07 11.508 -1.991 1 98.44 301 VAL B N 1
ATOM 5273 C CA . VAL B 1 301 ? 2.822 11.5 -1.233 1 98.44 301 VAL B CA 1
ATOM 5274 C C . VAL B 1 301 ? 3.068 10.914 0.157 1 98.44 301 VAL B C 1
ATOM 5276 O O . VAL B 1 301 ? 3.719 9.875 0.296 1 98.44 301 VAL B O 1
ATOM 5279 N N . PHE B 1 302 ? 2.594 11.609 1.224 1 98.38 302 PHE B N 1
ATOM 5280 C CA . PHE B 1 302 ? 2.615 11.141 2.605 1 98.38 302 PHE B CA 1
ATOM 5281 C C . PHE B 1 302 ? 1.238 10.648 3.029 1 98.38 302 PHE B C 1
ATOM 5283 O O . PHE B 1 302 ? 0.263 11.398 2.994 1 98.38 302 PHE B O 1
ATOM 5290 N N . ALA B 1 303 ? 1.176 9.383 3.377 1 96.44 303 ALA B N 1
ATOM 5291 C CA . ALA B 1 303 ? -0.05 8.828 3.947 1 96.44 303 ALA B CA 1
ATOM 5292 C C . ALA B 1 303 ? -0.138 9.117 5.445 1 96.44 303 ALA B C 1
ATOM 5294 O O . ALA B 1 303 ? 0.879 9.125 6.141 1 96.44 303 ALA B O 1
ATOM 5295 N N . THR B 1 304 ? -1.359 9.367 5.816 1 92.31 304 THR B N 1
ATOM 5296 C CA . THR B 1 304 ? -1.559 9.625 7.238 1 92.31 304 THR B CA 1
ATOM 5297 C C . THR B 1 304 ? -2.887 9.039 7.715 1 92.31 304 THR B C 1
ATOM 5299 O O . THR B 1 304 ? -3.701 8.602 6.902 1 92.31 304 THR B O 1
ATOM 5302 N N . ALA B 1 305 ? -3.021 8.867 9.062 1 88.06 305 ALA B N 1
ATOM 5303 C CA . ALA B 1 305 ? -4.246 8.5 9.766 1 88.06 305 ALA B CA 1
ATOM 5304 C C . ALA B 1 305 ? -4.258 7.016 10.117 1 88.06 305 ALA B C 1
ATOM 5306 O O . ALA B 1 305 ? -4.641 6.184 9.297 1 88.06 305 ALA B O 1
ATOM 5307 N N . SER B 1 306 ? -3.877 6.695 11.289 1 87.56 306 SER B N 1
ATOM 5308 C CA . SER B 1 306 ? -4.051 5.398 11.93 1 87.56 306 SER B CA 1
ATOM 5309 C C . SER B 1 306 ? -3.123 4.352 11.32 1 87.56 306 SER B C 1
ATOM 5311 O O . SER B 1 306 ? -3.551 3.236 11.016 1 87.56 306 SER B O 1
ATOM 5313 N N . TYR B 1 307 ? -1.955 4.691 11.102 1 92.38 307 TYR B N 1
ATOM 5314 C CA . TYR B 1 307 ? -0.936 3.746 10.664 1 92.38 307 TYR B CA 1
ATOM 5315 C C . TYR B 1 307 ? -0.138 3.215 11.852 1 92.38 307 TYR B C 1
ATOM 5317 O O . TYR B 1 307 ? 0.145 3.953 12.797 1 92.38 307 TYR B O 1
ATOM 5325 N N . THR B 1 308 ? 0.142 1.952 11.828 1 94.06 308 THR B N 1
ATOM 5326 C CA . THR B 1 308 ? 1.191 1.343 12.633 1 94.06 308 THR B CA 1
ATOM 5327 C C . THR B 1 308 ? 2.459 1.137 11.812 1 94.06 308 THR B C 1
ATOM 5329 O O . THR B 1 308 ? 2.475 1.404 10.609 1 94.06 308 THR B O 1
ATOM 5332 N N . ARG B 1 309 ? 3.51 0.728 12.516 1 96.19 309 ARG B N 1
ATOM 5333 C CA . ARG B 1 309 ? 4.793 0.511 11.852 1 96.19 309 ARG B CA 1
ATOM 5334 C C . ARG B 1 309 ? 4.637 -0.377 10.625 1 96.19 309 ARG B C 1
ATOM 5336 O O . ARG B 1 309 ? 5.051 -0.004 9.523 1 96.19 309 ARG B O 1
ATOM 5343 N N . ASP B 1 310 ? 4.004 -1.527 10.797 1 95.12 310 ASP B N 1
ATOM 5344 C CA . ASP B 1 310 ? 3.961 -2.527 9.734 1 95.12 310 ASP B CA 1
ATOM 5345 C C . ASP B 1 310 ? 2.949 -2.141 8.656 1 95.12 310 ASP B C 1
ATOM 5347 O O . ASP B 1 310 ? 3.174 -2.385 7.473 1 95.12 310 ASP B O 1
ATOM 5351 N N . ILE B 1 311 ? 1.829 -1.571 9.031 1 94.69 311 ILE B N 1
ATOM 5352 C CA . ILE B 1 311 ? 0.87 -1.081 8.047 1 94.69 311 ILE B CA 1
ATOM 5353 C C . ILE B 1 311 ? 1.52 -0.003 7.184 1 94.69 311 ILE B C 1
ATOM 5355 O O . ILE B 1 311 ? 1.319 0.032 5.965 1 94.69 311 ILE B O 1
ATOM 5359 N N . ALA B 1 312 ? 2.326 0.88 7.812 1 96.25 312 ALA B N 1
ATOM 5360 C CA . ALA B 1 312 ? 3.066 1.906 7.082 1 96.25 312 ALA B CA 1
ATOM 5361 C C . ALA B 1 312 ? 4.027 1.277 6.078 1 96.25 312 ALA B C 1
ATOM 5363 O O . ALA B 1 312 ? 4.121 1.73 4.934 1 96.25 312 ALA B O 1
ATOM 5364 N N . GLU B 1 313 ? 4.727 0.264 6.516 1 95.44 313 GLU B N 1
ATOM 5365 C CA . GLU B 1 313 ? 5.629 -0.44 5.609 1 95.44 313 GLU B CA 1
ATOM 5366 C C . GLU B 1 313 ? 4.879 -0.959 4.383 1 95.44 313 GLU B C 1
ATOM 5368 O O . GLU B 1 313 ? 5.375 -0.86 3.26 1 95.44 313 GLU B O 1
ATOM 5373 N N . GLY B 1 314 ? 3.686 -1.526 4.605 1 94.56 314 GLY B N 1
ATOM 5374 C CA . GLY B 1 314 ? 2.889 -2.016 3.494 1 94.56 314 GLY B CA 1
ATOM 5375 C C . GLY B 1 314 ? 2.531 -0.934 2.492 1 94.56 314 GLY B C 1
ATOM 5376 O O . GLY B 1 314 ? 2.609 -1.15 1.281 1 94.56 314 GLY B O 1
ATOM 5377 N N . ALA B 1 315 ? 2.145 0.212 2.99 1 95.12 315 ALA B N 1
ATOM 5378 C CA . ALA B 1 315 ? 1.786 1.334 2.127 1 95.12 315 ALA B CA 1
ATOM 5379 C C . ALA B 1 315 ? 2.986 1.805 1.31 1 95.12 315 ALA B C 1
ATOM 5381 O O . ALA B 1 315 ? 2.863 2.074 0.112 1 95.12 315 ALA B O 1
ATOM 5382 N N . ILE B 1 316 ? 4.152 1.878 1.91 1 96.25 316 ILE B N 1
ATOM 5383 C CA . ILE B 1 316 ? 5.363 2.348 1.246 1 96.25 316 ILE B CA 1
ATOM 5384 C C . ILE B 1 316 ? 5.84 1.3 0.241 1 96.25 316 ILE B C 1
ATOM 5386 O O . ILE B 1 316 ? 6.172 1.631 -0.9 1 96.25 316 ILE B O 1
ATOM 5390 N N . ARG B 1 317 ? 5.781 0.07 0.655 1 92.31 317 ARG B N 1
ATOM 5391 C CA . ARG B 1 317 ? 6.195 -1.027 -0.214 1 92.31 317 ARG B CA 1
ATOM 5392 C C . ARG B 1 317 ? 5.332 -1.086 -1.471 1 92.31 317 ARG B C 1
ATOM 5394 O O . ARG B 1 317 ? 5.82 -1.431 -2.549 1 92.31 317 ARG B O 1
ATOM 5401 N N . SER B 1 318 ? 4.102 -0.776 -1.355 1 93.81 318 SER B N 1
ATOM 5402 C CA . SER B 1 318 ? 3.184 -0.814 -2.488 1 93.81 318 SER B CA 1
ATOM 5403 C C . SER B 1 318 ? 3.611 0.161 -3.58 1 93.81 318 SER B C 1
ATOM 5405 O O . SER B 1 318 ? 3.209 0.022 -4.738 1 93.81 318 SER B O 1
ATOM 5407 N N . GLY B 1 319 ? 4.359 1.24 -3.199 1 94.81 319 GLY B N 1
ATOM 5408 C CA . GLY B 1 319 ? 4.746 2.299 -4.117 1 94.81 319 GLY B CA 1
ATOM 5409 C C . GLY B 1 319 ? 3.799 3.482 -4.102 1 94.81 319 GLY B C 1
ATOM 5410 O O . GLY B 1 319 ? 4.074 4.516 -4.715 1 94.81 319 GLY B O 1
ATOM 5411 N N . ALA B 1 320 ? 2.719 3.348 -3.305 1 95.19 320 ALA B N 1
ATOM 5412 C CA . ALA B 1 320 ? 1.7 4.395 -3.322 1 95.19 320 ALA B CA 1
ATOM 5413 C C . ALA B 1 320 ? 2.057 5.52 -2.357 1 95.19 320 ALA B C 1
ATOM 5415 O O . ALA B 1 320 ? 1.672 6.676 -2.572 1 95.19 320 ALA B O 1
ATOM 5416 N N . ALA B 1 321 ? 2.762 5.234 -1.341 1 97.25 321 ALA B N 1
ATOM 5417 C CA . ALA B 1 321 ? 3.207 6.234 -0.37 1 97.25 321 ALA B CA 1
ATOM 5418 C C . ALA B 1 321 ? 4.727 6.367 -0.378 1 97.25 321 ALA B C 1
ATOM 5420 O O . ALA B 1 321 ? 5.445 5.367 -0.469 1 97.25 321 ALA B O 1
ATOM 5421 N N . ASP B 1 322 ? 5.188 7.57 -0.319 1 98.19 322 ASP B N 1
ATOM 5422 C CA . ASP B 1 322 ? 6.629 7.793 -0.211 1 98.19 322 ASP B CA 1
ATOM 5423 C C . ASP B 1 322 ? 7.062 7.879 1.251 1 98.19 322 ASP B C 1
ATOM 5425 O O . ASP B 1 322 ? 8.211 7.566 1.583 1 98.19 322 ASP B O 1
ATOM 5429 N N . ALA B 1 323 ? 6.207 8.266 2.123 1 98.56 323 ALA B N 1
ATOM 5430 C CA . ALA B 1 323 ? 6.395 8.328 3.57 1 98.56 323 ALA B CA 1
ATOM 5431 C C . ALA B 1 323 ? 5.055 8.258 4.297 1 98.56 323 ALA B C 1
ATOM 5433 O O . ALA B 1 323 ? 3.994 8.32 3.67 1 98.56 323 ALA B O 1
ATOM 5434 N N . VAL B 1 324 ? 5.117 8.023 5.605 1 98.25 324 VAL B N 1
ATOM 5435 C CA . VAL B 1 324 ? 3.9 7.941 6.41 1 98.25 324 VAL B CA 1
ATOM 5436 C C . VAL B 1 324 ? 4.023 8.852 7.625 1 98.25 324 VAL B C 1
ATOM 5438 O O . VAL B 1 324 ? 5.059 8.875 8.289 1 98.25 324 VAL B O 1
ATOM 5441 N N . GLY B 1 325 ? 2.947 9.602 7.836 1 97.5 325 GLY B N 1
ATOM 5442 C CA . GLY B 1 325 ? 2.883 10.469 9 1 97.5 325 GLY B CA 1
ATOM 5443 C C . GLY B 1 325 ? 2.211 9.82 10.195 1 97.5 325 GLY B C 1
ATOM 5444 O O . GLY B 1 325 ? 1.211 9.117 10.047 1 97.5 325 GLY B O 1
ATOM 5445 N N . PHE B 1 326 ? 2.771 10.102 11.375 1 96.81 326 PHE B N 1
ATOM 5446 C CA . PHE B 1 326 ? 2.248 9.633 12.648 1 96.81 326 PHE B CA 1
ATOM 5447 C C . PHE B 1 326 ? 1.986 10.797 13.594 1 96.81 326 PHE B C 1
ATOM 5449 O O . PHE B 1 326 ? 2.832 11.688 13.734 1 96.81 326 PHE B O 1
ATOM 5456 N N . GLY B 1 327 ? 0.816 10.82 14.211 1 94.56 327 GLY B N 1
ATOM 5457 C CA . GLY B 1 327 ? 0.463 11.875 15.148 1 94.56 327 GLY B CA 1
ATOM 5458 C C . GLY B 1 327 ? 0.339 11.383 16.578 1 94.56 327 GLY B C 1
ATOM 5459 O O . GLY B 1 327 ? 1.315 11.391 17.328 1 94.56 327 GLY B O 1
ATOM 5460 N N . LEU B 1 328 ? -0.676 10.68 16.906 1 92.44 328 LEU B N 1
ATOM 5461 C CA . LEU B 1 328 ? -1.006 10.25 18.266 1 92.44 328 LEU B CA 1
ATOM 5462 C C . LEU B 1 328 ? 0.127 9.422 18.859 1 92.44 328 LEU B C 1
ATOM 5464 O O . LEU B 1 328 ? 0.481 9.602 20.031 1 92.44 328 LEU B O 1
ATOM 5468 N N . LEU B 1 329 ? 0.712 8.578 18.109 1 95.75 329 LEU B N 1
ATOM 5469 C CA . LEU B 1 329 ? 1.788 7.723 18.594 1 95.75 329 LEU B CA 1
ATOM 5470 C C . LEU B 1 329 ? 2.982 8.555 19.047 1 95.75 329 LEU B C 1
ATOM 5472 O O . LEU B 1 329 ? 3.686 8.18 20 1 95.75 329 LEU B O 1
ATOM 5476 N N . TYR B 1 330 ? 3.168 9.688 18.453 1 97.25 330 TYR B N 1
ATOM 5477 C CA . TYR B 1 330 ? 4.324 10.516 18.766 1 97.25 330 TYR B CA 1
ATOM 5478 C C . TYR B 1 330 ? 4.117 11.266 20.078 1 97.25 330 TYR B C 1
ATOM 5480 O O . TYR B 1 330 ? 5.062 11.812 20.641 1 97.25 330 TYR B O 1
ATOM 5488 N N . ILE B 1 331 ? 2.836 11.359 20.484 1 96.75 331 ILE B N 1
ATOM 5489 C CA . ILE B 1 331 ? 2.598 12.078 21.734 1 96.75 331 ILE B CA 1
ATOM 5490 C C . ILE B 1 331 ? 3.332 11.391 22.875 1 96.75 331 ILE B C 1
ATOM 5492 O O . ILE B 1 331 ? 4.156 12.008 23.562 1 96.75 331 ILE B O 1
ATOM 5496 N N . ALA B 1 332 ? 3.188 10.086 23.047 1 96.69 332 ALA B N 1
ATOM 5497 C CA . ALA B 1 332 ? 3.75 9.359 24.172 1 96.69 332 ALA B CA 1
ATOM 5498 C C . ALA B 1 332 ? 5.109 8.766 23.828 1 96.69 332 ALA B C 1
ATOM 5500 O O . ALA B 1 332 ? 5.801 8.227 24.688 1 96.69 332 ALA B O 1
ATOM 5501 N N . ASN B 1 333 ? 5.5 8.82 22.547 1 98.25 333 ASN B N 1
ATOM 5502 C CA . ASN B 1 333 ? 6.75 8.227 22.078 1 98.25 333 ASN B CA 1
ATOM 5503 C C . ASN B 1 333 ? 7.605 9.234 21.328 1 98.25 333 ASN B C 1
ATOM 5505 O O . ASN B 1 333 ? 7.719 9.164 20.094 1 98.25 333 ASN B O 1
ATOM 5509 N N . PRO B 1 334 ? 8.273 10.109 22.062 1 98.25 334 PRO B N 1
ATOM 5510 C CA . PRO B 1 334 ? 9.117 11.086 21.359 1 98.25 334 PRO B CA 1
ATOM 5511 C C . PRO B 1 334 ? 10.172 10.422 20.484 1 98.25 334 PRO B C 1
ATOM 5513 O O . PRO B 1 334 ? 10.648 11.031 19.516 1 98.25 334 PRO B O 1
ATOM 5516 N N . ASP B 1 335 ? 10.555 9.172 20.781 1 98.25 335 ASP B N 1
ATOM 5517 C CA . ASP B 1 335 ? 11.539 8.375 20.047 1 98.25 335 ASP B CA 1
ATOM 5518 C C . ASP B 1 335 ? 10.859 7.316 19.188 1 98.25 335 ASP B C 1
ATOM 5520 O O . ASP B 1 335 ? 11.383 6.211 19.031 1 98.25 335 ASP B O 1
ATOM 5524 N N . LEU B 1 336 ? 9.703 7.637 18.609 1 98.5 336 LEU B N 1
ATOM 5525 C CA . LEU B 1 336 ? 8.875 6.672 17.891 1 98.5 336 LEU B CA 1
ATOM 5526 C C . LEU B 1 336 ? 9.672 6.008 16.766 1 98.5 336 LEU B C 1
ATOM 5528 O O . LEU B 1 336 ? 9.633 4.785 16.625 1 98.5 336 LEU B O 1
ATOM 5532 N N . ALA B 1 337 ? 10.391 6.785 15.938 1 98.06 337 ALA B N 1
ATOM 5533 C CA . ALA B 1 337 ? 11.148 6.234 14.812 1 98.06 337 ALA B CA 1
ATOM 5534 C C . ALA B 1 337 ? 12.172 5.211 15.297 1 98.06 337 ALA B C 1
ATOM 5536 O O . ALA B 1 337 ? 12.32 4.145 14.695 1 98.06 337 ALA B O 1
ATOM 5537 N N . GLU B 1 338 ? 12.836 5.531 16.375 1 97.19 338 GLU B N 1
ATOM 5538 C CA . GLU B 1 338 ? 13.82 4.617 16.953 1 97.19 338 GLU B CA 1
ATOM 5539 C C . GLU B 1 338 ? 13.156 3.34 17.453 1 97.19 338 GLU B C 1
ATOM 5541 O O . GLU B 1 338 ? 13.68 2.24 17.266 1 97.19 338 GLU B O 1
ATOM 5546 N N . ARG B 1 339 ? 12.047 3.568 18.156 1 97.19 339 ARG B N 1
ATOM 5547 C CA . ARG B 1 339 ? 11.336 2.396 18.656 1 97.19 339 ARG B CA 1
ATOM 5548 C C . ARG B 1 339 ? 10.898 1.487 17.5 1 97.19 339 ARG B C 1
ATOM 5550 O O . ARG B 1 339 ? 11.062 0.268 17.578 1 97.19 339 ARG B O 1
ATOM 5557 N N . PHE B 1 340 ? 10.375 2.049 16.438 1 97.44 340 PHE B N 1
ATOM 5558 C CA . PHE B 1 340 ? 9.969 1.294 15.25 1 97.44 340 PHE B CA 1
ATOM 5559 C C . PHE B 1 340 ? 11.148 0.524 14.672 1 97.44 340 PHE B C 1
ATOM 5561 O O . PHE B 1 340 ? 11.055 -0.684 14.438 1 97.44 340 PHE B O 1
ATOM 5568 N N . GLU B 1 341 ? 12.211 1.206 14.391 1 96.44 341 GLU B N 1
ATOM 5569 C CA . GLU B 1 341 ? 13.359 0.63 13.695 1 96.44 341 GLU B CA 1
ATOM 5570 C C . GLU B 1 341 ? 13.977 -0.509 14.5 1 96.44 341 GLU B C 1
ATOM 5572 O O . GLU B 1 341 ? 14.406 -1.519 13.93 1 96.44 341 GLU B O 1
ATOM 5577 N N . ASN B 1 342 ? 13.977 -0.375 15.836 1 95.31 342 ASN B N 1
ATOM 5578 C CA . ASN B 1 342 ? 14.664 -1.335 16.703 1 95.31 342 ASN B CA 1
ATOM 5579 C C . ASN B 1 342 ? 13.688 -2.334 17.312 1 95.31 342 ASN B C 1
ATOM 5581 O O . ASN B 1 342 ? 14.07 -3.15 18.141 1 95.31 342 ASN B O 1
ATOM 5585 N N . ASP B 1 343 ? 12.445 -2.197 16.906 1 94.31 343 ASP B N 1
ATOM 5586 C CA . ASP B 1 343 ? 11.391 -3.059 17.438 1 94.31 343 ASP B CA 1
ATOM 5587 C C . ASP B 1 343 ? 11.32 -2.98 18.953 1 94.31 343 ASP B C 1
ATOM 5589 O O . ASP B 1 343 ? 11.227 -4.008 19.641 1 94.31 343 ASP B O 1
ATOM 5593 N N . TRP B 1 344 ? 11.508 -1.755 19.531 1 95.69 344 TRP B N 1
ATOM 5594 C CA . TRP B 1 344 ? 11.305 -1.5 20.953 1 95.69 344 TRP B CA 1
ATOM 5595 C C . TRP B 1 344 ? 9.828 -1.336 21.281 1 95.69 344 TRP B C 1
ATOM 5597 O O . TRP B 1 344 ? 9.039 -0.911 20.422 1 95.69 344 TRP B O 1
ATOM 5607 N N . PRO B 1 345 ? 9.375 -1.736 22.484 1 94.88 345 PRO B N 1
ATOM 5608 C CA . PRO B 1 345 ? 7.969 -1.564 22.844 1 94.88 345 PRO B CA 1
ATOM 5609 C C . PRO B 1 345 ? 7.52 -0.106 22.797 1 94.88 345 PRO B C 1
ATOM 5611 O O . PRO B 1 345 ? 8.289 0.792 23.156 1 94.88 345 PRO B O 1
ATOM 5614 N N . LEU B 1 346 ? 6.332 0.086 22.359 1 96.94 346 LEU B N 1
ATOM 5615 C CA . LEU B 1 346 ? 5.742 1.42 22.391 1 96.94 346 LEU B CA 1
ATOM 5616 C C . LEU B 1 346 ? 5.195 1.745 23.766 1 96.94 346 LEU B C 1
ATOM 5618 O O . LEU B 1 346 ? 4.727 0.854 24.484 1 96.94 346 LEU B O 1
ATOM 5622 N N . ALA B 1 347 ? 5.258 3.02 24.094 1 96.25 347 ALA B N 1
ATOM 5623 C CA . ALA B 1 347 ? 4.555 3.475 25.297 1 96.25 347 ALA B CA 1
ATOM 5624 C C . ALA B 1 347 ? 3.041 3.426 25.094 1 96.25 347 ALA B C 1
ATOM 5626 O O . ALA B 1 347 ? 2.553 3.559 23.969 1 96.25 347 ALA B O 1
ATOM 5627 N N . PRO B 1 348 ? 2.344 3.156 26.203 1 93.56 348 PRO B N 1
ATOM 5628 C CA . PRO B 1 348 ? 0.889 3.273 26.078 1 93.56 348 PRO B CA 1
ATOM 5629 C C . PRO B 1 348 ? 0.448 4.637 25.562 1 93.56 348 PRO B C 1
ATOM 5631 O O . PRO B 1 348 ? 1.145 5.637 25.766 1 93.56 348 PRO B O 1
ATOM 5634 N N . HIS B 1 349 ? -0.655 4.668 24.906 1 93.06 349 HIS B N 1
ATOM 5635 C CA . HIS B 1 349 ? -1.2 5.93 24.406 1 93.06 349 HIS B CA 1
ATOM 5636 C C . HIS B 1 349 ? -1.361 6.938 25.547 1 93.06 349 HIS B C 1
ATOM 5638 O O . HIS B 1 349 ? -1.766 6.578 26.641 1 93.06 349 HIS B O 1
ATOM 5644 N N . ALA B 1 350 ? -0.992 8.156 25.172 1 93.75 350 ALA B N 1
ATOM 5645 C CA . ALA B 1 350 ? -1.203 9.227 26.125 1 93.75 350 ALA B CA 1
ATOM 5646 C C . ALA B 1 350 ? -2.691 9.438 26.406 1 93.75 350 ALA B C 1
ATOM 5648 O O . ALA B 1 350 ? -3.518 9.312 25.5 1 93.75 350 ALA B O 1
ATOM 5649 N N . GLU B 1 351 ? -2.988 9.773 27.625 1 94.06 351 GLU B N 1
ATOM 5650 C CA . GLU B 1 351 ? -4.363 10.109 27.969 1 94.06 351 GLU B CA 1
ATOM 5651 C C . GLU B 1 351 ? -4.809 11.391 27.266 1 94.06 351 GLU B C 1
ATOM 5653 O O . GLU B 1 351 ? -4.008 12.305 27.062 1 94.06 351 GLU B O 1
ATOM 5658 N N . TYR B 1 352 ? -6.031 11.492 27.031 1 92.25 352 TYR B N 1
ATOM 5659 C CA . TYR B 1 352 ? -6.617 12.594 26.266 1 92.25 352 TYR B CA 1
ATOM 5660 C C . TYR B 1 352 ? -6.34 13.93 26.953 1 92.25 352 TYR B C 1
ATOM 5662 O O . TYR B 1 352 ? -6.145 14.945 26.281 1 92.25 352 TYR B O 1
ATOM 5670 N N . ASP B 1 353 ? -6.25 13.992 28.203 1 92.94 353 ASP B N 1
ATOM 5671 C CA . ASP B 1 353 ? -6.164 15.219 28.984 1 92.94 353 ASP B CA 1
ATOM 5672 C C . ASP B 1 353 ? -4.828 15.93 28.75 1 92.94 353 ASP B C 1
ATOM 5674 O O . ASP B 1 353 ? -4.676 17.109 29.078 1 92.94 353 ASP B O 1
ATOM 5678 N N . VAL B 1 354 ? -3.869 15.234 28.109 1 94.31 354 VAL B N 1
ATOM 5679 C CA . VAL B 1 354 ? -2.572 15.883 27.938 1 94.31 354 VAL B CA 1
ATOM 5680 C C . VAL B 1 354 ? -2.324 16.156 26.453 1 94.31 354 VAL B C 1
ATOM 5682 O O . VAL B 1 354 ? -1.241 16.594 26.078 1 94.31 354 VAL B O 1
ATOM 5685 N N . TRP B 1 355 ? -3.26 15.922 25.609 1 93.88 355 TRP B N 1
ATOM 5686 C CA . TRP B 1 355 ? -3.062 16.047 24.172 1 93.88 355 TRP B CA 1
ATOM 5687 C C . TRP B 1 355 ? -2.787 17.5 23.781 1 93.88 355 TRP B C 1
ATOM 5689 O O . TRP B 1 355 ? -1.816 17.797 23.078 1 93.88 355 TRP B O 1
ATOM 5699 N N . TYR B 1 356 ? -3.602 18.438 24.266 1 93.5 356 TYR B N 1
ATOM 5700 C CA . TYR B 1 356 ? -3.502 19.844 23.875 1 93.5 356 TYR B CA 1
ATOM 5701 C C . TYR B 1 356 ? -3.963 20.75 25 1 93.5 356 TYR B C 1
ATOM 5703 O O . TYR B 1 356 ? -4.645 21.75 24.766 1 93.5 356 TYR B O 1
ATOM 5711 N N . ASN B 1 357 ? -3.66 20.453 26.25 1 93.5 357 ASN B N 1
ATOM 5712 C CA . ASN B 1 357 ? -4.039 21.219 27.422 1 93.5 357 ASN B CA 1
ATOM 5713 C C . ASN B 1 357 ? -2.904 22.125 27.891 1 93.5 357 ASN B C 1
ATOM 5715 O O . ASN B 1 357 ? -1.968 21.672 28.547 1 93.5 357 ASN B O 1
ATOM 5719 N N . PRO B 1 358 ? -3.086 23.406 27.703 1 93.69 358 PRO B N 1
ATOM 5720 C CA . PRO B 1 358 ? -2.016 24.328 28.062 1 93.69 358 PRO B CA 1
ATOM 5721 C C . PRO B 1 358 ? -1.76 24.375 29.562 1 93.69 358 PRO B C 1
ATOM 5723 O O . PRO B 1 358 ? -0.646 24.672 30 1 93.69 358 PRO B O 1
ATOM 5726 N N . ALA B 1 359 ? -2.705 24.062 30.328 1 92.94 359 ALA B N 1
ATOM 5727 C CA . ALA B 1 359 ? -2.57 24.094 31.781 1 92.94 359 ALA B CA 1
ATOM 5728 C C . ALA B 1 359 ? -1.593 23.031 32.281 1 92.94 359 ALA B C 1
ATOM 5730 O O . ALA B 1 359 ? -1.108 23.109 33.406 1 92.94 359 ALA B O 1
ATOM 5731 N N . LYS B 1 360 ? -1.305 22.125 31.422 1 94.94 360 LYS B N 1
ATOM 5732 C CA . LYS B 1 360 ? -0.454 21.016 31.812 1 94.94 360 LYS B CA 1
ATOM 5733 C C . LYS B 1 360 ? 1.021 21.328 31.594 1 94.94 360 LYS B C 1
ATOM 5735 O O . LYS B 1 360 ? 1.899 20.594 32.031 1 94.94 360 LYS B O 1
ATOM 5740 N N . GLY B 1 361 ? 1.343 22.422 30.953 1 94.94 361 GLY B N 1
ATOM 5741 C CA . GLY B 1 361 ? 2.727 22.797 30.703 1 94.94 361 GLY B CA 1
ATOM 5742 C C . GLY B 1 361 ? 3.547 21.688 30.094 1 94.94 361 GLY B C 1
ATOM 5743 O O . GLY B 1 361 ? 3.158 21.094 29.078 1 94.94 361 GLY B O 1
ATOM 5744 N N . ALA B 1 362 ? 4.535 21.266 30.781 1 96.5 362 ALA B N 1
ATOM 5745 C CA . ALA B 1 362 ? 5.461 20.25 30.281 1 96.5 362 ALA B CA 1
ATOM 5746 C C . ALA B 1 362 ? 4.848 18.859 30.375 1 96.5 362 ALA B C 1
ATOM 5748 O O . ALA B 1 362 ? 5.227 17.969 29.609 1 96.5 362 ALA B O 1
ATOM 5749 N N . GLU B 1 363 ? 3.955 18.672 31.297 1 96.44 363 GLU B N 1
ATOM 5750 C CA . GLU B 1 363 ? 3.35 17.359 31.5 1 96.44 363 GLU B CA 1
ATOM 5751 C C . GLU B 1 363 ? 2.641 16.875 30.234 1 96.44 363 GLU B C 1
ATOM 5753 O O . GLU B 1 363 ? 1.788 17.578 29.688 1 96.44 363 GLU B O 1
ATOM 5758 N N . GLY B 1 364 ? 3.021 15.688 29.766 1 95.56 364 GLY B N 1
ATOM 5759 C CA . GLY B 1 364 ? 2.402 15.133 28.562 1 95.56 364 GLY B CA 1
ATOM 5760 C C . GLY B 1 364 ? 2.879 15.789 27.281 1 95.56 364 GLY B C 1
ATOM 5761 O O . GLY B 1 364 ? 2.354 15.508 26.203 1 95.56 364 GLY B O 1
ATOM 5762 N N . TYR B 1 365 ? 3.805 16.641 27.453 1 97 365 TYR B N 1
ATOM 5763 C CA . TYR B 1 365 ? 4.398 17.375 26.328 1 97 365 TYR B CA 1
ATOM 5764 C C . TYR B 1 365 ? 5.859 17 26.141 1 97 365 TYR B C 1
ATOM 5766 O O . TYR B 1 365 ? 6.207 16.266 25.203 1 97 365 TYR B O 1
ATOM 5774 N N . THR B 1 366 ? 6.707 17.25 27.109 1 97.5 366 THR B N 1
ATOM 5775 C CA . THR B 1 366 ? 8.133 16.938 27.016 1 97.5 366 THR B CA 1
ATOM 5776 C C . THR B 1 366 ? 8.539 15.93 28.094 1 97.5 366 THR B C 1
ATOM 5778 O O . THR B 1 366 ? 9.719 15.586 28.203 1 97.5 366 THR B O 1
ATOM 5781 N N . THR B 1 367 ? 7.594 15.383 28.797 1 96.94 367 THR B N 1
ATOM 5782 C CA . THR B 1 367 ? 7.941 14.602 29.969 1 96.94 367 THR B CA 1
ATOM 5783 C C . THR B 1 367 ? 7.855 13.102 29.672 1 96.94 367 THR B C 1
ATOM 5785 O O . THR B 1 367 ? 8.203 12.273 30.516 1 96.94 367 THR B O 1
ATOM 5788 N N . PHE B 1 368 ? 7.348 12.703 28.578 1 96 368 PHE B N 1
ATOM 5789 C CA . PHE B 1 368 ? 7.387 11.289 28.234 1 96 368 PHE B CA 1
ATOM 5790 C C . PHE B 1 368 ? 8.82 10.82 28.016 1 96 368 PHE B C 1
ATOM 5792 O O . PHE B 1 368 ? 9.586 11.445 27.281 1 96 368 PHE B O 1
ATOM 5799 N N . PRO B 1 369 ? 9.242 9.766 28.641 1 93.75 369 PRO B N 1
ATOM 5800 C CA . PRO B 1 369 ? 10.633 9.328 28.547 1 93.75 369 PRO B CA 1
ATOM 5801 C C . PRO B 1 369 ? 10.93 8.531 27.281 1 93.75 369 PRO B C 1
ATOM 5803 O O . PRO B 1 369 ? 10.047 7.844 26.766 1 93.75 369 PRO B O 1
ATOM 5806 N N . PRO B 1 370 ? 12.117 8.656 26.766 1 93.81 370 PRO B N 1
ATOM 5807 C CA . PRO B 1 370 ? 12.539 7.711 25.734 1 93.81 370 PRO B CA 1
ATOM 5808 C C . PRO B 1 370 ? 12.68 6.281 26.25 1 93.81 370 PRO B C 1
ATOM 5810 O O . PRO B 1 370 ? 12.711 6.062 27.469 1 93.81 370 PRO B O 1
ATOM 5813 N N . TYR B 1 371 ? 12.68 5.371 25.328 1 93.62 371 TYR B N 1
ATOM 5814 C CA . TYR B 1 371 ? 12.883 3.975 25.703 1 93.62 371 TYR B CA 1
ATOM 5815 C C . TYR B 1 371 ? 14.297 3.746 26.219 1 93.62 371 TYR B C 1
ATOM 5817 O O . TYR B 1 371 ? 15.266 4.23 25.641 1 93.62 371 TYR B O 1
ATOM 5825 N N . LYS B 1 372 ? 14.508 3.043 27.469 1 89.81 372 LYS B N 1
ATOM 5826 C CA . LYS B 1 372 ? 15.797 2.635 28.031 1 89.81 372 LYS B CA 1
ATOM 5827 C C . LYS B 1 372 ? 16.062 1.151 27.797 1 89.81 372 LYS B C 1
ATOM 5829 O O . LYS B 1 372 ? 15.258 0.302 28.188 1 89.81 372 LYS B O 1
ATOM 5834 N N . THR B 1 373 ? 17.031 0.973 26.984 1 82.81 373 THR B N 1
ATOM 5835 C CA . THR B 1 373 ? 17.375 -0.425 26.75 1 82.81 373 THR B CA 1
ATOM 5836 C C . THR B 1 373 ? 18.031 -1.026 27.984 1 82.81 373 THR B C 1
ATOM 5838 O O . THR B 1 373 ? 18.594 -0.302 28.812 1 82.81 373 THR B O 1
ATOM 5841 N N . SER B 1 374 ? 17.797 -2.27 28.438 1 69.62 374 SER B N 1
ATOM 5842 C CA . SER B 1 374 ? 18.406 -2.928 29.594 1 69.62 374 SER B CA 1
ATOM 5843 C C . SER B 1 374 ? 19.891 -2.605 29.703 1 69.62 374 SER B C 1
ATOM 5845 O O . SER B 1 374 ? 20.438 -2.607 30.812 1 69.62 374 SER B O 1
ATOM 5847 N N . GLU B 1 375 ? 20.625 -2.346 28.734 1 55.72 375 GLU B N 1
ATOM 5848 C CA . GLU B 1 375 ? 22.047 -2.037 28.891 1 55.72 375 GLU B CA 1
ATOM 5849 C C . GLU B 1 375 ? 22.25 -0.591 29.344 1 55.72 375 GLU B C 1
ATOM 5851 O O . GLU B 1 375 ? 23.359 -0.198 29.703 1 55.72 375 GLU B O 1
ATOM 5856 N N . GLU B 1 376 ? 21.422 0.216 29.375 1 43.59 376 GLU B N 1
ATOM 5857 C CA . GLU B 1 376 ? 21.594 1.594 29.828 1 43.59 376 GLU B CA 1
ATOM 5858 C C . GLU B 1 376 ? 21.031 1.789 31.234 1 43.59 376 GLU B C 1
ATOM 5860 O O . GLU B 1 376 ? 19.984 1.239 31.562 1 43.59 376 GLU B O 1
#